Protein AF-E6KAE4-F1 (afdb_monomer)

Sequence (461 aa):
MNNTATSTLIQSTRDNINSQLIAGGVTKVPTAKFYFPGTYTEATYPVRYTGYGNNAGDKVTIKAAQAQTTPNDGSHIGADGDCGTAIANRGGDGKYTFTLLHKAAYLTFTPYYSHGFADDVKVTQIKVTANEALAGEFDFDDSGIKLSTRPTASADNRSITLTLNGGNGFGIPSAPDYAKNAAIMVLAPGKYTGFTVEYTLYDQATQVGGTVTKVYDKLTLNEGKNRPVAANLAVTHYNANAYSMWDATQYYWKGYEDVQPILNGKTNDNYPKSTTDPRWYNPAPAVTPPASAKYDCKDCPNMNELRWYAQHGAPHWDNNTLWAAMKHLHKGGMWLKKQGVIAVANSTSTDIMKKIAPNGLDYTAVNNGAAAKYTNNSIESGKPSDISDYFYLPALGDYYNNGELLNVGISGSYWSCTSNPNDSNGGAFALIISKEKVEASFFFRKHGFCIWKADKAPESE

Radius of gyration: 31.27 Å; Cα contacts (8 Å, |Δi|>4): 1207; chains: 1; bounding box: 71×49×96 Å

Foldseek 3Di:
DDDPPPPDDWAFPDKCFVVCCVVVVHPGDPDMDTHTDDADDDQKDKDKLQADPDPDRFKHWQDLEAEDAAFPRCSRVRVRGWMWMWIWGADPVRHTDIDTQTFWFKEWEFEAAQVAFDQLKFFFKKKKFFPFFFTGMATADNVGGDPVRGDGDDPSRRMHMYGYNVRSHFGHHNFGDRNGHTDMHITHFDKTAFIKMKTWMARRQQRDIAIFMDTDRMDGTDTSYYDYHYHNTPAFEFEQQQWAQALAQGTQCVVNLVVQDLDAQDFDQPGDDDPVDSRHHDPPALDALWDFRDHLQNQFAALLLLLLQFPPFQKAKAQHRWHDYSSGIAGIWIKGFALCLSQVVLVHDSVVSSQAHPVGDGSSHDQCQPVSKDKDQDYHYHDPPDSPRIEIEAQCAKQDLSSGGHRHNAKAKEFHRGWNSPDRQAKGWIWMDGRGITMTHIDHSSMTHGYDHGRYYHDTD

Organism: NCBI:txid873513

Structure (mmCIF, N/CA/C/O backbone):
data_AF-E6KAE4-F1
#
_entry.id   AF-E6KAE4-F1
#
loop_
_atom_site.group_PDB
_atom_site.id
_atom_site.type_symbol
_atom_site.label_atom_id
_atom_site.label_alt_id
_atom_site.label_comp_id
_atom_site.label_asym_id
_atom_site.label_entity_id
_atom_site.label_seq_id
_atom_site.pdbx_PDB_ins_code
_atom_site.Cartn_x
_atom_site.Cartn_y
_atom_site.Cartn_z
_atom_site.occupancy
_atom_site.B_iso_or_equiv
_atom_site.auth_seq_id
_atom_site.auth_comp_id
_atom_site.auth_asym_id
_atom_site.auth_atom_id
_atom_site.pdbx_PDB_model_num
ATOM 1 N N . MET A 1 1 ? -29.766 22.759 55.338 1.00 30.38 1 MET A N 1
ATOM 2 C CA . MET A 1 1 ? -28.738 21.703 55.422 1.00 30.38 1 MET A CA 1
ATOM 3 C C . MET A 1 1 ? -28.951 20.739 54.274 1.00 30.38 1 MET A C 1
ATOM 5 O O . MET A 1 1 ? -30.090 20.371 54.035 1.00 30.38 1 MET A O 1
ATOM 9 N N . ASN A 1 2 ? -27.857 20.437 53.574 1.00 36.47 2 ASN A N 1
ATOM 10 C CA . ASN A 1 2 ? -27.546 19.245 52.783 1.00 36.47 2 ASN A CA 1
ATOM 11 C C . ASN A 1 2 ? -28.675 18.263 52.453 1.00 36.47 2 ASN A C 1
ATOM 13 O O . ASN A 1 2 ? -29.251 17.663 53.354 1.00 36.47 2 ASN A O 1
ATOM 17 N N . ASN A 1 3 ? -28.768 17.907 51.170 1.00 30.00 3 ASN A N 1
ATOM 18 C CA . ASN A 1 3 ? -28.550 16.501 50.834 1.00 30.00 3 ASN A CA 1
ATOM 19 C C . ASN A 1 3 ? -27.976 16.327 49.420 1.00 30.00 3 ASN A C 1
ATOM 21 O O . ASN A 1 3 ? -28.569 15.691 48.557 1.00 30.00 3 ASN A O 1
ATOM 25 N N . THR A 1 4 ? -26.775 16.862 49.186 1.00 35.06 4 THR A N 1
ATOM 26 C CA . THR A 1 4 ? -25.883 16.337 48.139 1.00 35.06 4 THR A CA 1
ATOM 27 C C . THR A 1 4 ? -25.235 15.061 48.681 1.00 35.06 4 THR A C 1
ATOM 29 O O . THR A 1 4 ? -24.026 14.985 48.872 1.00 35.06 4 THR A O 1
ATOM 32 N N . ALA A 1 5 ? -26.055 14.070 49.036 1.00 35.50 5 ALA A N 1
ATOM 33 C CA . ALA A 1 5 ? -25.556 12.727 49.254 1.00 35.50 5 ALA A CA 1
ATOM 34 C C . ALA A 1 5 ? -25.194 12.199 47.866 1.00 35.50 5 ALA A C 1
ATOM 36 O O . ALA A 1 5 ? -26.068 11.823 47.087 1.00 35.50 5 ALA A O 1
ATOM 37 N N . THR A 1 6 ? -23.910 12.254 47.522 1.00 41.31 6 THR A N 1
ATOM 38 C CA . THR A 1 6 ? -23.349 11.465 46.429 1.00 41.31 6 THR A CA 1
ATOM 39 C C . THR A 1 6 ? -23.778 10.025 46.672 1.00 41.31 6 THR A C 1
ATOM 41 O O . THR A 1 6 ? -23.343 9.400 47.639 1.00 41.3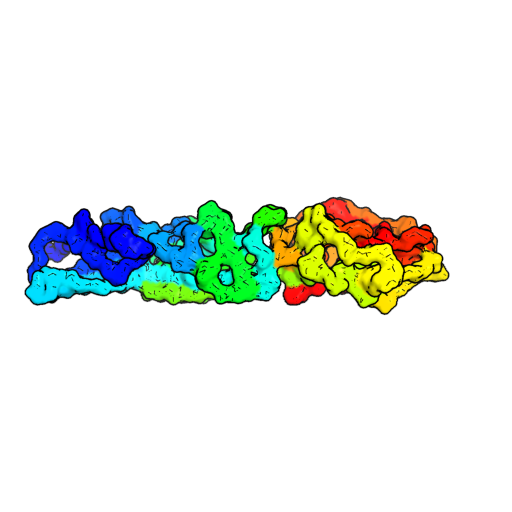1 6 THR A O 1
ATOM 44 N N . SER A 1 7 ? -24.703 9.514 45.854 1.00 58.97 7 SER A N 1
ATOM 45 C CA . SER A 1 7 ? -25.143 8.128 45.967 1.00 58.97 7 SER A CA 1
ATOM 46 C C . SER A 1 7 ? -23.909 7.242 45.862 1.00 58.97 7 SER A C 1
ATOM 48 O O . SER A 1 7 ? -23.190 7.301 44.861 1.00 58.97 7 SER A O 1
ATOM 50 N N . THR A 1 8 ? -23.632 6.453 46.894 1.00 78.88 8 THR A N 1
ATOM 51 C CA . THR A 1 8 ? -22.511 5.519 46.869 1.00 78.88 8 THR A CA 1
ATOM 52 C C . THR A 1 8 ? -22.758 4.502 45.757 1.00 78.88 8 THR A C 1
ATOM 54 O O . THR A 1 8 ? -23.756 3.784 45.784 1.00 78.88 8 THR A O 1
ATOM 57 N N . LEU A 1 9 ? -21.877 4.463 44.756 1.00 85.50 9 LEU A N 1
ATOM 58 C CA . LEU A 1 9 ? -21.925 3.446 43.710 1.00 85.50 9 LEU A CA 1
ATOM 59 C C . LEU A 1 9 ? -21.600 2.083 44.329 1.00 85.50 9 LEU A C 1
ATOM 61 O O . LEU A 1 9 ? -20.619 1.945 45.058 1.00 85.50 9 LEU A O 1
ATOM 65 N N . ILE A 1 10 ? -22.429 1.080 44.040 1.00 90.69 10 ILE A N 1
ATOM 66 C CA . ILE A 1 10 ? -22.263 -0.282 44.551 1.00 90.69 10 ILE A CA 1
ATOM 67 C C . ILE A 1 10 ? -21.832 -1.180 43.394 1.00 90.69 10 ILE A C 1
ATOM 69 O O . ILE A 1 10 ? -22.554 -1.318 42.408 1.00 90.69 10 ILE A O 1
ATOM 73 N N . GLN A 1 11 ? -20.662 -1.805 43.518 1.00 91.62 11 GLN A N 1
ATOM 74 C CA . GLN A 1 11 ? -20.147 -2.731 42.513 1.00 91.62 11 GLN A CA 1
ATOM 75 C C . GLN A 1 11 ? -20.783 -4.120 42.666 1.00 91.62 11 GLN A C 1
ATOM 77 O O . GLN A 1 11 ? -20.994 -4.609 43.779 1.00 91.62 11 GLN A O 1
ATOM 82 N N . SER A 1 12 ? -21.060 -4.777 41.539 1.00 93.06 12 SER A N 1
ATOM 83 C CA . SER A 1 12 ? -21.425 -6.196 41.529 1.00 93.06 12 SER A CA 1
ATOM 84 C C . SER A 1 12 ? -20.258 -7.028 42.066 1.00 93.06 12 SER A C 1
ATOM 86 O O . SER A 1 12 ? -19.133 -6.884 41.596 1.00 93.06 12 SER A O 1
ATOM 88 N N . THR A 1 13 ? -20.509 -7.923 43.019 1.00 93.81 13 THR A N 1
ATOM 89 C CA . THR A 1 13 ? -19.473 -8.797 43.598 1.00 93.81 13 THR A CA 1
ATOM 90 C C . THR A 1 13 ? -19.224 -10.052 42.773 1.00 93.81 13 THR A C 1
ATOM 92 O O . THR A 1 13 ? -18.219 -10.732 42.970 1.00 93.81 13 THR A O 1
ATOM 95 N N . ARG A 1 14 ? -20.150 -10.394 41.871 1.00 94.06 14 ARG A N 1
ATOM 96 C CA . ARG A 1 14 ? -20.056 -11.580 41.017 1.00 94.06 14 ARG A CA 1
ATOM 97 C C . ARG A 1 14 ? -20.941 -11.442 39.787 1.00 94.06 14 ARG A C 1
ATOM 99 O O . ARG A 1 14 ? -22.022 -10.865 39.867 1.00 94.06 14 ARG A O 1
ATOM 106 N N . ASP A 1 15 ? -20.546 -12.081 38.698 1.00 94.00 15 ASP A N 1
ATOM 107 C CA . ASP A 1 15 ? -21.399 -12.362 37.547 1.00 94.00 15 ASP A CA 1
ATOM 108 C C . ASP A 1 15 ? -21.344 -13.850 37.152 1.00 94.00 15 ASP A C 1
ATOM 110 O O . ASP A 1 15 ? -20.662 -14.660 37.784 1.00 94.00 15 ASP A O 1
ATOM 114 N N . ASN A 1 16 ? -22.120 -14.238 36.143 1.00 95.62 16 ASN A N 1
ATOM 115 C CA . ASN A 1 16 ? -22.101 -15.587 35.572 1.00 95.62 16 ASN A CA 1
ATOM 116 C C . ASN A 1 16 ? -21.753 -15.599 34.070 1.00 95.62 16 ASN A C 1
ATOM 118 O O . ASN A 1 16 ? -22.172 -16.512 33.358 1.00 95.62 16 ASN A O 1
ATOM 122 N N . ILE A 1 17 ? -21.047 -14.588 33.560 1.00 92.94 17 ILE A N 1
ATOM 123 C CA . ILE A 1 17 ? -20.674 -14.504 32.141 1.00 92.94 17 ILE A CA 1
ATOM 124 C C . ILE A 1 17 ? -19.725 -15.653 31.808 1.00 92.94 17 ILE A C 1
ATOM 126 O O . ILE A 1 17 ? -20.036 -16.483 30.957 1.00 92.94 17 ILE A O 1
ATOM 130 N N . ASN A 1 18 ? -18.603 -15.752 32.529 1.00 91.44 18 ASN A N 1
ATOM 131 C CA . ASN A 1 18 ? -17.563 -16.738 32.233 1.00 91.44 18 ASN A CA 1
ATOM 132 C C . ASN A 1 18 ? -18.060 -18.186 32.373 1.00 91.44 18 ASN A C 1
ATOM 134 O O . ASN A 1 18 ? -17.757 -19.035 31.540 1.00 91.44 18 ASN A O 1
ATOM 138 N N . SER A 1 19 ? -18.880 -18.472 33.390 1.00 94.44 19 SER A N 1
ATOM 139 C CA . SER A 1 19 ? -19.450 -19.812 33.564 1.00 94.44 19 SER A CA 1
ATOM 140 C C . SER A 1 19 ? -20.401 -20.195 32.429 1.00 94.44 19 SER A C 1
ATOM 142 O O . SER A 1 19 ? -20.408 -21.353 32.020 1.00 94.44 19 SER A O 1
ATOM 144 N N . GLN A 1 20 ? -21.159 -19.242 31.879 1.00 95.62 20 GLN A N 1
ATOM 145 C CA . GLN A 1 20 ? -22.002 -19.486 30.709 1.00 95.62 20 GLN A CA 1
ATOM 146 C C . GLN A 1 20 ? -21.187 -19.658 29.420 1.00 95.62 20 GLN A C 1
ATOM 148 O O . GLN A 1 20 ? -21.519 -20.535 28.626 1.00 95.62 20 GLN A O 1
ATOM 153 N N . LEU A 1 21 ? -20.121 -18.871 29.223 1.00 92.50 21 LEU A N 1
ATOM 154 C CA . LEU A 1 21 ? -19.217 -19.021 28.073 1.00 92.50 21 LEU A CA 1
ATOM 155 C C . LEU A 1 21 ? -18.604 -20.428 28.038 1.00 92.50 21 LEU A C 1
ATOM 157 O O . LEU A 1 21 ? -18.691 -21.112 27.019 1.00 92.50 21 LEU A O 1
ATOM 161 N N . ILE A 1 22 ? -18.069 -20.890 29.175 1.00 93.62 22 ILE A N 1
ATOM 162 C CA . ILE A 1 22 ? -17.477 -22.229 29.319 1.00 93.62 22 ILE A CA 1
ATOM 163 C C . ILE A 1 22 ? -18.527 -23.322 29.095 1.00 93.62 22 ILE A C 1
ATOM 165 O O . ILE A 1 22 ? -18.297 -24.234 28.306 1.00 93.62 22 ILE A O 1
ATOM 169 N N . ALA A 1 23 ? -19.684 -23.232 29.759 1.00 93.81 23 ALA A N 1
ATOM 170 C CA . ALA A 1 23 ? -20.726 -24.256 29.659 1.00 93.81 23 ALA A CA 1
ATOM 171 C C . ALA A 1 23 ? -21.318 -24.369 28.246 1.00 93.81 23 ALA A C 1
ATOM 173 O O . ALA A 1 23 ? -21.699 -25.459 27.827 1.00 93.81 23 ALA A O 1
ATOM 174 N N . GLY A 1 24 ? -21.407 -23.252 27.521 1.00 90.75 24 GLY A N 1
ATOM 175 C CA . GLY A 1 24 ? -21.925 -23.223 26.156 1.00 90.75 24 GLY A CA 1
ATOM 176 C C . GLY A 1 24 ? -20.885 -23.511 25.074 1.00 90.75 24 GLY A C 1
ATOM 177 O O . GLY A 1 24 ? -21.277 -23.726 23.932 1.00 90.75 24 GLY A O 1
ATOM 178 N N . GLY A 1 25 ? -19.583 -23.481 25.388 1.00 90.25 25 GLY A N 1
ATOM 179 C CA . GLY A 1 25 ? -18.525 -23.539 24.372 1.00 90.25 25 GLY A CA 1
ATOM 180 C C . GLY A 1 25 ? -18.610 -22.388 23.359 1.00 90.25 25 GLY A C 1
ATOM 181 O O . GLY A 1 25 ? -18.300 -22.570 22.184 1.00 90.25 25 GLY A O 1
ATOM 182 N N . VAL A 1 26 ? -19.084 -21.217 23.795 1.00 88.12 26 VAL A N 1
ATOM 183 C CA . VAL A 1 26 ? -19.339 -20.038 22.951 1.00 88.12 26 VAL A CA 1
ATOM 184 C C . VAL A 1 26 ? -18.476 -18.859 23.382 1.00 88.12 26 VAL A C 1
ATOM 186 O O . VAL A 1 26 ? -18.088 -18.744 24.540 1.00 88.12 26 VAL A O 1
ATOM 189 N N . THR A 1 27 ? -18.224 -17.933 22.459 1.00 82.12 27 THR A N 1
ATOM 190 C CA . THR A 1 27 ? -17.451 -16.703 22.713 1.00 82.12 27 THR A CA 1
ATOM 191 C C . THR A 1 27 ? -18.314 -15.514 23.143 1.00 82.12 27 THR A C 1
ATOM 193 O O . THR A 1 27 ? -17.791 -14.461 23.494 1.00 82.12 27 THR A O 1
ATOM 196 N N . LYS A 1 28 ? -19.645 -15.668 23.142 1.00 87.31 28 LYS A N 1
ATOM 197 C CA . LYS A 1 28 ? -20.607 -14.646 23.575 1.00 87.31 28 LYS A CA 1
ATOM 198 C C . LYS A 1 28 ? -21.855 -15.277 24.179 1.00 87.31 28 LYS A C 1
ATOM 200 O O . LYS A 1 28 ? -22.292 -16.336 23.736 1.00 87.31 28 LYS A O 1
ATOM 205 N N . VAL A 1 29 ? -22.457 -14.589 25.145 1.00 90.62 29 VAL A N 1
ATOM 206 C CA . VAL A 1 29 ? -23.715 -14.998 25.786 1.00 90.62 29 VAL A CA 1
ATOM 207 C C . VAL A 1 29 ? -24.773 -13.908 25.608 1.00 90.62 29 VAL A C 1
ATOM 209 O O . VAL A 1 29 ? -24.439 -12.728 25.695 1.00 90.62 29 VAL A O 1
ATOM 212 N N . PRO A 1 30 ? -26.046 -14.264 25.357 1.00 90.19 30 PRO A N 1
ATOM 213 C CA . PRO A 1 30 ? -27.104 -13.279 25.122 1.00 90.19 30 PRO A CA 1
ATOM 214 C C . PRO A 1 30 ? -27.560 -12.572 26.405 1.00 90.19 30 PRO A C 1
ATOM 216 O O . PRO A 1 30 ? -28.127 -11.486 26.341 1.00 90.19 30 PRO A O 1
ATOM 219 N N . THR A 1 31 ? -27.341 -13.189 27.569 1.00 92.75 31 THR A N 1
ATOM 220 C CA . THR A 1 31 ? -27.768 -12.666 28.872 1.00 92.75 31 THR A CA 1
ATOM 221 C C . THR A 1 31 ? -26.771 -13.028 29.964 1.00 92.75 31 THR A C 1
ATOM 223 O O . THR A 1 31 ? -26.151 -14.091 29.919 1.00 92.75 31 THR A O 1
ATOM 226 N N . ALA A 1 32 ? -26.686 -12.195 30.997 1.00 94.38 32 ALA A N 1
ATOM 227 C CA . ALA A 1 32 ? -25.892 -12.458 32.190 1.00 94.38 32 ALA A CA 1
ATOM 228 C C . ALA A 1 32 ? -26.622 -11.996 33.455 1.00 94.38 32 ALA A C 1
ATOM 230 O O . ALA A 1 32 ? -27.531 -11.168 33.410 1.00 94.38 32 ALA A O 1
ATOM 231 N N . LYS A 1 33 ? -26.220 -12.562 34.589 1.00 95.75 33 LYS A N 1
ATOM 232 C CA . LYS A 1 33 ? -26.667 -12.202 35.932 1.00 95.75 33 LYS A CA 1
ATOM 233 C C . LYS A 1 33 ? -25.512 -11.549 36.668 1.00 95.75 33 LYS A C 1
ATOM 235 O O . LYS A 1 33 ? -24.394 -12.051 36.613 1.00 95.75 33 LYS A O 1
ATOM 240 N N . PHE A 1 34 ? -25.833 -10.502 37.411 1.00 95.56 34 PHE A N 1
ATOM 241 C CA . PHE A 1 34 ? -24.918 -9.752 38.261 1.00 95.56 34 PHE A CA 1
ATOM 242 C C . PHE A 1 34 ? -25.477 -9.753 39.684 1.00 95.56 34 PHE A C 1
ATOM 244 O O . PHE A 1 34 ? -26.696 -9.705 39.868 1.00 95.56 34 PHE A O 1
ATOM 251 N N . TYR A 1 35 ? -24.607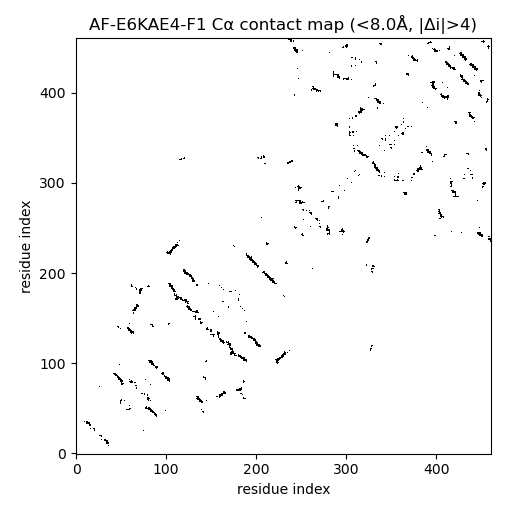 -9.854 40.682 1.00 95.19 35 TYR A N 1
ATOM 252 C CA . TYR A 1 35 ? -24.989 -9.973 42.086 1.00 95.19 35 TYR A CA 1
ATOM 253 C C . TYR A 1 35 ? -24.440 -8.779 42.855 1.00 95.19 35 TYR A C 1
ATOM 255 O O . TYR A 1 35 ? -23.231 -8.640 43.010 1.00 95.19 35 TYR A O 1
ATOM 263 N N . PHE A 1 36 ? -25.337 -7.934 43.353 1.00 93.88 36 PHE A N 1
ATOM 264 C CA . PHE A 1 36 ? -24.978 -6.754 44.131 1.00 93.88 36 PHE A CA 1
ATOM 265 C C . PHE A 1 36 ? -25.233 -7.000 45.626 1.00 93.88 36 PHE A C 1
ATOM 267 O O . PHE A 1 36 ? -26.231 -7.640 45.974 1.00 93.88 36 PHE A O 1
ATOM 274 N N . PRO A 1 37 ? -24.346 -6.533 46.520 1.00 93.00 37 PRO A N 1
ATOM 275 C CA . PRO A 1 37 ? -24.520 -6.680 47.956 1.00 93.00 37 PRO A CA 1
ATOM 276 C C . PRO A 1 37 ? -25.575 -5.697 48.477 1.00 93.00 37 PRO A C 1
ATOM 278 O O . PRO A 1 37 ? -25.527 -4.510 48.173 1.00 93.00 37 PRO A O 1
ATOM 281 N N . GLY A 1 38 ? -26.492 -6.182 49.316 1.00 91.06 38 GLY A N 1
ATOM 282 C CA . GLY A 1 38 ? -27.491 -5.353 49.995 1.00 91.06 38 GLY A CA 1
ATOM 283 C C . GLY A 1 38 ? -28.935 -5.768 49.716 1.00 91.06 38 GLY A C 1
ATOM 284 O O . GLY A 1 38 ? -29.203 -6.785 49.075 1.00 91.06 38 GLY A O 1
ATOM 285 N N . THR A 1 39 ? -29.865 -4.962 50.229 1.00 90.62 39 THR A N 1
ATOM 286 C CA . THR A 1 39 ? -31.312 -5.148 50.071 1.00 90.62 39 THR A CA 1
ATOM 287 C C . THR A 1 39 ? -31.865 -4.032 49.193 1.00 90.62 39 THR A C 1
ATOM 289 O O . THR A 1 39 ? -31.728 -2.860 49.529 1.00 90.62 39 THR A O 1
ATOM 292 N N . TYR A 1 40 ? -32.508 -4.401 48.085 1.00 91.75 40 TYR A N 1
ATOM 293 C CA . TYR A 1 40 ? -33.004 -3.466 47.072 1.00 91.75 40 TYR A CA 1
ATOM 294 C C . TYR A 1 40 ? -34.532 -3.527 46.980 1.00 91.75 40 TYR A C 1
ATOM 296 O O . TYR A 1 40 ? -35.096 -4.542 46.549 1.00 91.75 40 TYR A O 1
ATOM 304 N N . THR A 1 41 ? -35.203 -2.443 47.367 1.00 93.88 41 THR A N 1
ATOM 305 C CA . THR A 1 41 ? -36.672 -2.360 47.465 1.00 93.88 41 THR A CA 1
ATOM 306 C C . THR A 1 41 ? -37.316 -1.421 46.454 1.00 93.88 41 THR A C 1
ATOM 308 O O . THR A 1 41 ? -38.509 -1.572 46.199 1.00 93.88 41 THR A O 1
ATOM 311 N N . GLU A 1 42 ? -36.561 -0.484 45.877 1.00 95.81 42 GLU A N 1
ATOM 312 C CA . GLU A 1 42 ? -37.117 0.487 44.934 1.00 95.81 42 GLU A CA 1
ATOM 313 C C . GLU A 1 42 ? -37.576 -0.175 43.632 1.00 95.81 42 GLU A C 1
ATOM 315 O O . GLU A 1 42 ? -37.070 -1.219 43.217 1.00 95.81 42 GLU A O 1
ATOM 320 N N . ALA A 1 43 ? -38.535 0.456 42.951 1.00 97.06 43 ALA A N 1
ATOM 321 C CA . ALA A 1 43 ? -39.034 -0.045 41.671 1.00 97.06 43 ALA A CA 1
ATOM 322 C C . ALA A 1 43 ? -37.932 -0.089 40.600 1.00 97.06 43 ALA A C 1
ATOM 324 O O . ALA A 1 43 ? -37.925 -0.984 39.749 1.00 97.06 43 ALA A O 1
ATOM 325 N N . THR A 1 44 ? -36.998 0.866 40.658 1.00 97.25 44 THR A N 1
ATOM 326 C CA . THR A 1 44 ? -35.922 1.004 39.681 1.00 97.25 44 THR A CA 1
ATOM 327 C C . THR A 1 44 ? -34.603 1.432 40.303 1.00 97.25 44 THR A C 1
ATOM 329 O O . THR A 1 44 ? -34.597 2.247 41.223 1.00 97.25 44 THR A O 1
ATOM 332 N N . TYR A 1 45 ? -33.493 0.984 39.715 1.00 95.75 45 TYR A N 1
ATOM 333 C CA . TYR A 1 45 ? -32.153 1.500 40.005 1.00 95.75 45 TYR A CA 1
ATOM 334 C C . TYR A 1 45 ? -31.388 1.818 38.714 1.00 95.75 45 TYR A C 1
ATOM 336 O O . TYR A 1 45 ? -31.515 1.072 37.738 1.00 95.75 45 TYR A O 1
ATOM 344 N N . PRO A 1 46 ? -30.571 2.885 38.684 1.00 95.75 46 PRO A N 1
ATOM 345 C CA . PRO A 1 46 ? -29.628 3.091 37.597 1.00 95.75 46 PRO A CA 1
ATOM 346 C C . PRO A 1 46 ? -28.535 2.017 37.635 1.00 95.75 46 PRO A C 1
ATOM 348 O O . PRO A 1 46 ? -28.078 1.599 38.699 1.00 95.75 46 PRO A O 1
ATOM 351 N N . VAL A 1 47 ? -28.105 1.579 36.457 1.00 96.19 47 VAL A N 1
ATOM 352 C CA . VAL A 1 47 ? -26.990 0.646 36.276 1.00 96.19 47 VAL A CA 1
ATOM 353 C C . VAL A 1 47 ? -25.966 1.293 35.360 1.00 96.19 47 VAL A C 1
ATOM 355 O O . VAL A 1 47 ? -26.315 1.809 34.298 1.00 96.19 47 VAL A O 1
ATOM 358 N N . ARG A 1 48 ? -24.695 1.221 35.757 1.00 95.81 48 ARG A N 1
ATOM 359 C CA . ARG A 1 48 ? -23.552 1.666 34.959 1.00 95.81 48 ARG A CA 1
ATOM 360 C C . ARG A 1 48 ? -22.640 0.484 34.664 1.00 95.81 48 ARG A C 1
ATOM 362 O O . ARG A 1 48 ? -22.305 -0.288 35.559 1.00 95.81 48 ARG A O 1
ATOM 369 N N . TYR A 1 49 ? -22.224 0.377 33.412 1.00 96.12 49 TYR A N 1
ATOM 370 C CA . TYR A 1 49 ? -21.108 -0.442 32.964 1.00 96.12 49 TYR A CA 1
ATOM 371 C C . TYR A 1 49 ? -20.015 0.506 32.480 1.00 96.12 49 TYR A C 1
ATOM 373 O O . TYR A 1 49 ? -20.204 1.200 31.486 1.00 96.12 49 TYR A O 1
ATOM 381 N N . THR A 1 50 ? -18.887 0.559 33.181 1.00 95.19 50 THR A N 1
ATOM 382 C CA . THR A 1 50 ? -17.792 1.501 32.895 1.00 95.19 50 THR A CA 1
ATOM 383 C C . THR A 1 50 ? -16.569 0.831 32.260 1.00 95.19 50 THR A C 1
ATOM 385 O O . THR A 1 50 ? -15.478 1.397 32.274 1.00 95.19 50 THR A O 1
ATOM 388 N N . GLY A 1 51 ? -16.745 -0.359 31.679 1.00 93.06 51 GLY A N 1
ATOM 389 C CA . GLY A 1 51 ? -15.686 -1.124 31.017 1.00 93.06 51 GLY A CA 1
ATOM 390 C C . GLY A 1 51 ? -15.145 -2.288 31.849 1.00 93.06 51 GLY A C 1
ATOM 391 O O . GLY A 1 51 ? -15.247 -2.330 33.075 1.00 93.06 51 GLY A O 1
ATOM 392 N N . TYR A 1 52 ? -14.581 -3.278 31.161 1.00 90.88 52 TYR A N 1
ATOM 393 C CA . TYR A 1 52 ? -13.945 -4.442 31.773 1.00 90.88 52 TYR A CA 1
ATOM 394 C C . TYR A 1 52 ? -12.603 -4.059 32.408 1.00 90.88 52 TYR A C 1
ATOM 396 O O . TYR A 1 52 ? -11.753 -3.444 31.768 1.00 90.88 52 TYR A O 1
ATOM 404 N N . GLY A 1 53 ? -12.403 -4.451 33.669 1.00 86.12 53 GLY A N 1
ATOM 405 C CA . GLY A 1 53 ? -11.188 -4.135 34.427 1.00 86.12 53 GLY A CA 1
ATOM 406 C C . GLY A 1 53 ? -11.108 -2.689 34.930 1.00 86.12 53 GLY A C 1
ATOM 407 O O . GLY A 1 53 ? -10.054 -2.283 35.413 1.00 86.12 53 GLY A O 1
ATOM 408 N N . ASN A 1 54 ? -12.195 -1.916 34.830 1.00 87.94 54 ASN A N 1
ATOM 409 C CA . ASN A 1 54 ? -12.281 -0.580 35.408 1.00 87.94 54 ASN A CA 1
ATOM 410 C C . ASN A 1 54 ? -12.844 -0.639 36.839 1.00 87.94 54 ASN A C 1
ATOM 412 O O . ASN A 1 54 ? -13.860 -1.287 37.090 1.00 87.94 54 ASN A O 1
ATOM 416 N N . ASN A 1 55 ? -12.192 0.063 37.767 1.00 85.50 55 ASN A N 1
ATOM 417 C CA . ASN A 1 55 ? -12.603 0.146 39.172 1.00 85.50 55 ASN A CA 1
ATOM 418 C C . ASN A 1 55 ? -13.385 1.431 39.491 1.00 85.50 55 ASN A C 1
ATOM 420 O O . ASN A 1 55 ? -13.982 1.528 40.561 1.00 85.50 55 ASN A O 1
ATOM 424 N N . ALA A 1 56 ? -13.389 2.417 38.587 1.00 91.25 56 ALA A N 1
ATOM 425 C CA . ALA A 1 56 ? -14.165 3.642 38.736 1.00 91.25 56 ALA A CA 1
ATOM 426 C C . ALA A 1 56 ? -15.571 3.458 38.144 1.00 91.25 56 ALA A C 1
ATOM 428 O O . ALA A 1 56 ? -15.732 3.060 36.989 1.00 91.25 56 ALA A O 1
ATOM 429 N N . GLY A 1 57 ? -16.605 3.751 38.935 1.00 90.88 57 GLY A N 1
ATOM 430 C CA . GLY A 1 57 ? -18.003 3.674 38.490 1.00 90.88 57 GLY A CA 1
ATOM 431 C C . GLY A 1 57 ? -18.545 4.983 37.894 1.00 90.88 57 GLY A C 1
ATOM 432 O O . GLY A 1 57 ? -19.678 5.030 37.413 1.00 90.88 57 GLY A O 1
ATOM 433 N N . ASP A 1 58 ? -17.752 6.047 37.942 1.00 94.69 58 ASP A N 1
ATOM 434 C CA . ASP A 1 58 ? -18.070 7.406 37.500 1.00 94.69 58 ASP A CA 1
ATOM 435 C C . ASP A 1 58 ? -17.125 7.912 36.403 1.00 94.69 58 ASP A C 1
ATOM 437 O O . ASP A 1 58 ? -17.153 9.089 36.051 1.00 94.69 58 ASP A O 1
ATOM 441 N N . LYS A 1 59 ? -16.291 7.027 35.851 1.00 96.31 59 LYS A N 1
ATOM 442 C CA . LYS A 1 59 ? -15.333 7.338 34.792 1.00 96.31 59 LYS A CA 1
ATOM 443 C C . LYS A 1 59 ? -15.211 6.187 33.816 1.00 96.31 59 LYS A C 1
ATOM 445 O O . LYS A 1 59 ? -15.361 5.028 34.199 1.00 96.31 59 LYS A O 1
ATOM 450 N N . VAL A 1 60 ? -14.874 6.497 32.572 1.00 97.62 60 VAL A N 1
ATOM 451 C CA . VAL A 1 60 ? -14.498 5.510 31.556 1.00 97.62 60 VAL A CA 1
ATOM 452 C C . VAL A 1 60 ? -13.247 5.970 30.825 1.00 97.62 60 VAL A C 1
ATOM 454 O O . VAL A 1 60 ? -13.101 7.150 30.514 1.00 97.62 60 VAL A O 1
ATOM 457 N N . THR A 1 61 ? -12.370 5.022 30.508 1.00 97.56 61 THR A N 1
ATOM 458 C CA . THR A 1 61 ? -11.181 5.275 29.694 1.00 97.56 61 THR A CA 1
ATOM 459 C C . THR A 1 61 ? -11.328 4.590 28.349 1.00 97.56 61 THR A C 1
ATOM 461 O O . THR A 1 61 ? -11.344 3.363 28.268 1.00 97.56 61 THR A O 1
ATOM 464 N N . ILE A 1 62 ? -11.390 5.388 27.285 1.00 98.44 62 ILE A N 1
ATOM 465 C CA . ILE A 1 62 ? -11.244 4.898 25.915 1.00 98.44 62 ILE A CA 1
ATOM 466 C C . ILE A 1 62 ? -9.750 4.753 25.637 1.00 98.44 62 ILE A C 1
ATOM 468 O O . ILE A 1 62 ? -9.004 5.732 25.737 1.00 98.44 62 ILE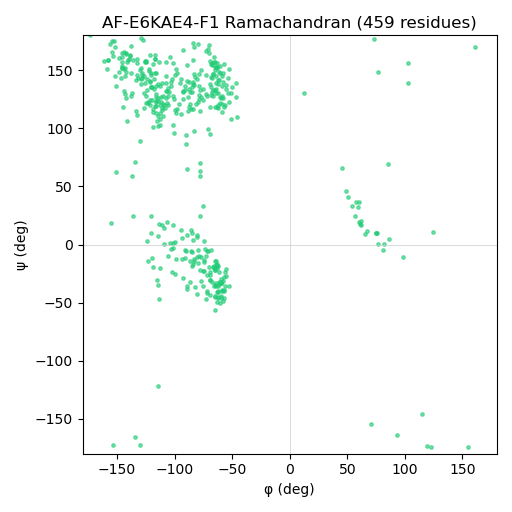 A O 1
ATOM 472 N N . LYS A 1 63 ? -9.283 3.550 25.302 1.00 98.25 63 LYS A N 1
ATOM 473 C CA . LYS A 1 63 ? -7.851 3.301 25.098 1.00 98.25 63 LYS A CA 1
ATOM 474 C C . LYS A 1 63 ? -7.376 3.790 23.734 1.00 98.25 63 LYS A C 1
ATOM 476 O O . LYS A 1 63 ? -7.994 3.511 22.709 1.00 98.25 63 LYS A O 1
ATOM 481 N N . ALA A 1 64 ? -6.217 4.449 23.730 1.00 98.44 64 ALA A N 1
ATOM 482 C CA . ALA A 1 64 ? -5.499 4.817 22.509 1.00 98.44 64 ALA A CA 1
ATOM 483 C C . ALA A 1 64 ? -4.788 3.620 21.849 1.00 98.44 64 ALA A C 1
ATOM 485 O O . ALA A 1 64 ? -4.532 3.645 20.650 1.00 98.44 64 ALA A O 1
ATOM 486 N N . ALA A 1 65 ? -4.488 2.564 22.610 1.00 98.56 65 ALA A N 1
ATOM 487 C CA . ALA A 1 65 ? -3.933 1.313 22.102 1.00 98.56 65 ALA A CA 1
ATOM 488 C C . ALA A 1 65 ? -4.930 0.177 22.349 1.00 98.56 65 ALA A C 1
ATOM 490 O O . ALA A 1 65 ? -5.278 -0.107 23.495 1.00 98.56 65 ALA A O 1
ATOM 491 N N . GLN A 1 66 ? -5.382 -0.441 21.266 1.00 98.75 66 GLN A N 1
ATOM 492 C CA . GLN A 1 66 ? -6.372 -1.512 21.227 1.00 98.75 66 GLN A CA 1
ATOM 493 C C . GLN A 1 66 ? -5.781 -2.708 20.483 1.00 98.75 66 GLN A C 1
ATOM 495 O O . GLN A 1 66 ? -4.861 -2.558 19.670 1.00 98.75 66 GLN A O 1
ATOM 500 N N . ALA A 1 67 ? -6.305 -3.903 20.739 1.00 98.44 67 ALA A N 1
ATOM 501 C CA . ALA A 1 67 ? -5.832 -5.111 20.076 1.00 98.44 67 ALA A CA 1
ATOM 502 C C . ALA A 1 67 ? -6.975 -6.086 19.805 1.00 98.44 67 ALA A C 1
ATOM 504 O O . ALA A 1 67 ? -7.740 -6.421 20.705 1.00 98.44 67 ALA A O 1
ATOM 505 N N . GLN A 1 68 ? -7.030 -6.595 18.575 1.00 98.44 68 GLN A N 1
ATOM 506 C CA . GLN A 1 68 ? -7.998 -7.604 18.162 1.00 98.44 68 GLN A CA 1
ATOM 507 C C . GLN A 1 68 ? -7.275 -8.821 17.585 1.00 98.44 68 GLN A C 1
ATOM 509 O O . GLN A 1 68 ? -6.451 -8.701 16.679 1.00 98.44 68 GLN A O 1
ATOM 514 N N . THR A 1 69 ? -7.599 -10.008 18.097 1.00 97.44 69 THR A N 1
ATOM 515 C CA . THR A 1 69 ? -6.892 -11.250 17.734 1.00 97.44 69 THR A CA 1
ATOM 516 C C . THR A 1 69 ? -7.506 -11.950 16.526 1.00 97.44 69 THR A C 1
ATOM 518 O O . THR A 1 69 ? -6.776 -12.450 15.676 1.00 97.44 69 THR A O 1
ATOM 521 N N . THR A 1 70 ? -8.835 -11.940 16.416 1.00 96.81 70 THR A N 1
ATOM 522 C CA . THR A 1 70 ? -9.586 -12.683 15.393 1.00 96.81 70 THR A CA 1
ATOM 523 C C . THR A 1 70 ? -10.499 -11.727 14.628 1.00 96.81 70 THR A C 1
ATOM 525 O O . THR A 1 70 ? -11.110 -10.867 15.266 1.00 96.81 70 THR A O 1
ATOM 528 N N . PRO A 1 71 ? -10.635 -11.835 13.293 1.00 97.62 71 PRO A N 1
ATOM 529 C CA . PRO A 1 71 ? -11.603 -11.041 12.539 1.00 97.62 71 PRO A CA 1
ATOM 530 C C . PRO A 1 71 ? -13.027 -11.167 13.091 1.00 97.62 71 PRO A C 1
ATOM 532 O O . PRO A 1 71 ? -13.447 -12.247 13.502 1.00 97.62 71 PRO A O 1
ATOM 535 N N . ASN A 1 72 ? -13.783 -10.069 13.062 1.00 96.12 72 ASN A N 1
ATOM 536 C CA . ASN A 1 72 ? -15.184 -10.004 13.500 1.00 96.12 72 ASN A CA 1
ATOM 537 C C . ASN A 1 72 ? -15.436 -10.457 14.954 1.00 96.12 72 ASN A C 1
ATOM 539 O O . ASN A 1 72 ? -16.546 -10.874 15.295 1.00 96.12 72 ASN A O 1
ATOM 543 N N . ASP A 1 73 ? -14.420 -10.384 15.813 1.00 94.75 73 ASP A N 1
ATOM 544 C CA . ASP A 1 73 ? -14.510 -10.739 17.227 1.00 94.75 73 ASP A CA 1
ATOM 545 C C . ASP A 1 73 ? -14.337 -9.488 18.095 1.00 94.75 73 ASP A C 1
ATOM 547 O O . ASP A 1 73 ? -13.246 -8.934 18.212 1.00 94.75 73 ASP A O 1
ATOM 551 N N . GLY A 1 74 ? -15.438 -9.048 18.707 1.00 92.19 74 GLY A N 1
ATOM 552 C CA . GLY A 1 74 ? -15.481 -7.881 19.585 1.00 92.19 74 GLY A CA 1
ATOM 553 C C . GLY A 1 74 ? -15.126 -8.166 21.045 1.00 92.19 74 GLY A C 1
ATOM 554 O O . GLY A 1 74 ? -15.390 -7.318 21.887 1.00 92.19 74 GLY A O 1
ATOM 555 N N . SER A 1 75 ? -14.573 -9.328 21.397 1.00 92.69 75 SER A N 1
ATOM 556 C CA . SER A 1 75 ? -14.270 -9.695 22.795 1.00 92.69 75 SER A CA 1
ATOM 557 C C . SER A 1 75 ? -13.373 -8.692 23.538 1.00 92.69 75 SER A C 1
ATOM 559 O O . SER A 1 75 ? -13.474 -8.557 24.757 1.00 92.69 75 SER A O 1
ATOM 561 N N . HIS A 1 76 ? -12.535 -7.946 22.816 1.00 95.75 76 HIS A N 1
ATOM 562 C CA . HIS A 1 76 ? -11.634 -6.941 23.379 1.00 95.75 76 HIS A CA 1
ATOM 563 C C . HIS A 1 76 ? -12.321 -5.610 23.750 1.00 95.75 76 HIS A C 1
ATOM 565 O O . HIS A 1 76 ? -11.810 -4.890 24.608 1.00 95.75 76 HIS A O 1
ATOM 571 N N . ILE A 1 77 ? -13.489 -5.280 23.173 1.00 96.69 77 ILE A N 1
ATOM 572 C CA . ILE A 1 77 ? -14.075 -3.926 23.271 1.00 96.69 77 ILE A CA 1
ATOM 573 C C . ILE A 1 77 ? -14.361 -3.500 24.715 1.00 96.69 77 ILE A C 1
ATOM 575 O O . ILE A 1 77 ? -14.192 -2.331 25.060 1.00 96.69 77 ILE A O 1
ATOM 579 N N . GLY A 1 78 ? -14.721 -4.460 25.575 1.00 95.44 78 GLY A N 1
ATOM 580 C CA . GLY A 1 78 ? -14.924 -4.234 27.004 1.00 95.44 78 GLY A CA 1
ATOM 581 C C . GLY A 1 78 ? -13.689 -3.653 27.685 1.00 95.44 78 GLY A C 1
ATOM 582 O O . GLY A 1 78 ? -13.807 -2.760 28.518 1.00 95.44 78 GLY A O 1
ATOM 583 N N . ALA A 1 79 ? -12.500 -4.130 27.317 1.00 96.44 79 ALA A N 1
ATOM 584 C CA . ALA A 1 79 ? -11.236 -3.654 27.867 1.00 96.44 79 ALA A CA 1
ATOM 585 C C . ALA A 1 79 ? -10.773 -2.332 27.234 1.00 96.44 79 ALA A C 1
ATOM 587 O O . ALA A 1 79 ? -9.890 -1.683 27.793 1.00 96.44 79 ALA A O 1
ATOM 588 N N . ASP A 1 80 ? -11.337 -1.942 26.091 1.00 98.25 80 ASP A N 1
ATOM 589 C CA . ASP A 1 80 ? -10.868 -0.816 25.276 1.00 98.25 80 ASP A CA 1
ATOM 590 C C . ASP A 1 80 ? -11.686 0.467 25.446 1.00 98.25 80 ASP A C 1
ATOM 592 O O . ASP A 1 80 ? -11.321 1.513 24.905 1.00 98.25 80 ASP A O 1
ATOM 596 N N . GLY A 1 81 ? -12.752 0.409 26.244 1.00 97.44 81 GLY A N 1
ATOM 597 C CA . GLY A 1 81 ? -13.574 1.566 26.590 1.00 97.44 81 GLY A CA 1
ATOM 598 C C . GLY A 1 81 ? -15.055 1.404 26.277 1.00 97.44 81 GLY A C 1
ATOM 599 O O . GLY A 1 81 ? -15.799 2.386 26.338 1.00 97.44 81 GLY A O 1
ATOM 600 N N . ASP A 1 82 ? -15.507 0.195 25.931 1.00 98.12 82 ASP A N 1
ATOM 601 C CA . ASP A 1 82 ? -16.937 -0.074 25.883 1.00 98.12 82 ASP A CA 1
ATOM 602 C C . ASP A 1 82 ? -17.564 0.191 27.258 1.00 98.12 82 ASP A C 1
ATOM 604 O O . ASP A 1 82 ? -17.018 -0.145 28.308 1.00 98.12 82 ASP A O 1
ATOM 608 N N . CYS A 1 83 ? -18.712 0.846 27.244 1.00 98.06 83 CYS A N 1
ATOM 609 C CA . CYS A 1 83 ? -19.424 1.281 28.429 1.00 98.06 83 CYS A CA 1
ATOM 610 C C . CYS A 1 83 ? -20.910 1.388 28.112 1.00 98.06 83 CYS A C 1
ATOM 612 O O . CYS A 1 83 ? -21.313 1.446 26.949 1.00 98.06 83 CYS A O 1
ATOM 614 N N . GLY A 1 84 ? -21.743 1.416 29.143 1.00 97.81 84 GLY A N 1
ATOM 615 C CA . GLY A 1 84 ? -23.184 1.419 28.982 1.00 97.81 84 GLY A CA 1
ATOM 616 C C . GLY A 1 84 ? -23.924 1.905 30.215 1.00 97.81 84 GLY A C 1
ATOM 617 O O . GLY A 1 84 ? -23.408 1.842 31.330 1.00 97.81 84 GLY A O 1
ATOM 618 N N . THR A 1 85 ? -25.158 2.356 30.023 1.00 97.88 85 THR A N 1
ATOM 619 C CA . THR A 1 85 ? -26.085 2.597 31.134 1.00 97.88 85 THR A CA 1
ATOM 620 C C . THR A 1 85 ? -27.375 1.831 30.928 1.00 97.88 85 THR A C 1
ATOM 622 O O . THR A 1 85 ? -27.713 1.421 29.814 1.00 97.88 85 THR A O 1
ATOM 625 N N . ALA A 1 86 ? -28.092 1.591 32.016 1.00 97.75 86 ALA A N 1
ATOM 626 C CA . ALA A 1 86 ? -29.425 1.025 31.970 1.00 97.75 86 ALA A CA 1
ATOM 627 C C . ALA A 1 86 ? -30.251 1.470 33.174 1.00 97.75 86 ALA A C 1
ATOM 629 O O . ALA A 1 86 ? -29.729 2.003 34.153 1.00 97.75 86 ALA A O 1
ATOM 630 N N . ILE A 1 87 ? -31.545 1.176 33.106 1.00 97.50 87 ILE A N 1
ATOM 631 C CA . ILE A 1 87 ? -32.445 1.220 34.253 1.00 97.50 87 ILE A CA 1
ATOM 632 C C . ILE A 1 87 ? -32.838 -0.224 34.565 1.00 97.50 87 ILE A C 1
ATOM 634 O O . ILE A 1 87 ? -33.432 -0.915 33.735 1.00 97.50 87 ILE A O 1
ATOM 638 N N . ALA A 1 88 ? -32.466 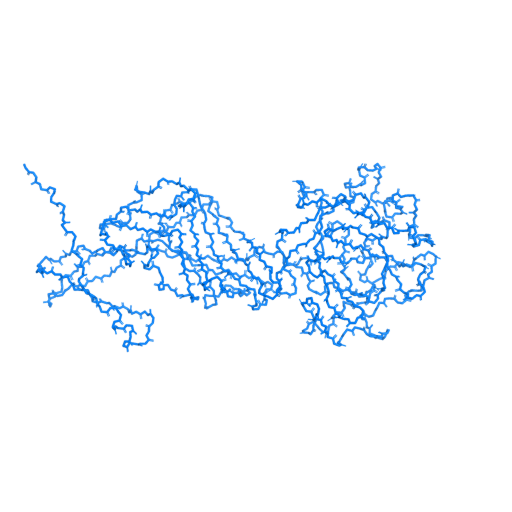-0.686 35.754 1.00 97.44 88 ALA A N 1
ATOM 639 C CA . ALA A 1 88 ? -32.871 -1.966 36.307 1.00 97.44 88 ALA A CA 1
ATOM 640 C C . ALA A 1 88 ? -34.279 -1.859 36.873 1.00 97.44 88 ALA A C 1
ATOM 642 O O . ALA A 1 88 ? -34.518 -1.038 37.748 1.00 97.44 88 ALA A O 1
ATOM 643 N N . ASN A 1 89 ? -35.190 -2.702 36.390 1.00 97.88 89 ASN A N 1
ATOM 644 C CA . ASN A 1 89 ? -36.592 -2.723 36.803 1.00 97.88 89 ASN A CA 1
ATOM 645 C C . ASN A 1 89 ? -36.863 -3.950 37.667 1.00 97.88 89 ASN A C 1
ATOM 647 O O . ASN A 1 89 ? -36.478 -5.061 37.287 1.00 97.88 89 ASN A O 1
ATOM 651 N N . ARG A 1 90 ? -37.527 -3.751 38.807 1.00 97.38 90 ARG A N 1
ATOM 652 C CA . ARG A 1 90 ? -37.880 -4.825 39.738 1.00 97.38 90 ARG A CA 1
ATOM 653 C C . ARG A 1 90 ? -39.055 -5.649 39.206 1.00 97.38 90 ARG A C 1
ATOM 655 O O . ARG A 1 90 ? -40.130 -5.117 38.948 1.00 97.38 90 ARG A O 1
ATOM 662 N N . GLY A 1 91 ? -38.865 -6.957 39.083 1.00 96.06 91 GLY A N 1
ATOM 663 C CA . GLY A 1 91 ? -39.911 -7.925 38.770 1.00 96.06 91 GLY A CA 1
ATOM 664 C C . GLY A 1 91 ? -40.708 -8.368 40.001 1.00 96.06 91 GLY A C 1
ATOM 665 O O . GLY A 1 91 ? -40.333 -8.110 41.148 1.00 96.06 91 GLY A O 1
ATOM 666 N N . GLY A 1 92 ? -41.806 -9.094 39.764 1.00 94.38 92 GLY A N 1
ATOM 667 C CA . GLY A 1 92 ? -42.656 -9.649 40.828 1.00 94.38 92 GLY A CA 1
ATOM 668 C C . GLY A 1 92 ? -41.962 -10.703 41.700 1.00 94.38 92 GLY A C 1
ATOM 669 O O . GLY A 1 92 ? -42.339 -10.893 42.851 1.00 94.38 92 GLY A O 1
ATOM 670 N N . ASP A 1 93 ? -40.906 -11.337 41.187 1.00 93.62 93 ASP A N 1
ATOM 671 C CA . ASP A 1 93 ? -40.051 -12.270 41.928 1.00 93.62 93 ASP A CA 1
ATOM 672 C C . ASP A 1 93 ? -38.948 -11.564 42.744 1.00 93.62 93 ASP A C 1
ATOM 674 O O . ASP A 1 93 ? -38.092 -12.221 43.338 1.00 93.62 93 ASP A O 1
ATOM 678 N N . GLY A 1 94 ? -38.945 -10.227 42.754 1.00 92.19 94 GLY A N 1
ATOM 679 C CA . GLY A 1 94 ? -37.962 -9.399 43.444 1.00 92.19 94 GLY A CA 1
ATOM 680 C C . GLY A 1 94 ? -36.608 -9.283 42.744 1.00 92.19 94 GLY A C 1
ATOM 681 O O . GLY A 1 94 ? -35.731 -8.600 43.273 1.00 92.19 94 GLY A O 1
ATOM 682 N N . LYS A 1 95 ? -36.416 -9.909 41.574 1.00 95.00 95 LYS A N 1
ATOM 683 C CA . LYS A 1 95 ? -35.196 -9.755 40.769 1.00 95.00 95 LYS A CA 1
ATOM 684 C C . LYS A 1 95 ? -35.283 -8.516 39.892 1.00 95.00 95 LYS A C 1
ATOM 686 O O . LYS A 1 95 ? -36.369 -8.047 39.574 1.00 95.00 95 LYS A O 1
ATOM 691 N N . TYR A 1 96 ? -34.129 -8.018 39.463 1.00 97.44 96 TYR A N 1
ATOM 692 C CA . TYR A 1 96 ? -34.058 -6.881 38.556 1.00 97.44 96 TYR A CA 1
ATOM 693 C C . TYR A 1 96 ? -33.625 -7.315 37.162 1.00 97.44 96 TYR A C 1
ATOM 695 O O . TYR A 1 96 ? -32.709 -8.124 37.009 1.00 97.44 96 TYR A O 1
ATOM 703 N N . THR A 1 97 ? -34.260 -6.738 36.148 1.00 97.44 97 THR A N 1
ATOM 704 C CA . THR A 1 97 ? -33.897 -6.925 34.740 1.00 97.44 97 THR A CA 1
ATOM 705 C C . THR A 1 97 ? -33.574 -5.588 34.097 1.00 97.44 97 THR A C 1
ATOM 707 O O . THR A 1 97 ? -34.271 -4.598 34.329 1.00 97.44 97 THR A O 1
ATOM 710 N N . PHE A 1 98 ? -32.539 -5.566 33.265 1.00 97.00 98 PHE A N 1
ATOM 711 C CA . PHE A 1 98 ? -32.144 -4.401 32.485 1.00 97.00 98 PHE A CA 1
ATOM 712 C C . PHE A 1 98 ? -31.581 -4.829 31.132 1.00 97.00 98 PHE A C 1
ATOM 714 O O . PHE A 1 98 ? -31.081 -5.943 30.974 1.00 97.00 98 PHE A O 1
ATOM 721 N N . THR A 1 99 ? -31.627 -3.913 30.171 1.00 96.25 99 THR A N 1
ATOM 722 C CA . THR A 1 99 ? -30.910 -4.022 28.901 1.00 96.25 99 THR A CA 1
ATOM 723 C C . THR A 1 99 ? -29.898 -2.896 28.850 1.00 96.25 99 THR A C 1
ATOM 725 O O . THR A 1 99 ? -30.263 -1.731 28.996 1.00 96.25 99 THR A O 1
ATOM 728 N N . LEU A 1 100 ? -28.627 -3.251 28.681 1.00 95.06 100 LEU A N 1
ATOM 729 C CA . LEU A 1 100 ? -27.555 -2.273 28.625 1.00 95.06 100 LEU A CA 1
ATOM 730 C C . LEU A 1 100 ? -27.621 -1.492 27.309 1.00 95.06 100 LEU A C 1
ATOM 732 O O . LEU A 1 100 ? -27.666 -2.080 26.230 1.00 95.06 100 LEU A O 1
ATOM 736 N N . LEU A 1 101 ? -27.620 -0.167 27.408 1.00 97.56 101 LEU A N 1
ATOM 737 C CA . LEU A 1 101 ? -27.483 0.730 26.270 1.00 97.56 101 LEU A CA 1
ATOM 738 C C . LEU A 1 101 ? -26.030 1.177 26.198 1.00 97.56 101 LEU A C 1
ATOM 740 O O . LEU A 1 101 ? -25.563 1.884 27.089 1.00 97.56 101 LEU A O 1
ATOM 744 N N . HIS A 1 102 ? -25.327 0.760 25.149 1.00 97.81 102 HIS A N 1
ATOM 745 C CA . HIS A 1 102 ? -23.936 1.141 24.930 1.00 97.81 102 HIS A CA 1
ATOM 746 C C . HIS A 1 102 ? -23.781 2.658 24.760 1.00 97.81 102 HIS A C 1
ATOM 748 O O . HIS A 1 102 ? -24.613 3.308 24.125 1.00 97.81 102 HIS A O 1
ATOM 754 N N . LYS A 1 103 ? -22.704 3.206 25.326 1.00 98.25 103 LYS A N 1
ATOM 755 C CA . LYS A 1 103 ? -22.413 4.645 25.406 1.00 98.25 103 LYS A CA 1
ATOM 756 C C . LYS A 1 103 ? -21.112 5.058 24.712 1.00 98.25 103 LYS A C 1
ATOM 758 O O . LYS A 1 103 ? -20.903 6.244 24.471 1.00 98.25 103 LYS A O 1
ATOM 763 N N . ALA A 1 104 ? -20.271 4.102 24.327 1.00 98.31 104 ALA A N 1
ATOM 764 C CA . ALA A 1 104 ? -19.166 4.345 23.403 1.00 98.31 104 ALA A CA 1
ATOM 765 C C . ALA A 1 104 ? -19.661 4.383 21.943 1.00 98.31 104 ALA A C 1
ATOM 767 O O . ALA A 1 104 ? -20.824 4.089 21.662 1.00 98.31 104 ALA A O 1
ATOM 768 N N . ALA A 1 105 ? -18.792 4.748 21.003 1.00 98.62 105 ALA A N 1
ATOM 769 C CA . ALA A 1 105 ? -19.034 4.590 19.570 1.00 98.62 105 ALA A CA 1
ATOM 770 C C . ALA A 1 105 ? -18.065 3.562 18.975 1.00 98.62 105 ALA A C 1
ATOM 772 O O . ALA A 1 105 ? -16.985 3.335 19.519 1.00 98.62 105 ALA A O 1
ATOM 773 N N . TYR A 1 106 ? -18.434 2.967 17.838 1.00 98.69 106 TYR A N 1
ATOM 774 C CA . TYR A 1 106 ? -17.630 1.914 17.216 1.00 98.69 106 TYR A CA 1
ATOM 775 C C . TYR A 1 106 ? -17.442 2.147 15.723 1.00 98.69 106 TYR A C 1
ATOM 777 O O . TYR A 1 106 ? -18.345 2.624 15.026 1.00 98.69 106 TYR A O 1
ATOM 785 N N . LEU A 1 107 ? -16.276 1.751 15.226 1.00 98.56 107 LEU A N 1
ATOM 786 C CA . LEU A 1 107 ? -16.011 1.593 13.801 1.00 98.56 107 LEU A CA 1
ATOM 787 C C . LEU A 1 107 ? -15.720 0.128 13.515 1.00 98.56 107 LEU A C 1
ATOM 789 O O . LEU A 1 107 ? -14.962 -0.497 14.248 1.00 98.56 107 LEU A O 1
ATOM 793 N N . THR A 1 108 ? -16.299 -0.404 12.439 1.00 98.56 108 THR A N 1
ATOM 794 C CA . THR A 1 108 ? -15.954 -1.737 11.924 1.00 98.56 108 THR A CA 1
ATOM 795 C C . THR A 1 108 ? -15.330 -1.600 10.546 1.00 98.56 108 THR A C 1
ATOM 797 O O . THR A 1 108 ? -16.029 -1.315 9.570 1.00 98.56 108 THR A O 1
ATOM 800 N N . PHE A 1 109 ? -14.019 -1.787 10.460 1.00 98.69 109 PHE A N 1
ATOM 801 C CA . PHE A 1 109 ? -13.253 -1.683 9.225 1.00 98.69 109 PHE A CA 1
ATOM 802 C C . PHE A 1 109 ? -13.314 -2.984 8.430 1.00 98.69 109 PHE A C 1
ATOM 804 O O . PHE A 1 109 ? -13.170 -4.057 9.000 1.00 98.69 109 PHE A O 1
ATOM 811 N N . THR A 1 110 ? -13.493 -2.877 7.115 1.00 98.12 110 THR A N 1
ATOM 812 C CA . THR A 1 110 ? -13.391 -3.988 6.147 1.00 98.12 110 THR A CA 1
ATOM 813 C C . THR A 1 110 ? -12.556 -3.521 4.951 1.00 98.12 110 THR A C 1
ATOM 815 O O . THR A 1 110 ? -13.104 -3.198 3.889 1.00 98.12 110 THR A O 1
ATOM 818 N N . PRO A 1 111 ? -11.231 -3.348 5.133 1.00 98.25 111 PRO A N 1
ATOM 819 C CA . PRO A 1 111 ? -10.358 -2.960 4.034 1.00 98.25 111 PRO A CA 1
ATOM 820 C C . PRO A 1 111 ? -10.330 -4.062 2.973 1.00 98.25 111 PRO A C 1
ATOM 822 O O . PRO A 1 111 ? -10.394 -5.245 3.289 1.00 98.25 111 PRO A O 1
ATOM 825 N N . TYR A 1 112 ? -10.232 -3.695 1.708 1.00 98.50 112 TYR A N 1
ATOM 826 C CA . TYR A 1 112 ? -10.119 -4.644 0.605 1.00 98.50 112 TYR A CA 1
ATOM 827 C C . TYR A 1 112 ? -9.224 -4.060 -0.479 1.00 98.50 112 TYR A C 1
ATOM 829 O O . TYR A 1 112 ? -8.951 -2.861 -0.478 1.00 98.50 112 TYR A O 1
ATOM 837 N N . TYR A 1 113 ? -8.768 -4.893 -1.405 1.00 97.94 113 TYR A N 1
ATOM 838 C CA . TYR A 1 113 ? -8.025 -4.435 -2.572 1.00 97.94 113 TYR A CA 1
ATOM 839 C C . TYR A 1 113 ? -8.586 -5.081 -3.830 1.00 97.94 113 TYR A C 1
ATOM 841 O O . TYR A 1 113 ? -8.458 -6.288 -4.008 1.00 97.94 113 TYR A O 1
ATOM 849 N N . SER A 1 114 ? -9.221 -4.291 -4.696 1.00 96.50 114 SER A N 1
ATOM 850 C CA . SER A 1 114 ? -9.999 -4.799 -5.840 1.00 96.50 114 SER A CA 1
ATOM 851 C C . SER A 1 114 ? -9.221 -5.689 -6.812 1.00 96.50 114 SER A C 1
ATOM 853 O O . SER A 1 114 ? -9.825 -6.569 -7.418 1.00 96.50 114 SER A O 1
ATOM 855 N N . HIS A 1 115 ? -7.901 -5.511 -6.933 1.00 94.38 115 HIS A N 1
ATOM 856 C CA . HIS A 1 115 ? -7.055 -6.342 -7.805 1.00 94.38 115 HIS A CA 1
ATOM 857 C C . HIS A 1 115 ? -6.597 -7.648 -7.133 1.00 94.38 115 HIS A C 1
ATOM 859 O O . HIS A 1 115 ? -6.023 -8.517 -7.785 1.00 94.38 115 HIS A O 1
ATOM 865 N N . GLY A 1 116 ? -6.885 -7.810 -5.839 1.00 95.06 116 GLY A N 1
ATOM 866 C CA . GLY A 1 116 ? -6.508 -8.965 -5.037 1.00 95.06 116 GLY A CA 1
ATOM 867 C C . GLY A 1 116 ? -5.033 -8.964 -4.632 1.00 95.06 116 GLY A C 1
ATOM 868 O O . GLY A 1 116 ? -4.152 -8.489 -5.347 1.00 95.06 116 GLY A O 1
ATOM 869 N N . PHE A 1 117 ? -4.770 -9.526 -3.458 1.00 97.38 117 PHE A N 1
ATOM 870 C CA . PHE A 1 117 ? -3.425 -9.820 -2.982 1.00 97.38 117 PHE A CA 1
ATOM 871 C C . PHE A 1 117 ? -3.240 -11.327 -2.805 1.00 97.38 117 PHE A C 1
ATOM 873 O O . PHE A 1 117 ? -4.213 -12.081 -2.737 1.00 97.38 117 PHE A O 1
ATOM 880 N N . ALA A 1 118 ? -1.984 -11.754 -2.725 1.00 96.88 118 ALA A N 1
ATOM 881 C CA . ALA A 1 118 ? -1.623 -13.054 -2.193 1.00 96.88 118 ALA A CA 1
ATOM 882 C C . ALA A 1 118 ? -1.969 -13.112 -0.699 1.00 96.88 118 ALA A C 1
ATOM 884 O O . ALA A 1 118 ? -2.032 -12.083 -0.020 1.00 96.88 118 ALA A O 1
ATOM 885 N N . ASP A 1 119 ? -2.158 -14.323 -0.174 1.00 97.06 119 ASP A N 1
ATOM 886 C CA . ASP A 1 119 ? -2.496 -14.512 1.238 1.00 97.06 119 ASP A CA 1
ATOM 887 C C . ASP A 1 119 ? -1.406 -13.976 2.179 1.00 97.06 119 ASP A C 1
ATOM 889 O O . ASP A 1 119 ? -1.722 -13.625 3.313 1.00 97.06 119 ASP A O 1
ATOM 893 N N . ASP A 1 120 ? -0.157 -13.859 1.724 1.00 98.12 120 ASP A N 1
ATOM 894 C CA . ASP A 1 120 ? 0.971 -13.296 2.479 1.00 98.12 120 ASP A CA 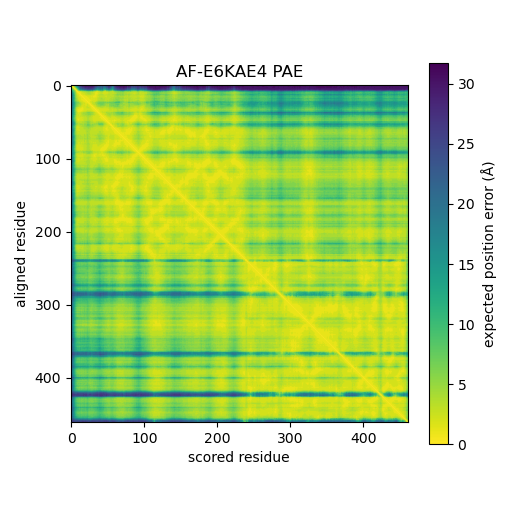1
ATOM 895 C C . ASP A 1 120 ? 0.824 -11.799 2.794 1.00 98.12 120 ASP A C 1
ATOM 897 O O . ASP A 1 120 ? 1.498 -11.291 3.693 1.00 98.12 120 ASP A O 1
ATOM 901 N N . VAL A 1 121 ? -0.049 -11.078 2.081 1.00 98.62 121 VAL A N 1
ATOM 902 C CA . VAL A 1 121 ? -0.281 -9.649 2.314 1.00 98.62 121 VAL A CA 1
ATOM 903 C C . VAL A 1 121 ? -1.354 -9.458 3.377 1.00 98.62 121 VAL A C 1
ATOM 905 O O . VAL A 1 121 ? -2.518 -9.842 3.219 1.00 98.62 121 VAL A O 1
ATOM 908 N N . LYS A 1 122 ? -0.964 -8.818 4.477 1.00 98.62 122 LYS A N 1
ATOM 909 C CA . LYS A 1 122 ? -1.799 -8.625 5.660 1.00 98.62 122 LYS A CA 1
ATOM 910 C C . LYS A 1 122 ? -1.998 -7.151 5.969 1.00 98.62 122 LYS A C 1
ATOM 912 O O . LYS A 1 122 ? -1.092 -6.339 5.795 1.00 98.62 122 LYS A O 1
ATOM 917 N N . VAL A 1 123 ? -3.167 -6.819 6.514 1.00 98.75 123 VAL A N 1
ATOM 918 C CA . VAL A 1 123 ? -3.357 -5.579 7.277 1.00 98.75 123 VAL A CA 1
ATOM 919 C C . VAL A 1 123 ? -3.000 -5.868 8.730 1.00 98.75 123 VAL A C 1
ATOM 921 O O . VAL A 1 123 ? -3.644 -6.691 9.377 1.00 98.75 123 VAL A O 1
ATOM 924 N N . THR A 1 124 ? -1.946 -5.243 9.242 1.00 98.75 124 THR A N 1
ATOM 925 C CA . THR A 1 124 ? -1.381 -5.552 10.570 1.00 98.75 124 THR A CA 1
ATOM 926 C C . THR A 1 124 ? -1.828 -4.571 11.643 1.00 98.75 124 THR A C 1
ATOM 928 O O . THR A 1 124 ? -1.893 -4.918 12.823 1.00 98.75 124 THR A O 1
ATOM 931 N N . GLN A 1 125 ? -2.182 -3.354 11.235 1.00 98.81 125 GLN A N 1
ATOM 932 C CA . GLN A 1 125 ? -2.592 -2.286 12.132 1.00 98.81 125 GLN A CA 1
ATOM 933 C C . GLN A 1 125 ? -3.553 -1.333 11.423 1.00 98.81 125 GLN A C 1
ATOM 935 O O . GLN A 1 125 ? -3.402 -1.049 10.233 1.00 98.81 125 GLN A O 1
ATOM 940 N N . ILE A 1 126 ? -4.514 -0.803 12.176 1.00 98.88 126 ILE A N 1
ATOM 941 C CA . ILE A 1 126 ? -5.359 0.313 11.750 1.00 98.88 126 ILE A CA 1
ATOM 942 C C . ILE A 1 126 ? -5.173 1.447 12.745 1.00 98.88 126 ILE A C 1
ATOM 944 O O . ILE A 1 126 ? -5.369 1.264 13.947 1.00 98.88 126 ILE A O 1
ATOM 948 N N . LYS A 1 127 ? -4.802 2.626 12.256 1.00 98.69 127 LYS A N 1
ATOM 949 C CA . LYS A 1 127 ? -4.664 3.831 13.069 1.00 98.69 127 LYS A CA 1
ATOM 950 C C . LYS A 1 127 ? -5.678 4.869 12.625 1.00 98.69 127 LYS A C 1
ATOM 952 O O . LYS A 1 127 ? -5.753 5.225 11.455 1.00 98.69 127 LYS A O 1
ATOM 957 N N . VAL A 1 128 ? -6.448 5.376 13.574 1.00 98.56 128 VAL A N 1
ATOM 958 C CA . VAL A 1 128 ? -7.338 6.516 13.371 1.00 98.56 128 VAL A CA 1
ATOM 959 C C . VAL A 1 128 ? -6.697 7.750 13.981 1.00 98.56 128 VAL A C 1
ATOM 961 O O . VAL A 1 128 ? -6.187 7.676 15.097 1.00 98.56 128 VAL A O 1
ATOM 964 N N . THR A 1 129 ? -6.742 8.884 13.285 1.00 98.25 129 THR A N 1
ATOM 965 C CA . THR A 1 129 ? -6.342 10.196 13.814 1.00 98.25 129 THR A CA 1
ATOM 966 C C . THR A 1 129 ? -7.418 11.252 13.568 1.00 98.25 129 THR A C 1
ATOM 968 O O . THR A 1 129 ? -8.193 11.137 12.621 1.00 98.25 129 THR A O 1
ATOM 971 N N . ALA A 1 130 ? -7.489 12.273 14.427 1.00 98.25 130 ALA A N 1
ATOM 972 C CA . ALA A 1 130 ? -8.398 13.416 14.279 1.00 98.25 130 ALA A CA 1
ATOM 973 C C . ALA A 1 130 ? -7.837 14.686 14.946 1.00 98.25 130 ALA A C 1
ATOM 975 O O . ALA A 1 130 ? -6.783 14.663 15.590 1.00 98.25 130 ALA A O 1
ATOM 976 N N . ASN A 1 131 ? -8.527 15.819 14.798 1.00 97.69 131 ASN A N 1
ATOM 977 C CA . ASN A 1 131 ? -8.185 17.058 15.505 1.00 97.69 131 ASN A CA 1
ATOM 978 C C . ASN A 1 131 ? -8.584 17.048 16.980 1.00 97.69 131 ASN A C 1
ATOM 980 O O . ASN A 1 131 ? -7.867 17.581 17.826 1.00 97.69 131 ASN A O 1
ATOM 984 N N . GLU A 1 132 ? -9.709 16.424 17.284 1.00 98.06 132 GLU A N 1
ATOM 985 C CA . GLU A 1 132 ? -10.260 16.273 18.619 1.00 98.06 132 GLU A CA 1
ATOM 986 C C . GLU A 1 132 ? -9.714 14.998 19.284 1.00 98.06 132 GLU A C 1
ATOM 988 O O . GLU A 1 132 ? -9.349 14.036 18.606 1.00 98.06 132 GLU A O 1
ATOM 993 N N . ALA A 1 133 ? -9.677 14.963 20.621 1.00 98.31 133 ALA A N 1
ATOM 994 C CA . ALA A 1 133 ? -9.291 13.755 21.348 1.00 98.31 133 ALA A CA 1
ATOM 995 C C . ALA A 1 133 ? -10.263 12.606 21.022 1.00 98.31 133 ALA A C 1
ATOM 997 O O . ALA A 1 133 ? -11.470 12.736 21.226 1.00 98.31 133 ALA A O 1
ATOM 998 N N . LEU A 1 134 ? -9.754 11.489 20.509 1.00 98.19 134 LEU A N 1
ATOM 999 C CA . LEU A 1 134 ? -10.501 10.263 20.206 1.00 98.19 134 LEU A CA 1
ATOM 1000 C C . LEU A 1 134 ? -10.601 9.342 21.427 1.00 98.19 134 LEU A C 1
ATOM 1002 O O . LEU A 1 134 ? -11.602 8.643 21.589 1.00 98.19 134 LEU A O 1
ATOM 1006 N N . ALA A 1 135 ? -9.563 9.371 22.263 1.00 98.19 135 ALA A N 1
ATOM 1007 C CA . ALA A 1 135 ? -9.349 8.503 23.413 1.00 98.19 135 ALA A CA 1
ATOM 1008 C C . ALA A 1 135 ? -9.071 9.305 24.699 1.00 98.19 135 ALA A C 1
ATOM 1010 O O . ALA A 1 135 ? -8.958 10.532 24.671 1.00 98.19 135 ALA A O 1
ATOM 1011 N N . GLY A 1 136 ? -8.949 8.601 25.823 1.00 97.69 136 GLY A N 1
ATOM 1012 C CA . GLY A 1 136 ? -8.656 9.158 27.143 1.00 97.69 136 GLY A CA 1
ATOM 1013 C C . GLY A 1 136 ? -9.758 8.891 28.165 1.00 97.69 136 GLY A C 1
ATOM 1014 O O . GLY A 1 136 ? -10.699 8.142 27.901 1.00 97.69 136 GLY A O 1
ATOM 1015 N N . GLU A 1 137 ? -9.603 9.489 29.344 1.00 97.62 137 GLU A N 1
ATOM 1016 C CA . GLU A 1 137 ? -10.556 9.385 30.451 1.00 97.62 137 GLU A CA 1
ATOM 1017 C C . GLU A 1 137 ? -11.673 10.427 30.304 1.00 97.62 137 GLU A C 1
ATOM 1019 O O . GLU A 1 137 ? -11.413 11.591 29.995 1.00 97.62 137 GLU A O 1
ATOM 1024 N N . PHE A 1 138 ? -12.912 10.000 30.528 1.00 97.94 138 PHE A N 1
ATOM 1025 C CA . PHE A 1 138 ? -14.106 10.837 30.548 1.00 97.94 138 PHE A CA 1
ATOM 1026 C C . PHE A 1 138 ? -14.874 10.581 31.840 1.00 97.94 138 PHE A C 1
ATOM 1028 O O . PHE A 1 138 ? -14.955 9.434 32.291 1.00 97.94 138 PHE A O 1
ATOM 1035 N N . ASP A 1 139 ? -15.515 11.618 32.375 1.00 97.81 139 ASP A N 1
ATOM 1036 C CA . ASP A 1 139 ? -16.511 11.433 33.423 1.00 97.81 139 ASP A CA 1
ATOM 1037 C C . ASP A 1 139 ? -17.721 10.684 32.843 1.00 97.81 139 ASP A C 1
ATOM 1039 O O . ASP A 1 139 ? -18.091 10.831 31.669 1.00 97.81 139 ASP A O 1
ATOM 1043 N N . PHE A 1 140 ? -18.342 9.861 33.677 1.00 97.31 140 PHE A N 1
ATOM 1044 C CA . PHE A 1 140 ? -19.425 8.963 33.312 1.00 97.31 140 PHE A CA 1
ATOM 1045 C C . PHE A 1 140 ? -20.524 8.998 34.372 1.00 97.31 140 PHE A C 1
ATOM 1047 O O . PHE A 1 140 ? -20.271 8.834 35.566 1.00 97.31 140 PHE A O 1
ATOM 1054 N N . ASP A 1 141 ? -21.771 9.176 33.947 1.00 95.81 141 ASP A N 1
ATOM 1055 C CA . ASP A 1 141 ? -22.921 9.122 34.849 1.00 95.81 141 ASP A CA 1
ATOM 1056 C C . ASP A 1 141 ? -24.074 8.284 34.287 1.00 95.81 141 ASP A C 1
ATOM 1058 O O . ASP A 1 141 ? -23.904 7.531 33.332 1.00 95.81 141 ASP A O 1
ATOM 1062 N N . ASP A 1 142 ? -25.266 8.399 34.876 1.00 95.81 142 ASP A N 1
ATOM 1063 C CA . ASP A 1 142 ? -26.442 7.623 34.457 1.00 95.81 142 ASP A CA 1
ATOM 1064 C C . ASP A 1 142 ? -26.903 7.952 33.022 1.00 95.81 142 ASP A C 1
ATOM 1066 O O . ASP A 1 142 ? -27.610 7.157 32.394 1.00 95.81 142 ASP A O 1
ATOM 1070 N N . SER A 1 143 ? -26.466 9.089 32.464 1.00 94.81 143 SER A N 1
ATOM 1071 C CA . SER A 1 143 ? -26.692 9.455 31.061 1.00 94.81 143 SER A CA 1
ATOM 1072 C C . SER A 1 143 ? -25.647 8.873 30.101 1.00 94.81 143 SER A C 1
ATOM 1074 O O . SER A 1 143 ? -25.938 8.737 28.910 1.00 94.81 143 SER A O 1
ATOM 1076 N N . GLY A 1 144 ? -24.483 8.457 30.608 1.00 96.62 144 GLY A N 1
ATOM 1077 C CA . GLY A 1 144 ? -23.364 7.914 29.841 1.00 96.62 144 GLY A CA 1
ATOM 1078 C C . GLY A 1 144 ? -22.119 8.800 29.901 1.00 96.62 144 GLY A C 1
ATOM 1079 O O . GLY A 1 144 ? -21.839 9.435 30.917 1.00 96.62 144 GLY A O 1
ATOM 1080 N N . ILE A 1 145 ? -21.361 8.833 28.801 1.00 97.81 145 ILE A N 1
ATOM 1081 C CA . ILE A 1 145 ? -20.118 9.608 28.684 1.00 97.81 145 ILE A CA 1
ATOM 1082 C C . ILE A 1 145 ? -20.419 11.112 28.697 1.00 97.81 145 ILE A C 1
ATOM 1084 O O . ILE A 1 145 ? -21.185 11.615 27.869 1.00 97.81 145 ILE A O 1
ATOM 1088 N N . LYS A 1 146 ? -19.739 11.873 29.560 1.00 97.81 146 LYS A N 1
ATOM 1089 C CA . LYS A 1 146 ? -19.793 13.339 29.550 1.00 97.81 146 LYS A CA 1
ATOM 1090 C C . LYS A 1 146 ? -18.829 13.926 28.529 1.00 97.81 146 LYS A C 1
ATOM 1092 O O . LYS A 1 146 ? -17.659 14.163 28.792 1.00 97.81 146 LYS A O 1
ATOM 1097 N N . LEU A 1 147 ? -19.337 14.261 27.345 1.00 96.06 147 LEU A N 1
ATOM 1098 C CA . LEU A 1 147 ? -18.496 14.845 26.288 1.00 96.06 147 LEU A CA 1
ATOM 1099 C C . LEU A 1 147 ? -17.934 16.232 26.626 1.00 96.06 147 LEU A C 1
ATOM 1101 O O . LEU A 1 147 ? -16.935 16.632 26.032 1.00 96.06 147 LEU A O 1
ATOM 1105 N N . SER A 1 148 ? -18.535 16.946 27.581 1.00 96.56 148 SER A N 1
ATOM 1106 C CA . SER A 1 148 ? -17.997 18.202 28.119 1.00 96.56 148 SER A CA 1
ATOM 1107 C C . SER A 1 148 ? -16.694 18.015 28.897 1.00 96.56 148 SER A C 1
ATOM 1109 O O . SER A 1 148 ? -15.961 18.982 29.069 1.00 96.56 148 SER A O 1
ATOM 1111 N N . THR A 1 149 ? -16.397 16.796 29.352 1.00 97.62 149 THR A N 1
ATOM 1112 C CA . THR A 1 149 ? -15.166 16.453 30.079 1.00 97.62 149 THR A CA 1
ATOM 1113 C C . THR A 1 149 ? -14.157 15.761 29.168 1.00 97.62 149 THR A C 1
ATOM 1115 O O . THR A 1 149 ? -13.241 15.103 29.653 1.00 97.62 149 THR A O 1
ATOM 1118 N N . ARG A 1 150 ? -14.336 15.860 27.841 1.00 97.62 150 ARG A N 1
ATOM 1119 C CA . ARG A 1 150 ? -13.364 15.340 26.880 1.00 97.62 150 ARG A CA 1
ATOM 1120 C C . ARG A 1 150 ? -11.984 15.916 27.211 1.00 97.62 150 ARG A C 1
ATOM 1122 O O . ARG A 1 150 ? -11.874 17.138 27.336 1.00 97.62 150 ARG A O 1
ATOM 1129 N N . PRO A 1 151 ? -10.940 15.078 27.307 1.00 97.06 151 PRO A N 1
ATOM 1130 C CA . PRO A 1 151 ? -9.605 15.573 27.586 1.00 97.06 151 PRO A CA 1
ATOM 1131 C C . PRO A 1 151 ? -9.148 16.525 26.480 1.00 97.06 151 PRO A C 1
ATOM 1133 O O . PRO A 1 151 ? -9.495 16.365 25.304 1.00 97.06 151 PRO A O 1
ATOM 1136 N N . THR A 1 152 ? -8.333 17.508 26.855 1.00 97.12 152 THR A N 1
ATOM 1137 C CA . THR A 1 152 ? -7.685 18.399 25.891 1.00 97.12 152 THR A CA 1
ATOM 1138 C C . THR A 1 152 ? -6.897 17.573 24.878 1.00 97.12 152 THR A C 1
ATOM 1140 O O . THR A 1 152 ? -6.175 16.641 25.239 1.00 97.12 152 THR A O 1
ATOM 1143 N N . ALA A 1 153 ? -7.049 17.909 23.599 1.00 97.25 153 ALA A N 1
ATOM 1144 C CA . ALA A 1 153 ? -6.429 17.166 22.516 1.00 97.25 153 ALA A CA 1
ATOM 1145 C C . ALA A 1 153 ? -4.890 17.256 22.589 1.00 97.25 153 ALA A C 1
ATOM 1147 O O . ALA A 1 153 ? -4.324 18.343 22.689 1.00 97.25 153 ALA A O 1
ATOM 1148 N N . SER A 1 154 ? -4.221 16.110 22.512 1.00 96.06 154 SER A N 1
ATOM 1149 C CA . SER A 1 154 ? -2.765 15.943 22.532 1.00 96.06 154 SER A CA 1
ATOM 1150 C C . SER A 1 154 ? -2.341 14.909 21.485 1.00 96.06 154 SER A C 1
ATOM 1152 O O . SER A 1 154 ? -3.184 14.236 20.892 1.00 96.06 154 SER A O 1
ATOM 1154 N N . ALA A 1 155 ? -1.037 14.762 21.238 1.00 91.88 155 ALA A N 1
ATOM 1155 C CA . ALA A 1 155 ? -0.536 13.750 20.302 1.00 91.88 155 ALA A CA 1
ATOM 1156 C C . ALA A 1 155 ? -0.994 12.322 20.672 1.00 91.88 155 ALA A C 1
ATOM 1158 O O . ALA A 1 155 ? -1.340 11.540 19.787 1.00 91.88 155 ALA A O 1
ATOM 1159 N N . ASP A 1 156 ? -1.077 12.024 21.971 1.00 92.06 156 ASP A N 1
ATOM 1160 C CA . ASP A 1 156 ? -1.375 10.681 22.478 1.00 92.06 156 ASP A CA 1
ATOM 1161 C C . ASP A 1 156 ? -2.857 10.311 22.371 1.00 92.06 156 ASP A C 1
ATOM 1163 O O . ASP A 1 156 ? -3.193 9.146 22.175 1.00 92.06 156 ASP A O 1
ATOM 1167 N N . ASN A 1 157 ? -3.761 11.290 22.485 1.00 97.62 157 ASN A N 1
ATOM 1168 C CA . ASN A 1 157 ? -5.204 11.035 22.522 1.00 97.62 157 ASN A CA 1
ATOM 1169 C C . ASN A 1 157 ? -5.939 11.417 21.230 1.00 97.62 157 ASN A C 1
ATOM 1171 O O . ASN A 1 157 ? -7.096 11.041 21.048 1.00 97.62 157 ASN A O 1
ATOM 1175 N N . ARG A 1 158 ? -5.267 12.109 20.303 1.00 98.19 158 ARG A N 1
ATOM 1176 C CA . ARG A 1 158 ? -5.745 12.375 18.936 1.00 98.19 158 ARG A CA 1
ATOM 1177 C C . ARG A 1 158 ? -5.541 11.198 17.994 1.00 98.19 158 ARG A C 1
ATOM 1179 O O . ARG A 1 158 ? -5.785 11.335 16.795 1.00 98.19 158 ARG A O 1
ATOM 1186 N N . SER A 1 159 ? -5.093 10.055 18.513 1.00 98.12 159 SER A N 1
ATOM 1187 C CA . SER A 1 159 ? -4.982 8.826 17.747 1.00 98.12 159 SER A CA 1
ATOM 1188 C C . SER A 1 159 ? -5.442 7.604 18.531 1.00 98.12 159 SER A C 1
ATOM 1190 O O . SER A 1 159 ? -5.296 7.549 19.749 1.00 98.12 159 SER A O 1
ATOM 1192 N N . ILE A 1 160 ? -5.998 6.630 17.816 1.00 98.81 160 ILE A N 1
ATOM 1193 C CA . ILE A 1 160 ? -6.244 5.281 18.324 1.00 98.81 160 ILE A CA 1
ATOM 1194 C C . ILE A 1 160 ? -5.601 4.302 17.358 1.00 98.81 160 ILE A C 1
ATOM 1196 O O . ILE A 1 160 ? -5.800 4.393 16.148 1.00 98.81 160 ILE A O 1
ATOM 1200 N N . THR A 1 161 ? -4.830 3.372 17.896 1.00 98.81 161 THR A N 1
ATOM 1201 C CA . THR A 1 161 ? -4.183 2.295 17.161 1.00 98.81 161 THR A CA 1
ATOM 1202 C C . THR A 1 161 ? -4.818 0.972 17.545 1.00 98.81 161 THR A C 1
ATOM 1204 O O . THR A 1 161 ? -4.872 0.636 18.724 1.00 98.81 161 THR A O 1
ATOM 1207 N N . LEU A 1 162 ? -5.263 0.219 16.545 1.00 98.88 162 LEU A N 1
ATOM 1208 C CA . LEU A 1 162 ? -5.753 -1.143 16.676 1.00 98.88 162 LEU A CA 1
ATOM 1209 C C . LEU A 1 162 ? -4.746 -2.101 16.034 1.00 98.88 162 LEU A C 1
ATOM 1211 O O . LEU A 1 162 ? -4.589 -2.111 14.811 1.00 98.88 162 LEU A O 1
ATOM 1215 N N . THR A 1 163 ? -4.068 -2.896 16.859 1.00 98.81 163 THR A N 1
ATOM 1216 C CA . THR A 1 163 ? -3.143 -3.947 16.410 1.00 98.81 163 THR A CA 1
ATOM 1217 C C . THR A 1 163 ? -3.913 -5.229 16.111 1.00 98.81 163 THR A C 1
ATOM 1219 O O . THR A 1 163 ? -4.712 -5.682 16.932 1.00 98.81 163 THR A O 1
ATOM 1222 N N . LEU A 1 164 ? -3.661 -5.835 14.950 1.00 98.81 164 LEU A N 1
ATOM 1223 C CA . LEU A 1 164 ? -4.395 -7.006 14.468 1.00 98.81 164 LEU A CA 1
ATOM 1224 C C . LEU A 1 164 ? -3.545 -8.274 14.591 1.00 98.81 164 LEU A C 1
ATOM 1226 O O . LEU A 1 164 ? -2.406 -8.316 14.120 1.00 98.81 164 LEU A O 1
ATOM 1230 N N . ASN A 1 165 ? -4.096 -9.308 15.230 1.00 98.19 165 ASN A N 1
ATOM 1231 C CA . ASN A 1 165 ? -3.471 -10.621 15.430 1.00 98.19 165 ASN A CA 1
ATOM 1232 C C . ASN A 1 165 ? -2.026 -10.539 15.973 1.00 98.19 165 ASN A C 1
ATOM 1234 O O . ASN A 1 165 ? -1.099 -11.140 15.430 1.00 98.19 165 ASN A O 1
ATOM 1238 N N . GLY A 1 166 ? -1.804 -9.703 16.994 1.00 97.00 166 GLY A N 1
ATOM 1239 C CA . GLY A 1 166 ? -0.474 -9.499 17.585 1.00 97.00 166 GLY A CA 1
ATOM 1240 C C . GLY A 1 166 ? 0.578 -8.934 16.618 1.00 97.00 166 GLY A C 1
ATOM 1241 O O . GLY A 1 166 ? 1.767 -9.099 16.861 1.00 97.00 166 GLY A O 1
ATOM 1242 N N . GLY A 1 167 ? 0.153 -8.303 15.518 1.00 96.69 167 GLY A N 1
ATOM 1243 C CA . GLY A 1 167 ? 1.022 -7.803 14.450 1.00 96.69 167 GLY A CA 1
ATOM 1244 C C . GLY A 1 167 ? 1.123 -8.730 13.234 1.00 96.69 167 GLY A C 1
ATOM 1245 O O . GLY A 1 167 ? 1.598 -8.290 12.193 1.00 96.69 167 GLY A O 1
ATOM 1246 N N . ASN A 1 168 ? 0.617 -9.967 13.314 1.00 97.25 168 ASN A N 1
ATOM 1247 C CA . ASN A 1 168 ? 0.550 -10.885 12.165 1.00 97.25 168 ASN A CA 1
ATOM 1248 C C . ASN A 1 168 ? -0.557 -10.509 11.169 1.00 97.25 168 ASN A C 1
ATOM 1250 O O . ASN A 1 168 ? -0.570 -10.992 10.040 1.00 97.25 168 ASN A O 1
ATOM 1254 N N . GLY A 1 169 ? -1.489 -9.652 11.587 1.00 98.00 169 GLY A N 1
ATOM 1255 C CA . GLY A 1 169 ? -2.521 -9.079 10.742 1.00 98.00 169 GLY A CA 1
ATOM 1256 C C . GLY A 1 169 ? -3.651 -10.012 10.317 1.00 98.00 169 GLY A C 1
ATOM 1257 O O . GLY A 1 169 ? -3.691 -11.204 10.633 1.00 98.00 169 GLY A O 1
ATOM 1258 N N . PHE A 1 170 ? -4.601 -9.417 9.600 1.00 98.69 170 PHE A N 1
ATOM 1259 C CA . PHE A 1 170 ? -5.723 -10.087 8.944 1.00 98.69 170 PHE A CA 1
ATOM 1260 C C . PHE A 1 170 ? -5.519 -10.109 7.428 1.00 98.69 170 PHE A C 1
ATOM 1262 O O . PHE A 1 170 ? -4.779 -9.290 6.881 1.00 98.69 170 PHE A O 1
ATOM 1269 N N . GLY A 1 171 ? -6.174 -11.050 6.743 1.00 98.12 171 GLY A N 1
ATOM 1270 C CA . GLY A 1 171 ? -6.136 -11.119 5.280 1.00 98.12 171 GLY A CA 1
ATOM 1271 C C . GLY A 1 171 ? -6.808 -9.912 4.619 1.00 98.12 171 GLY A C 1
ATOM 1272 O O . GLY A 1 171 ? -7.613 -9.212 5.234 1.00 98.12 171 GLY A O 1
ATOM 1273 N N . ILE A 1 172 ? -6.500 -9.672 3.347 1.00 98.56 172 ILE A N 1
ATOM 1274 C CA . ILE A 1 172 ? -7.096 -8.580 2.569 1.00 98.56 172 ILE A CA 1
ATOM 1275 C C . ILE A 1 172 ? -7.863 -9.186 1.382 1.00 98.56 172 ILE A C 1
ATOM 1277 O O . ILE A 1 172 ? -7.248 -9.591 0.399 1.00 98.56 172 ILE A O 1
ATOM 1281 N N . PRO A 1 173 ? -9.201 -9.298 1.460 1.00 98.06 173 PRO A N 1
ATOM 1282 C CA . PRO A 1 173 ? -10.028 -9.802 0.369 1.00 98.06 173 PRO A CA 1
ATOM 1283 C C . PRO A 1 173 ? -10.096 -8.807 -0.801 1.00 98.06 173 PRO A C 1
ATOM 1285 O O . PRO A 1 173 ? -9.736 -7.635 -0.666 1.00 98.06 173 PRO A O 1
ATOM 1288 N N . SER A 1 174 ? -10.617 -9.257 -1.947 1.00 97.50 174 SER A N 1
ATOM 1289 C CA . SER A 1 174 ? -10.840 -8.404 -3.126 1.00 97.50 174 SER A CA 1
ATOM 1290 C C . SER A 1 174 ? -12.110 -7.548 -3.061 1.00 97.50 174 SER A C 1
ATOM 1292 O O . SER A 1 174 ? -12.290 -6.628 -3.855 1.00 97.50 174 SER A O 1
ATOM 1294 N N . ALA A 1 175 ? -12.980 -7.815 -2.090 1.00 97.88 175 ALA A N 1
ATOM 1295 C CA . ALA A 1 175 ? -14.184 -7.053 -1.778 1.00 97.88 175 ALA A CA 1
ATOM 1296 C C . ALA A 1 175 ? -14.420 -7.086 -0.256 1.00 97.88 175 ALA A C 1
ATOM 1298 O O . ALA A 1 175 ? -13.859 -7.959 0.407 1.00 97.88 175 ALA A O 1
ATOM 1299 N N . PRO A 1 176 ? -15.228 -6.178 0.324 1.00 97.62 176 PRO A N 1
ATOM 1300 C CA . PRO A 1 176 ? -15.507 -6.187 1.760 1.00 97.62 176 PRO A CA 1
ATOM 1301 C C . PRO A 1 176 ? -16.002 -7.555 2.256 1.00 97.62 176 PRO A C 1
ATOM 1303 O O . PRO A 1 176 ? -17.024 -8.051 1.786 1.00 97.62 176 PRO A O 1
ATOM 1306 N N . ASP A 1 177 ? -15.302 -8.143 3.230 1.00 97.19 177 ASP A N 1
ATOM 1307 C CA . ASP A 1 177 ? -15.656 -9.435 3.826 1.00 97.19 177 ASP A CA 1
ATOM 1308 C C . ASP A 1 177 ? -15.385 -9.418 5.334 1.00 97.19 177 ASP A C 1
ATOM 1310 O O . ASP A 1 177 ? -14.244 -9.480 5.800 1.00 97.19 177 ASP A O 1
ATOM 1314 N N . TYR A 1 178 ? -16.467 -9.353 6.110 1.00 94.94 178 TYR A N 1
ATOM 1315 C CA . TYR A 1 178 ? -16.383 -9.266 7.562 1.00 94.94 178 TYR A CA 1
ATOM 1316 C C . TYR A 1 178 ? -15.714 -10.491 8.189 1.00 94.94 178 TYR A C 1
ATOM 1318 O O . TYR A 1 178 ? -14.982 -10.343 9.166 1.00 94.94 178 TYR A O 1
ATOM 1326 N N . ALA A 1 179 ? -15.925 -11.687 7.634 1.00 94.81 179 ALA A N 1
ATOM 1327 C CA . ALA A 1 179 ? -15.387 -12.920 8.204 1.00 94.81 179 ALA A CA 1
ATOM 1328 C C . ALA A 1 179 ? -13.862 -13.002 8.064 1.00 94.81 179 ALA A C 1
ATOM 1330 O O . ALA A 1 179 ? -13.207 -13.653 8.876 1.00 94.81 179 ALA A O 1
ATOM 1331 N N . LYS A 1 180 ? -13.292 -12.330 7.058 1.00 95.81 180 LYS A N 1
ATOM 1332 C CA . LYS A 1 180 ? -11.849 -12.354 6.801 1.00 95.81 180 LYS A CA 1
ATOM 1333 C C . LYS A 1 180 ? -11.079 -11.275 7.540 1.00 95.81 180 LYS A C 1
ATOM 1335 O O . LYS A 1 180 ? -9.935 -11.527 7.916 1.00 95.81 180 LYS A O 1
ATOM 1340 N N . ASN A 1 181 ? -11.652 -10.082 7.715 1.00 97.19 181 ASN A N 1
ATOM 1341 C CA . ASN A 1 181 ? -10.875 -8.965 8.253 1.00 97.19 181 ASN A CA 1
ATOM 1342 C C . ASN A 1 181 ? -11.646 -7.852 8.961 1.00 97.19 181 ASN A C 1
ATOM 1344 O O . ASN A 1 181 ? -11.081 -6.770 9.136 1.00 97.19 181 ASN A O 1
ATOM 1348 N N . ALA A 1 182 ? -12.890 -8.088 9.397 1.00 98.06 182 ALA A N 1
ATOM 1349 C CA . ALA A 1 182 ? -13.583 -7.086 10.198 1.00 98.06 182 ALA A CA 1
ATOM 1350 C C . ALA A 1 182 ? -12.764 -6.741 11.447 1.00 98.06 182 ALA A C 1
ATOM 1352 O O . ALA A 1 182 ? -12.538 -7.601 12.301 1.00 98.06 182 ALA A O 1
ATOM 1353 N N . ALA A 1 183 ? -12.354 -5.482 11.556 1.00 98.62 183 ALA A N 1
ATOM 1354 C CA . ALA A 1 183 ? -11.624 -4.951 12.697 1.00 98.62 183 ALA A CA 1
ATOM 1355 C C . ALA A 1 183 ? -12.490 -3.906 13.409 1.00 98.62 183 ALA A C 1
ATOM 1357 O O . ALA A 1 183 ? -12.989 -2.980 12.769 1.00 98.62 183 ALA A O 1
ATOM 1358 N N . ILE A 1 184 ? -12.708 -4.068 14.707 1.00 98.62 184 ILE A N 1
ATOM 1359 C CA . ILE A 1 184 ? -13.633 -3.285 15.520 1.00 98.62 184 ILE A CA 1
ATOM 136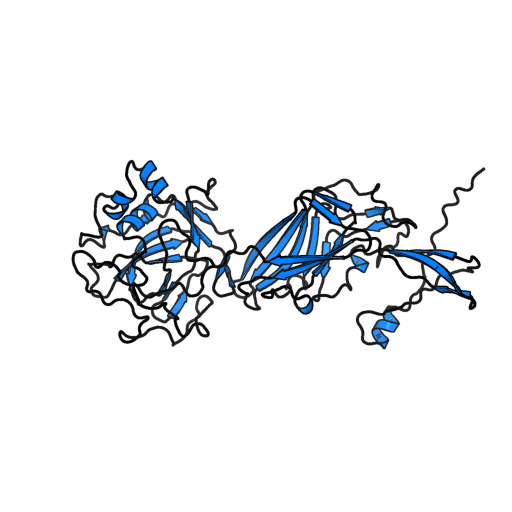0 C C . ILE A 1 184 ? -12.805 -2.361 16.405 1.00 98.62 184 ILE A C 1
ATOM 1362 O O . ILE A 1 184 ? -11.917 -2.804 17.119 1.00 98.62 184 ILE A O 1
ATOM 1366 N N . MET A 1 185 ? -13.082 -1.064 16.361 1.00 98.81 185 MET A N 1
ATOM 1367 C CA . MET A 1 185 ? -12.407 -0.071 17.196 1.00 98.81 185 MET A CA 1
ATOM 1368 C C . MET A 1 185 ? -13.429 0.652 18.056 1.00 98.81 185 MET A C 1
ATOM 1370 O O . MET A 1 185 ? -14.478 1.062 17.552 1.00 98.81 185 MET A O 1
ATOM 1374 N N . VAL A 1 186 ? -13.103 0.832 19.334 1.00 98.75 186 VAL A N 1
ATOM 1375 C CA . VAL A 1 186 ? -13.901 1.610 20.287 1.00 98.75 186 VAL A CA 1
ATOM 1376 C C . VAL A 1 186 ? -13.400 3.048 20.311 1.00 98.75 186 VAL A C 1
ATOM 1378 O O . VAL A 1 186 ? -12.200 3.285 20.418 1.00 98.75 186 VAL A O 1
ATOM 1381 N N . LEU A 1 187 ? -14.298 4.023 20.212 1.00 98.44 187 LEU A N 1
ATOM 1382 C CA . LEU A 1 187 ? -13.964 5.446 20.239 1.00 98.44 187 LEU A CA 1
ATOM 1383 C C . LEU A 1 187 ? -14.949 6.203 21.130 1.00 98.44 187 LEU A C 1
ATOM 1385 O O . LEU A 1 187 ? -16.087 5.772 21.339 1.00 98.44 187 LEU A O 1
ATOM 1389 N N . ALA A 1 188 ? -14.548 7.385 21.597 1.00 98.12 188 ALA A N 1
ATOM 1390 C CA . ALA A 1 188 ? -15.514 8.320 22.157 1.00 98.12 188 ALA A CA 1
ATOM 1391 C C . ALA A 1 188 ? -16.540 8.734 21.072 1.00 98.12 188 ALA A C 1
ATOM 1393 O O . ALA A 1 188 ? -16.167 8.944 19.914 1.00 98.12 188 ALA A O 1
ATOM 1394 N N . PRO A 1 189 ? -17.836 8.886 21.396 1.00 98.31 189 PRO A N 1
ATOM 1395 C CA . PRO A 1 189 ? -18.789 9.491 20.471 1.00 98.31 189 PRO A CA 1
ATOM 1396 C C . PRO A 1 189 ? -18.462 10.978 20.284 1.00 98.31 189 PRO A C 1
ATOM 1398 O O . PRO A 1 189 ? -17.837 11.602 21.143 1.00 98.31 189 PRO A O 1
ATOM 1401 N N . GLY A 1 190 ? -18.872 11.582 19.171 1.00 97.62 190 GLY A N 1
ATOM 1402 C CA . GLY A 1 190 ? -18.594 12.994 18.908 1.00 97.62 190 GLY A CA 1
ATOM 1403 C C . GLY A 1 190 ? -18.582 13.380 17.435 1.00 97.62 190 GLY A C 1
ATOM 1404 O O . GLY A 1 190 ? -18.909 12.591 16.548 1.00 97.62 190 GLY A O 1
ATOM 1405 N N . LYS A 1 191 ? -18.203 14.634 17.189 1.00 97.81 191 LYS A N 1
ATOM 1406 C CA . LYS A 1 191 ? -17.950 15.186 15.857 1.00 97.81 191 LYS A CA 1
ATOM 1407 C C . LYS A 1 191 ? -16.453 15.423 15.726 1.00 97.81 191 LYS A C 1
ATOM 1409 O O . LYS A 1 191 ? -15.877 16.083 16.585 1.00 97.81 191 LYS A O 1
ATOM 1414 N N . TYR A 1 192 ? -15.874 14.897 14.660 1.00 98.00 192 TYR A N 1
ATOM 1415 C CA . TYR A 1 192 ? -14.443 14.915 14.405 1.00 98.00 192 TYR A CA 1
ATOM 1416 C C . TYR A 1 192 ? -14.127 15.636 13.102 1.00 98.00 192 TYR A C 1
ATOM 1418 O O . TYR A 1 192 ? -14.889 15.530 12.134 1.00 98.00 192 TYR A O 1
ATOM 1426 N N . THR A 1 193 ? -12.996 16.330 13.067 1.00 98.06 193 THR A N 1
ATOM 1427 C CA . THR A 1 193 ? -12.441 16.993 11.882 1.00 98.06 193 THR A CA 1
ATOM 1428 C C . THR A 1 193 ? -11.040 16.470 11.576 1.00 98.06 193 THR A C 1
ATOM 1430 O O . THR A 1 193 ? -10.324 16.026 12.476 1.00 98.06 193 THR A O 1
ATOM 1433 N N . GLY A 1 194 ? -10.650 16.488 10.296 1.00 96.44 194 GLY A N 1
ATOM 1434 C CA . GLY A 1 194 ? -9.355 15.939 9.866 1.00 96.44 194 GLY A CA 1
ATOM 1435 C C . GLY A 1 194 ? -9.225 14.446 10.179 1.00 96.44 194 GLY A C 1
ATOM 1436 O O . GLY A 1 194 ? -8.162 13.985 10.592 1.00 96.44 194 GLY A O 1
ATOM 1437 N N . PHE A 1 195 ? -10.330 13.707 10.057 1.00 97.44 195 PHE A N 1
ATOM 1438 C CA . PHE A 1 195 ? -10.410 12.318 10.481 1.00 97.44 195 PHE A CA 1
ATOM 1439 C C . PHE A 1 195 ? -9.730 11.424 9.443 1.00 97.44 195 PHE A C 1
ATOM 1441 O O . PHE A 1 195 ? -10.196 11.310 8.313 1.00 97.44 195 PHE A O 1
ATOM 1448 N N . THR A 1 196 ? -8.641 10.764 9.813 1.00 97.62 196 THR A N 1
ATOM 1449 C CA . THR A 1 196 ? -7.867 9.916 8.897 1.00 97.62 196 THR A CA 1
ATOM 1450 C C . THR A 1 196 ? -7.844 8.487 9.401 1.00 97.62 196 THR A C 1
ATOM 1452 O O . THR A 1 196 ? -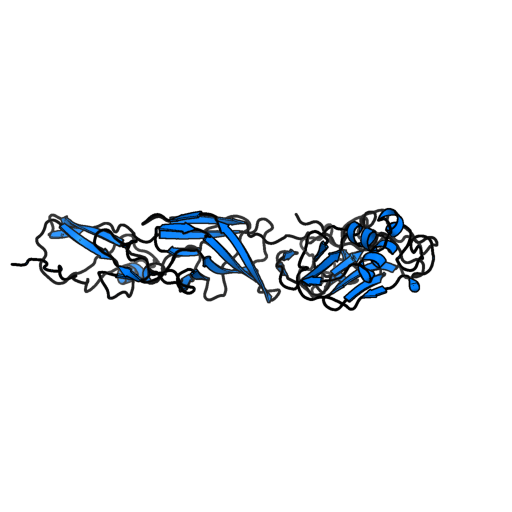7.637 8.247 10.586 1.00 97.62 196 THR A O 1
ATOM 1455 N N . VAL A 1 197 ? -8.049 7.537 8.490 1.00 98.44 197 VAL A N 1
ATOM 1456 C CA . VAL A 1 197 ? -7.842 6.108 8.733 1.00 98.44 197 VAL A CA 1
ATOM 1457 C C . VAL A 1 197 ? -6.607 5.680 7.960 1.00 98.44 197 VAL A C 1
ATOM 1459 O O . VAL A 1 197 ? -6.587 5.757 6.734 1.00 98.44 197 VAL A O 1
ATOM 1462 N N . GLU A 1 198 ? -5.586 5.240 8.672 1.00 98.44 198 GLU A N 1
ATOM 1463 C CA . GLU A 1 198 ? -4.353 4.680 8.138 1.00 98.44 198 GLU A CA 1
ATOM 1464 C C . GLU A 1 198 ? -4.362 3.160 8.325 1.00 98.44 198 GLU A C 1
ATOM 1466 O O . GLU A 1 198 ? -4.646 2.662 9.415 1.00 98.44 198 GLU A O 1
ATOM 1471 N N . TYR A 1 199 ? -4.051 2.429 7.259 1.00 98.75 199 TYR A N 1
ATOM 1472 C CA . TYR A 1 199 ? -3.895 0.979 7.260 1.00 98.75 199 TYR A CA 1
ATOM 1473 C C . TYR A 1 199 ? -2.420 0.651 7.064 1.00 98.75 199 TYR A C 1
ATOM 1475 O O . TYR A 1 199 ? -1.844 1.018 6.038 1.00 98.75 199 TYR A O 1
ATOM 1483 N N . THR A 1 200 ? -1.821 -0.056 8.017 1.00 98.69 200 THR A N 1
ATOM 1484 C CA . THR A 1 200 ? -0.473 -0.611 7.868 1.00 98.69 200 THR A CA 1
ATOM 1485 C C . THR A 1 200 ? -0.575 -1.972 7.203 1.00 98.69 200 THR A C 1
ATOM 1487 O O . THR A 1 200 ? -1.237 -2.877 7.719 1.00 98.69 200 THR A O 1
ATOM 1490 N N . LEU A 1 201 ? 0.075 -2.102 6.053 1.00 98.75 201 LEU A N 1
ATOM 1491 C CA . LEU A 1 201 ? 0.134 -3.322 5.264 1.00 98.75 201 LEU A CA 1
ATOM 1492 C C . LEU A 1 201 ? 1.528 -3.935 5.372 1.00 98.75 201 LEU A C 1
ATOM 1494 O O . LEU A 1 201 ? 2.528 -3.212 5.431 1.00 98.75 201 LEU A O 1
ATOM 1498 N N . TYR A 1 202 ? 1.592 -5.259 5.367 1.00 98.69 202 TYR A N 1
ATOM 1499 C CA . TYR A 1 202 ? 2.844 -6.002 5.342 1.00 98.69 202 TYR A CA 1
ATOM 1500 C C . TYR A 1 202 ? 2.694 -7.251 4.484 1.00 98.69 202 TYR A C 1
ATOM 1502 O O . TYR A 1 202 ? 1.748 -8.015 4.664 1.00 98.69 202 TYR A O 1
ATOM 1510 N N . ASP A 1 203 ? 3.621 -7.441 3.557 1.00 98.69 203 ASP A N 1
ATOM 1511 C CA . ASP A 1 203 ? 3.747 -8.640 2.744 1.00 98.69 203 ASP A CA 1
ATOM 1512 C C . ASP A 1 203 ? 4.839 -9.528 3.333 1.00 98.69 203 ASP A C 1
ATOM 1514 O O . ASP A 1 203 ? 6.013 -9.155 3.394 1.00 98.69 203 ASP A O 1
ATOM 1518 N N . GLN A 1 204 ? 4.435 -10.704 3.800 1.00 97.94 204 GLN A N 1
ATOM 1519 C CA . GLN A 1 204 ? 5.326 -11.650 4.463 1.00 97.94 204 GLN A CA 1
ATOM 1520 C C . GLN A 1 204 ? 6.297 -12.327 3.485 1.00 97.94 204 GLN A C 1
ATOM 1522 O O . GLN A 1 204 ? 7.391 -12.715 3.898 1.00 97.94 204 GLN A O 1
ATOM 1527 N N . ALA A 1 205 ? 5.934 -12.439 2.205 1.00 97.81 205 ALA A N 1
ATOM 1528 C CA . ALA A 1 205 ? 6.754 -13.076 1.181 1.00 97.81 205 ALA A CA 1
ATOM 1529 C C . ALA A 1 205 ? 7.846 -12.132 0.664 1.00 97.81 205 ALA A C 1
ATOM 1531 O O . ALA A 1 205 ? 8.996 -12.544 0.512 1.00 97.81 205 ALA A O 1
ATOM 1532 N N . THR A 1 206 ? 7.511 -10.861 0.424 1.00 97.81 206 THR A N 1
ATOM 1533 C CA . THR A 1 206 ? 8.482 -9.855 -0.051 1.00 97.81 206 THR A CA 1
ATOM 1534 C C . THR A 1 206 ? 9.176 -9.099 1.080 1.00 97.81 206 THR A C 1
ATOM 1536 O O . THR A 1 206 ? 10.153 -8.393 0.832 1.00 97.81 206 THR A O 1
ATOM 1539 N N . GLN A 1 207 ? 8.688 -9.237 2.317 1.00 97.44 207 GLN A N 1
ATOM 1540 C CA . GLN A 1 207 ? 9.112 -8.482 3.503 1.00 97.44 207 GLN A CA 1
ATOM 1541 C C . GLN A 1 207 ? 8.914 -6.962 3.378 1.00 97.44 207 GLN A C 1
ATOM 1543 O O . GLN A 1 207 ? 9.510 -6.181 4.126 1.00 97.44 207 GLN A O 1
ATOM 1548 N N . VAL A 1 208 ? 8.059 -6.523 2.451 1.00 98.25 208 VAL A N 1
ATOM 1549 C CA . VAL A 1 208 ? 7.750 -5.111 2.227 1.00 98.25 208 VAL A CA 1
ATOM 1550 C C . VAL A 1 208 ? 6.522 -4.711 3.037 1.00 98.25 208 VAL A C 1
ATOM 1552 O O . VAL A 1 208 ? 5.480 -5.355 2.991 1.00 98.25 208 VAL A O 1
ATOM 1555 N N . GLY A 1 209 ? 6.625 -3.588 3.747 1.00 97.81 209 GLY A N 1
ATOM 1556 C CA . GLY A 1 209 ? 5.498 -2.974 4.443 1.00 97.81 209 GLY A CA 1
ATOM 1557 C C . GLY A 1 209 ? 5.398 -1.478 4.197 1.00 97.81 209 GLY A C 1
ATOM 1558 O O . GLY A 1 209 ? 6.371 -0.818 3.819 1.00 97.81 209 GLY A O 1
ATOM 1559 N N . GLY A 1 210 ? 4.217 -0.925 4.430 1.00 97.75 210 GLY A N 1
ATOM 1560 C CA . GLY A 1 210 ? 3.933 0.496 4.275 1.00 97.75 210 GLY A CA 1
ATOM 1561 C C . GLY A 1 210 ? 2.535 0.843 4.761 1.00 97.75 210 GLY A C 1
ATOM 1562 O O . GLY A 1 210 ? 1.798 -0.028 5.215 1.00 97.75 210 GLY A O 1
ATOM 1563 N N . THR A 1 211 ? 2.173 2.118 4.666 1.00 97.75 211 THR A N 1
ATOM 1564 C CA . THR A 1 211 ? 0.841 2.582 5.046 1.00 97.75 211 THR A CA 1
ATOM 1565 C C . THR A 1 211 ? 0.087 3.136 3.847 1.00 97.75 211 THR A C 1
ATOM 1567 O O . THR A 1 211 ? 0.674 3.708 2.927 1.00 97.75 211 THR A O 1
ATOM 1570 N N . VAL A 1 212 ? -1.231 2.964 3.865 1.00 97.31 212 VAL A N 1
ATOM 1571 C CA . VAL A 1 212 ? -2.161 3.660 2.970 1.00 97.31 212 VAL A CA 1
ATOM 1572 C C . VAL A 1 212 ? -3.242 4.335 3.792 1.00 97.31 212 VAL A C 1
ATOM 1574 O O . VAL A 1 212 ? -3.663 3.820 4.828 1.00 97.31 212 VAL A O 1
ATOM 1577 N N . THR A 1 213 ? -3.698 5.499 3.343 1.00 96.50 213 THR A N 1
ATOM 1578 C CA . THR A 1 213 ? -4.597 6.348 4.125 1.00 96.50 213 THR A CA 1
ATOM 1579 C C . THR A 1 213 ? -5.898 6.629 3.390 1.00 96.50 213 THR A C 1
ATOM 1581 O O . THR A 1 213 ? -5.961 6.707 2.164 1.00 96.50 213 THR A O 1
ATOM 1584 N N . LYS A 1 214 ? -6.963 6.803 4.170 1.00 94.88 214 LYS A N 1
ATOM 1585 C CA . LYS A 1 214 ? -8.248 7.332 3.729 1.00 94.88 214 LYS A CA 1
ATOM 1586 C C . LYS A 1 214 ? -8.618 8.502 4.625 1.00 94.88 214 LYS A C 1
ATOM 1588 O O . LYS A 1 214 ? -8.794 8.336 5.832 1.00 94.88 214 LYS A O 1
ATOM 1593 N N . VAL A 1 215 ? -8.732 9.676 4.020 1.00 94.62 215 VAL A N 1
ATOM 1594 C CA . VAL A 1 215 ? -9.053 10.924 4.714 1.00 94.62 215 VAL A CA 1
ATOM 1595 C C . VAL A 1 215 ? -10.554 11.187 4.632 1.00 94.62 215 VAL A C 1
ATOM 1597 O O . VAL A 1 215 ? -11.183 10.980 3.595 1.00 94.62 215 VAL A O 1
ATOM 1600 N N . TYR A 1 216 ? -11.120 11.641 5.741 1.00 92.62 216 TYR A N 1
ATOM 1601 C CA . TYR A 1 216 ? -12.482 12.129 5.871 1.00 92.62 216 TYR A CA 1
ATOM 1602 C C . TYR A 1 216 ? -12.420 13.553 6.425 1.00 92.62 216 TYR A C 1
ATOM 1604 O O . TYR A 1 216 ? -11.902 13.773 7.521 1.00 92.62 216 TYR A O 1
ATOM 1612 N N . ASP A 1 217 ? -12.993 14.522 5.709 1.00 88.81 217 ASP A N 1
ATOM 1613 C CA . ASP A 1 217 ? -12.992 15.921 6.161 1.00 88.81 217 ASP A CA 1
ATOM 1614 C C . ASP A 1 217 ? -13.627 16.062 7.548 1.00 88.81 217 ASP A C 1
ATOM 1616 O O . ASP A 1 217 ? -13.094 16.727 8.443 1.00 88.81 217 ASP A O 1
ATOM 1620 N N . LYS A 1 218 ? -14.781 15.405 7.725 1.00 94.62 218 LYS A N 1
ATOM 1621 C CA . LYS A 1 218 ? -15.553 15.374 8.967 1.00 94.62 218 LYS A CA 1
ATOM 1622 C C . LYS A 1 218 ? -16.175 14.000 9.185 1.00 94.62 218 LYS A C 1
ATOM 1624 O O . LYS A 1 218 ? -16.648 13.365 8.240 1.00 94.62 218 LYS A O 1
ATOM 1629 N N . LEU A 1 219 ? -16.253 13.576 10.442 1.00 96.62 219 LEU A N 1
ATOM 1630 C CA . LEU A 1 219 ? -16.908 12.330 10.831 1.00 96.62 219 LEU A CA 1
ATOM 1631 C C . LEU A 1 219 ? -17.735 12.518 12.104 1.00 96.62 219 LEU A C 1
ATOM 1633 O O . LEU A 1 219 ? -17.223 12.981 13.117 1.00 96.62 219 LEU A O 1
ATOM 1637 N N . THR A 1 220 ? -19.005 12.119 12.072 1.00 97.62 220 THR A N 1
ATOM 1638 C CA . THR A 1 220 ? -19.835 12.019 13.281 1.00 97.62 220 THR A CA 1
ATOM 1639 C C . THR A 1 220 ? -19.920 10.561 13.710 1.00 97.62 220 THR A C 1
ATOM 1641 O O . THR A 1 220 ? -20.283 9.697 12.902 1.00 97.62 220 THR A O 1
ATOM 1644 N N . LEU A 1 221 ? -19.601 10.309 14.976 1.00 98.25 221 LEU A N 1
ATOM 1645 C CA . LEU A 1 221 ? -19.735 9.025 15.652 1.00 98.25 221 LEU A CA 1
ATOM 1646 C C . LEU A 1 221 ? -20.814 9.150 16.724 1.00 98.25 221 LEU A C 1
ATOM 1648 O O . LEU A 1 221 ? -20.718 9.990 17.618 1.00 98.25 221 LEU A O 1
ATOM 1652 N N . ASN A 1 222 ? -21.857 8.334 16.606 1.00 97.88 222 ASN A N 1
ATOM 1653 C CA . ASN A 1 222 ? -23.008 8.393 17.496 1.00 97.88 222 ASN A CA 1
ATOM 1654 C C . ASN A 1 222 ? -22.848 7.403 18.648 1.00 97.88 222 ASN A C 1
ATOM 1656 O O . ASN A 1 222 ? -22.384 6.280 18.455 1.00 97.88 222 ASN A O 1
ATOM 1660 N N . GLU A 1 223 ? -23.294 7.826 19.823 1.00 97.69 223 GLU A N 1
ATOM 1661 C CA . GLU A 1 223 ? -23.369 7.005 21.026 1.00 97.69 223 GLU A CA 1
ATOM 1662 C C . GLU A 1 223 ? -24.101 5.677 20.768 1.00 97.69 223 GLU A C 1
ATOM 1664 O O . GLU A 1 223 ? -25.182 5.649 20.173 1.00 97.69 223 GLU A O 1
ATOM 1669 N N . GLY A 1 224 ? -23.494 4.570 21.196 1.00 97.75 224 GLY A N 1
ATOM 1670 C CA . GLY A 1 224 ? -24.039 3.219 21.096 1.00 97.75 224 GLY A CA 1
ATOM 1671 C C . GLY A 1 224 ? -24.172 2.692 19.669 1.00 97.75 224 GLY A C 1
ATOM 1672 O O . GLY A 1 224 ? -24.852 1.687 19.452 1.00 97.75 224 GLY A O 1
ATOM 1673 N N . LYS A 1 225 ? -23.589 3.372 18.671 1.00 98.31 225 LYS A N 1
ATOM 1674 C CA . LYS A 1 225 ? -23.697 2.988 17.259 1.00 98.31 225 LYS A CA 1
ATOM 1675 C C . LYS A 1 225 ? -22.365 2.524 16.700 1.00 98.31 225 LYS A C 1
ATOM 1677 O O . LYS A 1 225 ? -21.330 3.162 16.871 1.00 98.31 225 LYS A O 1
ATOM 1682 N N . ASN A 1 226 ? -22.443 1.428 15.953 1.00 97.75 226 ASN A N 1
ATOM 1683 C CA . ASN A 1 226 ? -21.384 0.994 15.063 1.00 97.75 226 ASN A CA 1
ATOM 1684 C C . ASN A 1 226 ? -21.543 1.661 13.695 1.00 97.75 226 ASN A C 1
ATOM 1686 O O . ASN A 1 226 ? -22.654 1.752 13.164 1.00 97.75 226 ASN A O 1
ATOM 1690 N N . ARG A 1 227 ? -20.428 2.076 13.104 1.00 96.56 227 ARG A N 1
ATOM 1691 C CA . ARG A 1 227 ? -20.358 2.554 11.727 1.00 96.56 227 ARG A CA 1
ATOM 1692 C C . ARG A 1 227 ? -19.424 1.649 10.912 1.00 96.56 227 ARG A C 1
ATOM 1694 O O . ARG A 1 227 ? -18.223 1.627 11.175 1.00 96.56 227 ARG A O 1
ATOM 1701 N N . PRO A 1 228 ? -19.934 0.944 9.890 1.00 96.06 228 PRO A N 1
ATOM 1702 C CA . PRO A 1 228 ? -19.088 0.214 8.953 1.00 96.06 228 PRO A CA 1
ATOM 1703 C C . PRO A 1 228 ? -18.190 1.155 8.137 1.00 96.06 228 PRO A C 1
ATOM 1705 O O . PRO A 1 228 ? -18.631 2.211 7.675 1.00 96.06 228 PRO A O 1
ATOM 1708 N N . VAL A 1 229 ? -16.938 0.753 7.933 1.00 96.06 229 VAL A N 1
ATOM 1709 C CA . VAL A 1 229 ? -15.924 1.477 7.161 1.00 96.06 229 VAL A CA 1
ATOM 1710 C C . VAL A 1 229 ? -15.292 0.520 6.152 1.00 96.06 229 VAL A C 1
ATOM 1712 O O . VAL A 1 229 ? -14.290 -0.135 6.426 1.00 96.06 229 VAL A O 1
ATOM 1715 N N . ALA A 1 230 ? -15.886 0.441 4.964 1.00 95.88 230 ALA A N 1
ATOM 1716 C CA . ALA A 1 230 ? -15.276 -0.240 3.828 1.00 95.88 230 ALA A CA 1
ATOM 1717 C C . ALA A 1 230 ? -14.296 0.705 3.109 1.00 95.88 230 ALA A C 1
ATOM 1719 O O . ALA A 1 230 ? -14.582 1.897 2.901 1.00 95.88 230 ALA A O 1
ATOM 1720 N N . ALA A 1 231 ? -13.137 0.184 2.716 1.00 95.25 231 ALA A N 1
ATOM 1721 C CA . ALA A 1 231 ? -12.124 0.948 1.996 1.00 95.25 231 ALA A CA 1
ATOM 1722 C C . ALA A 1 231 ? -11.407 0.067 0.973 1.00 95.25 231 ALA A C 1
ATOM 1724 O O . ALA A 1 231 ? -10.736 -0.882 1.365 1.00 95.25 231 ALA A O 1
ATOM 1725 N N . ASN A 1 232 ? -11.523 0.423 -0.311 1.00 97.44 232 ASN A N 1
ATOM 1726 C CA . ASN A 1 232 ? -10.576 -0.060 -1.309 1.00 97.44 232 ASN A CA 1
ATOM 1727 C C . ASN A 1 232 ? -9.235 0.617 -1.012 1.00 97.44 232 ASN A C 1
ATOM 1729 O O . ASN A 1 232 ? -9.169 1.850 -0.974 1.00 97.44 232 ASN A O 1
ATOM 1733 N N . LEU A 1 233 ? -8.213 -0.168 -0.704 1.00 97.56 233 LEU A N 1
ATOM 1734 C CA . LEU A 1 233 ? -6.904 0.331 -0.316 1.00 97.56 233 LEU A CA 1
ATOM 1735 C C . LEU A 1 233 ? -6.256 1.032 -1.512 1.00 97.56 233 LEU A C 1
ATOM 1737 O O . LEU A 1 233 ? -6.157 0.463 -2.596 1.00 97.56 233 LEU A O 1
ATOM 1741 N N . ALA A 1 234 ? -5.808 2.270 -1.304 1.00 94.88 234 ALA A N 1
ATOM 1742 C CA . ALA A 1 234 ? -5.196 3.104 -2.336 1.00 94.88 234 ALA A CA 1
ATOM 1743 C C . ALA A 1 234 ? -3.737 2.687 -2.607 1.00 94.88 234 ALA A C 1
ATOM 1745 O O . ALA A 1 234 ? -2.802 3.438 -2.340 1.00 94.88 234 ALA A O 1
ATOM 1746 N N . VAL A 1 235 ? -3.550 1.461 -3.094 1.00 96.12 235 VAL A N 1
ATOM 1747 C CA . VAL A 1 235 ? -2.267 0.920 -3.553 1.00 96.12 235 VAL A CA 1
ATOM 1748 C C . VAL A 1 235 ? -2.296 0.881 -5.076 1.00 96.12 235 VAL A C 1
ATOM 1750 O O . VAL A 1 235 ? -3.153 0.215 -5.653 1.00 96.12 235 VAL A O 1
ATOM 1753 N N . THR A 1 236 ? -1.370 1.581 -5.735 1.00 95.12 236 THR A N 1
ATOM 1754 C CA . THR A 1 236 ? -1.273 1.553 -7.201 1.00 95.12 236 THR A CA 1
ATOM 1755 C C . THR A 1 236 ? -1.016 0.127 -7.679 1.00 95.12 236 THR A C 1
ATOM 1757 O O . THR A 1 236 ? -0.063 -0.507 -7.222 1.00 95.12 236 THR A O 1
ATOM 1760 N N . HIS A 1 237 ? -1.858 -0.363 -8.589 1.00 95.12 237 HIS A N 1
ATOM 1761 C CA . HIS A 1 237 ? -1.673 -1.643 -9.260 1.00 95.12 237 HIS A CA 1
ATOM 1762 C C . HIS A 1 237 ? -0.808 -1.459 -10.505 1.00 95.12 237 HIS A C 1
ATOM 1764 O O . HIS A 1 237 ? -1.066 -0.556 -11.296 1.00 95.12 237 HIS A O 1
ATOM 1770 N N . TYR A 1 238 ? 0.178 -2.324 -10.713 1.00 94.31 238 TYR A N 1
ATOM 1771 C CA . TYR A 1 238 ? 0.876 -2.446 -11.988 1.00 94.31 238 TYR A CA 1
ATOM 1772 C C . TYR A 1 238 ? 0.596 -3.806 -12.606 1.00 94.31 238 TYR A C 1
ATOM 1774 O O . TYR A 1 238 ? 0.628 -4.833 -11.920 1.00 94.31 238 TYR A O 1
ATOM 1782 N N . ASN A 1 239 ? 0.359 -3.802 -13.917 1.00 88.31 239 ASN A N 1
ATOM 1783 C CA . ASN A 1 239 ? 0.055 -5.006 -14.671 1.00 88.31 239 ASN A CA 1
ATOM 1784 C C . ASN A 1 239 ? 1.193 -6.037 -14.556 1.00 88.31 239 ASN A C 1
ATOM 1786 O O . ASN A 1 239 ? 2.296 -5.850 -15.071 1.00 88.31 239 ASN A O 1
ATOM 1790 N N . ALA A 1 240 ? 0.892 -7.164 -13.909 1.00 76.75 240 ALA A N 1
ATOM 1791 C CA . ALA A 1 240 ? 1.821 -8.269 -13.685 1.00 76.75 240 ALA A CA 1
ATOM 1792 C C . ALA A 1 240 ? 2.310 -8.942 -14.983 1.00 76.75 240 ALA A C 1
ATOM 1794 O O . ALA A 1 240 ? 3.333 -9.625 -14.970 1.00 76.75 240 ALA A O 1
ATOM 1795 N N . ASN A 1 241 ? 1.604 -8.744 -16.098 1.00 83.38 241 ASN A N 1
ATOM 1796 C CA . ASN A 1 241 ? 1.853 -9.417 -17.371 1.00 83.38 241 ASN A CA 1
ATOM 1797 C C . ASN A 1 241 ? 2.573 -8.544 -18.405 1.00 83.38 241 ASN A C 1
ATOM 1799 O O . ASN A 1 241 ? 2.896 -9.047 -19.476 1.00 83.38 241 ASN A O 1
ATOM 1803 N N . ALA A 1 242 ? 2.847 -7.267 -18.118 1.00 86.50 242 ALA A N 1
ATOM 1804 C CA . ALA A 1 242 ? 3.390 -6.308 -19.089 1.00 86.50 242 ALA A CA 1
ATOM 1805 C C . ALA A 1 242 ? 4.897 -6.488 -19.396 1.00 86.50 242 ALA A C 1
ATOM 1807 O O . ALA A 1 242 ? 5.602 -5.516 -19.671 1.00 86.50 242 ALA A O 1
ATOM 1808 N N . TYR A 1 243 ? 5.391 -7.727 -19.364 1.00 95.31 243 TYR A N 1
ATOM 1809 C CA . TYR A 1 243 ? 6.752 -8.106 -19.738 1.00 95.31 243 TYR A CA 1
ATOM 1810 C C . TYR A 1 243 ? 6.745 -8.729 -21.120 1.00 95.31 243 TYR A C 1
ATOM 1812 O O . TYR A 1 243 ? 5.863 -9.523 -21.447 1.00 95.31 243 TYR A O 1
ATOM 1820 N N . SER A 1 244 ? 7.771 -8.444 -21.907 1.00 95.44 244 SER A N 1
ATOM 1821 C CA . SER A 1 244 ? 7.941 -9.078 -23.202 1.00 95.44 244 SER A CA 1
ATOM 1822 C C . SER A 1 244 ? 9.396 -9.334 -23.527 1.00 95.44 244 SER A C 1
ATOM 1824 O O . SER A 1 244 ? 10.283 -8.600 -23.084 1.00 95.44 244 SER A O 1
ATOM 1826 N N . MET A 1 245 ? 9.643 -10.370 -24.325 1.00 96.19 245 MET A N 1
ATOM 1827 C CA . MET A 1 245 ? 10.867 -10.400 -25.114 1.00 96.19 245 MET A CA 1
ATOM 1828 C C . MET A 1 245 ? 10.816 -9.253 -26.126 1.00 96.19 245 MET A C 1
ATOM 1830 O O . MET A 1 245 ? 9.737 -8.800 -26.495 1.00 96.19 245 MET A O 1
ATOM 1834 N N . TRP A 1 246 ? 11.963 -8.733 -26.559 1.00 95.94 246 TRP A N 1
ATOM 1835 C CA . TRP A 1 246 ? 11.955 -7.496 -27.340 1.00 95.94 246 TRP A CA 1
ATOM 1836 C C . TRP A 1 246 ? 11.118 -7.623 -28.621 1.00 95.94 246 TRP A C 1
ATOM 1838 O O . TRP A 1 246 ? 11.431 -8.430 -29.504 1.00 95.94 246 TRP A O 1
ATOM 1848 N N . ASP A 1 247 ? 10.103 -6.766 -28.725 1.00 95.31 247 ASP A N 1
ATOM 1849 C CA . ASP A 1 247 ? 9.219 -6.650 -29.879 1.00 95.31 247 ASP A CA 1
ATOM 1850 C C . ASP A 1 247 ? 8.498 -7.965 -30.225 1.00 95.31 247 ASP A C 1
ATOM 1852 O O . ASP A 1 247 ? 8.350 -8.306 -31.395 1.00 95.31 247 ASP A O 1
ATOM 1856 N N . ALA A 1 248 ? 8.103 -8.764 -29.232 1.00 95.50 248 ALA A N 1
ATOM 1857 C CA . ALA A 1 248 ? 7.341 -9.985 -29.480 1.00 95.50 248 ALA A CA 1
ATOM 1858 C C . ALA A 1 248 ? 5.886 -9.671 -29.882 1.00 95.50 248 ALA A C 1
ATOM 1860 O O . ALA A 1 248 ? 5.380 -8.559 -29.731 1.00 95.50 248 ALA A O 1
ATOM 1861 N N . THR A 1 249 ? 5.173 -10.674 -30.403 1.00 95.62 249 THR A N 1
ATOM 1862 C CA . THR A 1 249 ? 3.743 -10.510 -30.743 1.00 95.62 249 THR A CA 1
ATOM 1863 C C . THR A 1 249 ? 2.818 -10.705 -29.541 1.00 95.62 249 THR A C 1
ATOM 1865 O O . THR A 1 249 ? 1.636 -10.363 -29.604 1.00 95.62 249 THR A O 1
ATOM 1868 N N . GLN A 1 250 ? 3.345 -11.273 -28.456 1.00 95.19 250 GLN A N 1
ATOM 1869 C CA . GLN A 1 250 ? 2.635 -11.591 -27.224 1.00 95.19 250 GLN A CA 1
ATOM 1870 C C . GLN A 1 250 ? 3.556 -11.407 -26.016 1.00 95.19 250 GLN A C 1
ATOM 1872 O O . GLN A 1 250 ? 4.761 -11.628 -26.118 1.00 95.19 250 GLN A O 1
ATOM 1877 N N . TYR A 1 251 ? 2.967 -11.085 -24.862 1.00 94.69 251 TYR A N 1
ATOM 1878 C CA . TYR A 1 251 ? 3.695 -10.972 -23.599 1.00 94.69 251 TYR A CA 1
ATOM 1879 C C . TYR A 1 251 ? 4.374 -12.278 -23.179 1.00 94.69 251 TYR A C 1
ATOM 1881 O O . TYR A 1 251 ? 3.913 -13.379 -23.484 1.00 94.69 251 TYR A O 1
ATOM 1889 N N . TYR A 1 252 ? 5.444 -12.141 -22.401 1.00 95.81 252 TYR A N 1
ATOM 1890 C CA . TYR A 1 252 ? 6.384 -13.199 -22.025 1.00 95.81 252 TYR A CA 1
ATOM 1891 C C . TYR A 1 252 ? 5.708 -14.442 -21.412 1.00 95.81 252 TYR A C 1
ATOM 1893 O O . TYR A 1 252 ? 6.110 -15.575 -21.685 1.00 95.81 252 TYR A O 1
ATOM 1901 N N . TRP A 1 253 ? 4.639 -14.246 -20.635 1.00 96.00 253 TRP A N 1
ATOM 1902 C CA . TRP A 1 253 ? 3.875 -15.312 -19.970 1.00 96.00 253 TRP A CA 1
ATOM 1903 C C . TRP A 1 253 ? 2.466 -15.517 -20.537 1.00 96.00 253 TRP A C 1
ATOM 1905 O O . TRP A 1 253 ? 1.640 -16.167 -19.902 1.00 96.00 253 TRP A O 1
ATOM 1915 N N . LYS A 1 254 ? 2.172 -15.000 -21.738 1.00 95.81 254 LYS A N 1
ATOM 1916 C CA . LYS A 1 254 ? 0.845 -15.148 -22.350 1.00 95.81 254 LYS A CA 1
ATOM 1917 C C . LYS A 1 254 ? 0.465 -16.627 -22.510 1.00 95.81 254 LYS A C 1
ATOM 1919 O O . LYS A 1 254 ? 1.209 -17.386 -23.124 1.00 95.81 254 LYS A O 1
ATOM 1924 N N . GLY A 1 255 ? -0.698 -17.022 -21.990 1.00 95.69 255 GLY A N 1
ATOM 1925 C CA . GLY A 1 255 ? -1.169 -18.415 -21.980 1.00 95.69 255 GLY A CA 1
ATOM 1926 C C . GLY A 1 255 ? -0.596 -19.276 -20.845 1.00 95.69 255 GLY A C 1
ATOM 1927 O O . GLY A 1 255 ? -0.932 -20.455 -20.757 1.00 95.69 255 GLY A O 1
ATOM 1928 N N . TYR A 1 256 ? 0.252 -18.701 -19.991 1.00 95.94 256 TYR A N 1
ATOM 1929 C CA . TYR A 1 256 ? 0.911 -19.345 -18.854 1.00 95.94 256 TYR A CA 1
ATOM 1930 C C . TYR A 1 256 ? 0.882 -18.449 -17.601 1.00 95.94 256 TYR A C 1
ATOM 1932 O O . TYR A 1 256 ? 1.725 -18.590 -16.716 1.00 95.94 256 TYR A O 1
ATOM 1940 N N . GLU A 1 257 ? -0.084 -17.531 -17.516 1.00 93.81 257 GLU A N 1
ATOM 1941 C CA . GLU A 1 257 ? -0.207 -16.541 -16.439 1.00 93.81 257 GLU A CA 1
ATOM 1942 C C . GLU A 1 257 ? -0.348 -17.203 -15.048 1.00 93.81 257 GLU A C 1
ATOM 1944 O O . GLU A 1 257 ? 0.197 -16.706 -14.067 1.00 93.81 257 GLU A O 1
ATOM 1949 N N . ASP A 1 258 ? -0.993 -18.374 -14.957 1.00 93.75 258 ASP A N 1
ATOM 1950 C CA . ASP A 1 258 ? -1.178 -19.113 -13.692 1.00 93.75 258 ASP A CA 1
ATOM 1951 C C . ASP A 1 258 ? 0.115 -19.734 -13.133 1.00 93.75 258 ASP A C 1
ATOM 1953 O O . ASP A 1 258 ? 0.187 -20.071 -11.950 1.00 93.75 258 ASP A O 1
ATOM 1957 N N . VAL A 1 259 ? 1.136 -19.909 -13.978 1.00 95.81 259 VAL A N 1
ATOM 1958 C CA . VAL A 1 259 ? 2.442 -20.486 -13.606 1.00 95.81 259 VAL A CA 1
ATOM 1959 C C . VAL A 1 259 ? 3.584 -19.478 -13.732 1.00 95.81 259 VAL A C 1
ATOM 1961 O O . VAL A 1 259 ? 4.753 -19.848 -13.588 1.00 95.81 259 VAL A O 1
ATOM 1964 N N . GLN A 1 260 ? 3.252 -18.212 -13.993 1.00 95.81 260 GLN A N 1
ATOM 1965 C CA . GLN A 1 260 ? 4.199 -17.112 -14.035 1.00 95.81 260 GLN A CA 1
ATOM 1966 C C . GLN A 1 260 ? 4.919 -16.995 -12.679 1.00 95.81 260 GLN A C 1
ATOM 1968 O O . GLN A 1 260 ? 4.265 -16.913 -11.636 1.00 95.81 260 GLN A O 1
ATOM 1973 N N . PRO A 1 261 ? 6.261 -16.967 -12.649 1.00 96.94 261 PRO A N 1
ATOM 1974 C CA . PRO A 1 261 ? 6.995 -16.686 -11.423 1.00 96.94 261 PRO A CA 1
ATOM 1975 C C . PRO A 1 261 ? 6.681 -15.276 -10.916 1.00 96.94 261 PRO A C 1
ATOM 1977 O O . PRO A 1 261 ? 6.935 -14.309 -11.613 1.00 96.94 261 PRO A O 1
ATOM 1980 N N . ILE A 1 262 ? 6.149 -15.151 -9.701 1.00 96.38 262 ILE A N 1
ATOM 1981 C CA . ILE A 1 262 ? 5.701 -13.864 -9.125 1.00 96.38 262 ILE A CA 1
ATOM 1982 C C . ILE A 1 262 ? 6.584 -13.337 -7.983 1.00 96.38 262 ILE A C 1
ATOM 1984 O O . ILE A 1 262 ? 6.311 -12.288 -7.410 1.00 96.38 262 ILE A O 1
ATOM 1988 N N . LEU A 1 263 ? 7.647 -14.069 -7.639 1.00 97.44 263 LEU A N 1
ATOM 1989 C CA . LEU A 1 263 ? 8.612 -13.702 -6.603 1.00 97.44 263 LEU A CA 1
ATOM 1990 C C . LEU A 1 263 ? 10.038 -13.772 -7.153 1.00 97.44 263 LEU A C 1
ATOM 1992 O O . LEU A 1 263 ? 10.351 -14.628 -7.982 1.00 97.44 263 LEU A O 1
ATOM 1996 N N . ASN A 1 264 ? 10.911 -12.899 -6.648 1.00 97.75 264 ASN A N 1
ATOM 1997 C CA . ASN A 1 264 ? 12.324 -12.867 -7.025 1.00 97.75 264 ASN A CA 1
ATOM 1998 C C . ASN A 1 264 ? 13.004 -14.235 -6.812 1.00 97.75 264 ASN A C 1
ATOM 2000 O O . ASN A 1 264 ? 12.801 -14.895 -5.788 1.00 97.75 264 ASN A O 1
ATOM 2004 N N . GLY A 1 265 ? 13.831 -14.649 -7.774 1.00 97.69 265 GLY A N 1
ATOM 2005 C CA . GLY A 1 265 ? 14.565 -15.918 -7.772 1.00 97.69 265 GLY A CA 1
ATOM 2006 C C . GLY A 1 265 ? 13.702 -17.147 -8.075 1.00 97.69 265 GLY A C 1
ATOM 2007 O O . GLY A 1 265 ? 14.137 -18.280 -7.864 1.00 97.69 265 GLY A O 1
ATOM 2008 N N . LYS A 1 266 ? 12.449 -16.959 -8.509 1.00 97.81 266 LYS A N 1
ATOM 2009 C CA . LYS A 1 266 ? 11.574 -18.053 -8.950 1.00 97.81 266 LYS A CA 1
ATOM 2010 C C . LYS A 1 266 ? 11.591 -18.167 -10.467 1.00 97.81 266 LYS A C 1
ATOM 2012 O O . LYS A 1 266 ? 11.703 -17.174 -11.176 1.00 97.81 266 LYS A O 1
ATOM 2017 N N . THR A 1 267 ? 11.438 -19.395 -10.950 1.00 97.25 267 THR A N 1
ATOM 2018 C CA . THR A 1 267 ? 11.400 -19.738 -12.374 1.00 97.25 267 THR A CA 1
ATOM 2019 C C . THR A 1 267 ? 10.314 -20.777 -12.643 1.00 97.25 267 THR A C 1
ATOM 2021 O O . THR A 1 267 ? 9.834 -21.449 -11.725 1.00 97.25 267 THR A O 1
ATOM 2024 N N . ASN A 1 268 ? 9.925 -20.902 -13.906 1.00 97.06 268 ASN A N 1
ATOM 2025 C CA . ASN A 1 268 ? 9.035 -21.933 -14.411 1.00 97.06 268 ASN A CA 1
ATOM 2026 C C . ASN A 1 268 ? 9.444 -22.294 -15.843 1.00 97.06 268 ASN A C 1
ATOM 2028 O O . ASN A 1 268 ? 9.792 -21.412 -16.617 1.00 97.06 268 ASN A O 1
ATOM 2032 N N . ASP A 1 269 ? 9.357 -23.566 -16.231 1.00 96.75 269 ASP A N 1
ATOM 2033 C CA . ASP A 1 269 ? 9.837 -24.047 -17.533 1.00 96.75 269 ASP A CA 1
ATOM 2034 C C . ASP A 1 269 ? 9.010 -23.612 -18.758 1.00 96.75 269 ASP A C 1
ATOM 2036 O O . ASP A 1 269 ? 9.419 -23.890 -19.889 1.00 96.75 269 ASP A O 1
ATOM 2040 N N . ASN A 1 270 ? 7.875 -22.935 -18.570 1.00 97.06 270 ASN A N 1
ATOM 2041 C CA . ASN A 1 270 ? 6.990 -22.500 -19.658 1.00 97.06 270 ASN A CA 1
ATOM 2042 C C . ASN A 1 270 ? 7.383 -21.160 -20.314 1.00 97.06 270 ASN A C 1
ATOM 2044 O O . ASN A 1 270 ? 6.615 -20.612 -21.114 1.00 97.06 270 ASN A O 1
ATOM 2048 N N . TYR A 1 271 ? 8.567 -20.623 -20.004 1.00 96.31 271 TYR A N 1
ATOM 2049 C CA . TYR A 1 271 ? 9.096 -19.448 -20.699 1.00 96.31 271 TYR A CA 1
ATOM 2050 C C . TYR A 1 271 ? 9.337 -19.736 -22.198 1.00 96.31 271 TYR A C 1
ATOM 2052 O O . TYR A 1 271 ? 9.527 -20.897 -22.582 1.00 96.31 271 TYR A O 1
ATOM 2060 N N . PRO A 1 272 ? 9.341 -18.712 -23.072 1.00 94.94 272 PRO A N 1
ATOM 2061 C CA . PRO A 1 272 ? 9.550 -18.903 -24.508 1.00 94.94 272 PRO A CA 1
ATOM 2062 C C . PRO A 1 272 ? 10.960 -19.443 -24.793 1.00 94.94 272 PRO A C 1
ATOM 2064 O O . PRO A 1 272 ? 11.936 -18.919 -24.259 1.00 94.94 272 PRO A O 1
ATOM 2067 N N . LYS A 1 273 ? 11.086 -20.477 -25.640 1.00 94.00 273 LYS A N 1
ATOM 2068 C CA . LYS A 1 273 ? 12.363 -21.200 -25.887 1.00 94.00 273 LYS A CA 1
ATOM 2069 C C . LYS A 1 273 ? 12.825 -21.241 -27.348 1.00 94.00 273 LYS A C 1
ATOM 2071 O O . LYS A 1 273 ? 13.966 -21.616 -27.609 1.00 94.00 273 LYS A O 1
ATOM 2076 N N . SER A 1 274 ? 11.961 -20.905 -28.304 1.00 92.75 274 SER A N 1
ATOM 2077 C CA . SER A 1 274 ? 12.291 -20.991 -29.731 1.00 92.75 274 SER A CA 1
ATOM 2078 C C . SER A 1 274 ? 11.475 -20.021 -30.581 1.00 92.75 274 SER A C 1
ATOM 2080 O O . SER A 1 274 ? 10.445 -19.518 -30.142 1.00 92.75 274 SER A O 1
ATOM 2082 N N . THR A 1 275 ? 11.909 -19.814 -31.824 1.00 91.00 275 THR A N 1
ATOM 2083 C CA . THR A 1 275 ? 11.311 -18.882 -32.794 1.00 91.00 275 THR A CA 1
ATOM 2084 C C . THR A 1 275 ? 9.888 -19.223 -33.232 1.00 91.00 275 THR A C 1
ATOM 2086 O O . THR A 1 275 ? 9.237 -18.381 -33.844 1.00 91.00 275 THR A O 1
ATOM 2089 N N . THR A 1 276 ? 9.396 -20.434 -32.961 1.00 93.94 276 THR A N 1
ATOM 2090 C CA . THR A 1 276 ? 8.004 -20.813 -33.255 1.00 93.94 276 THR A CA 1
ATOM 2091 C C . THR A 1 276 ? 7.030 -20.362 -32.169 1.00 93.94 276 THR A C 1
ATOM 2093 O O . THR A 1 276 ? 5.822 -20.431 -32.377 1.00 93.94 276 THR A O 1
ATOM 2096 N N . ASP A 1 277 ? 7.531 -19.938 -31.007 1.00 95.94 277 ASP A N 1
ATOM 2097 C CA . ASP A 1 277 ? 6.711 -19.390 -29.931 1.00 95.94 277 ASP A CA 1
ATOM 2098 C C . ASP A 1 277 ? 6.349 -17.926 -30.253 1.00 95.94 277 ASP A C 1
ATOM 2100 O O . ASP A 1 277 ? 7.254 -17.122 -30.486 1.00 95.94 277 ASP A O 1
ATOM 2104 N N . PRO A 1 278 ? 5.064 -17.528 -30.264 1.00 95.50 278 PRO A N 1
ATOM 2105 C CA . PRO A 1 278 ? 4.659 -16.147 -30.564 1.00 95.50 278 PRO A CA 1
ATOM 2106 C C . PRO A 1 278 ? 5.175 -15.107 -29.553 1.00 95.50 278 PRO A C 1
ATOM 2108 O O . PRO A 1 278 ? 5.184 -13.907 -29.849 1.00 95.50 278 PRO A O 1
ATOM 2111 N N . ARG A 1 279 ? 5.607 -15.559 -28.371 1.00 96.25 279 ARG A N 1
ATOM 2112 C CA . ARG A 1 279 ? 6.224 -14.748 -27.311 1.00 96.25 279 ARG A CA 1
ATOM 2113 C C . ARG A 1 279 ? 7.734 -14.572 -27.509 1.00 96.25 279 ARG A C 1
ATOM 2115 O O . ARG A 1 279 ? 8.380 -13.877 -26.729 1.00 96.25 279 ARG A O 1
ATOM 2122 N N . TRP A 1 280 ? 8.319 -15.235 -28.509 1.00 95.44 280 TRP A N 1
ATOM 2123 C CA . TRP A 1 280 ? 9.725 -15.077 -28.864 1.00 95.44 280 TRP A CA 1
ATOM 2124 C C . TRP A 1 280 ? 9.974 -13.688 -29.454 1.00 95.44 280 TRP A C 1
ATOM 2126 O O . TRP A 1 280 ? 9.132 -13.145 -30.172 1.00 95.44 280 TRP A O 1
ATOM 2136 N N . TYR A 1 281 ? 11.141 -13.113 -29.162 1.00 93.81 281 TYR A N 1
ATOM 2137 C CA . TYR A 1 281 ? 11.508 -11.791 -29.668 1.00 93.81 281 TYR A CA 1
ATOM 2138 C C . TYR A 1 281 ? 11.478 -11.719 -31.199 1.00 93.81 281 TYR A C 1
ATOM 2140 O O . TYR A 1 281 ? 11.728 -12.707 -31.898 1.00 93.81 281 TYR A O 1
ATOM 2148 N N . ASN A 1 282 ? 11.296 -10.510 -31.730 1.00 91.81 282 ASN A N 1
ATOM 2149 C CA . ASN A 1 282 ? 11.399 -10.260 -33.163 1.00 91.81 282 ASN A CA 1
ATOM 2150 C C . ASN A 1 282 ? 12.837 -10.513 -33.674 1.00 91.81 282 ASN A C 1
ATOM 2152 O O . ASN A 1 282 ? 13.767 -9.784 -33.290 1.00 91.81 282 ASN A O 1
ATOM 2156 N N . PRO A 1 283 ? 13.051 -11.473 -34.599 1.00 86.81 283 PRO A N 1
ATOM 2157 C CA . PRO A 1 283 ? 14.368 -11.812 -35.135 1.00 86.81 283 PRO A CA 1
ATOM 2158 C C . PRO A 1 283 ? 14.863 -10.805 -36.189 1.00 86.81 283 PRO A C 1
ATOM 2160 O O . PRO A 1 283 ? 15.676 -11.160 -37.041 1.00 86.81 283 PRO A O 1
ATOM 2163 N N . ALA A 1 284 ? 14.374 -9.558 -36.162 1.00 81.19 284 ALA A N 1
ATOM 2164 C CA . ALA A 1 284 ? 14.789 -8.496 -37.069 1.00 81.19 284 ALA A CA 1
ATOM 2165 C C . ALA A 1 284 ? 16.325 -8.447 -37.176 1.00 81.19 284 ALA A C 1
ATOM 2167 O O . ALA A 1 284 ? 17.002 -8.390 -36.137 1.00 81.19 284 ALA A O 1
ATOM 2168 N N . PRO A 1 285 ? 16.879 -8.486 -38.400 1.00 74.12 285 PRO A N 1
ATOM 2169 C CA . PRO A 1 285 ? 18.316 -8.597 -38.595 1.00 74.12 285 PRO A CA 1
ATOM 2170 C C . PRO A 1 285 ? 19.039 -7.374 -38.024 1.00 74.12 285 PRO A C 1
ATOM 2172 O O . PRO A 1 285 ? 18.481 -6.278 -37.962 1.00 74.12 285 PRO A O 1
ATOM 2175 N N . ALA A 1 286 ? 20.294 -7.558 -37.616 1.00 76.25 286 ALA A N 1
ATOM 2176 C CA . ALA A 1 286 ? 21.178 -6.450 -37.277 1.00 76.25 286 ALA A CA 1
ATOM 2177 C C . ALA A 1 286 ? 21.524 -5.692 -38.570 1.00 76.25 286 ALA A C 1
ATOM 2179 O O . ALA A 1 286 ? 22.384 -6.113 -39.342 1.00 76.25 286 ALA A O 1
ATOM 2180 N N . VAL A 1 287 ? 20.777 -4.623 -38.851 1.00 75.56 287 VAL A N 1
ATOM 2181 C CA . VAL A 1 287 ? 20.892 -3.818 -40.075 1.00 75.56 287 VAL A CA 1
ATOM 2182 C C . VAL A 1 287 ? 21.196 -2.361 -39.752 1.00 75.56 287 VAL A C 1
ATOM 2184 O O . VAL A 1 287 ? 21.034 -1.905 -38.622 1.00 75.56 287 VAL A O 1
ATOM 2187 N N . THR A 1 288 ? 21.668 -1.633 -40.765 1.00 78.62 288 THR A N 1
ATOM 2188 C CA . THR A 1 288 ? 21.814 -0.175 -40.735 1.00 78.62 288 THR A CA 1
ATOM 2189 C C . THR A 1 288 ? 20.876 0.425 -41.787 1.00 78.62 288 THR A C 1
ATOM 2191 O O . THR A 1 288 ? 21.002 0.053 -42.956 1.00 78.62 288 THR A O 1
ATOM 2194 N N . PRO A 1 289 ? 19.953 1.328 -41.419 1.00 82.62 289 PRO A N 1
ATOM 2195 C CA . PRO A 1 289 ? 19.692 1.819 -40.062 1.00 82.62 289 PRO A CA 1
ATOM 2196 C C . PRO A 1 289 ? 19.168 0.714 -39.121 1.00 82.62 289 PRO A C 1
ATOM 2198 O O . PRO A 1 289 ? 18.627 -0.278 -39.615 1.00 82.62 289 PRO A O 1
ATOM 2201 N N . PRO A 1 290 ? 19.330 0.864 -37.790 1.00 86.75 290 PRO A N 1
ATOM 2202 C CA . PRO A 1 290 ? 18.738 -0.036 -36.802 1.00 86.75 290 PRO A CA 1
ATOM 2203 C C . PRO A 1 290 ? 17.262 -0.325 -37.090 1.00 86.75 290 PRO A C 1
ATOM 2205 O O . PRO A 1 290 ? 16.493 0.576 -37.418 1.00 86.75 290 PRO A O 1
ATOM 2208 N N . ALA A 1 291 ? 16.839 -1.576 -36.916 1.00 87.00 291 ALA A N 1
ATOM 2209 C CA . ALA A 1 291 ? 15.439 -1.938 -37.081 1.00 87.00 291 ALA A CA 1
ATOM 2210 C C . ALA A 1 291 ? 14.571 -1.284 -35.991 1.00 87.00 291 ALA A C 1
ATOM 2212 O O . ALA A 1 291 ? 14.894 -1.349 -34.798 1.00 87.00 291 ALA A O 1
ATOM 2213 N N . SER A 1 292 ? 13.452 -0.693 -36.411 1.00 91.88 292 SER A N 1
ATOM 2214 C CA . SER A 1 292 ? 12.383 -0.257 -35.512 1.00 91.88 292 SER A CA 1
ATOM 2215 C C . SER A 1 292 ? 11.462 -1.423 -35.159 1.00 91.88 292 SER A C 1
ATOM 2217 O O . SER A 1 292 ? 11.175 -2.280 -36.002 1.00 91.88 292 SER A O 1
ATOM 2219 N N . ALA A 1 293 ? 10.987 -1.422 -33.917 1.00 94.44 293 ALA A N 1
ATOM 2220 C CA . ALA A 1 293 ? 9.978 -2.343 -33.417 1.00 94.44 293 ALA A CA 1
ATOM 2221 C C . ALA A 1 293 ? 8.663 -2.245 -34.220 1.00 94.44 293 ALA A C 1
ATOM 2223 O O . ALA A 1 293 ? 8.280 -1.163 -34.674 1.00 94.44 293 ALA A O 1
ATOM 2224 N N . LYS A 1 294 ? 7.975 -3.374 -34.408 1.00 95.25 294 LYS A N 1
ATOM 2225 C CA . LYS A 1 294 ? 6.737 -3.499 -35.205 1.00 95.25 294 LYS A CA 1
ATOM 2226 C C . LYS A 1 294 ? 5.527 -3.975 -34.398 1.00 95.25 294 LYS A C 1
ATOM 2228 O O . LYS A 1 294 ? 4.397 -3.789 -34.852 1.00 95.25 294 LYS A O 1
ATOM 2233 N N . TYR A 1 295 ? 5.753 -4.582 -33.242 1.00 94.69 295 TYR A N 1
ATOM 2234 C CA . TYR A 1 295 ? 4.758 -5.256 -32.420 1.00 94.69 295 TYR A CA 1
ATOM 2235 C C . TYR A 1 295 ? 4.582 -4.525 -31.084 1.00 94.69 295 TYR A C 1
ATOM 2237 O O . TYR A 1 295 ? 4.190 -3.358 -31.095 1.00 94.69 295 TYR A O 1
ATOM 2245 N N . ASP A 1 296 ? 4.796 -5.171 -29.940 1.00 93.12 296 ASP A N 1
ATOM 2246 C CA . ASP A 1 296 ? 4.507 -4.584 -28.625 1.00 93.12 296 ASP A CA 1
ATOM 2247 C C . ASP A 1 296 ? 5.450 -3.434 -28.231 1.00 93.12 296 ASP A C 1
ATOM 2249 O O . ASP A 1 296 ? 5.016 -2.475 -27.593 1.00 93.12 296 ASP A O 1
ATOM 2253 N N . CYS A 1 297 ? 6.701 -3.456 -28.690 1.00 95.56 297 CYS A N 1
ATOM 2254 C CA . CYS A 1 297 ? 7.674 -2.389 -28.460 1.00 95.56 297 CYS A CA 1
ATOM 2255 C C . CYS A 1 297 ? 7.498 -1.178 -29.390 1.00 95.56 297 CYS A C 1
ATOM 2257 O O . CYS A 1 297 ? 8.232 -0.204 -29.235 1.00 95.56 297 CYS A O 1
ATOM 2259 N N . LYS A 1 298 ? 6.587 -1.202 -30.375 1.00 96.00 298 LYS A N 1
ATOM 2260 C CA . LYS A 1 298 ? 6.504 -0.160 -31.426 1.00 96.00 298 LYS A CA 1
ATOM 2261 C C . LYS A 1 298 ? 6.254 1.256 -30.887 1.00 96.00 298 LYS A C 1
ATOM 2263 O O . LYS A 1 298 ? 6.698 2.223 -31.496 1.00 96.00 298 LYS A O 1
ATOM 2268 N N . ASP A 1 299 ? 5.555 1.358 -29.754 1.00 94.69 299 ASP A N 1
ATOM 2269 C CA . ASP A 1 299 ? 5.183 2.625 -29.111 1.00 94.69 299 ASP A CA 1
ATOM 2270 C C . ASP A 1 299 ? 6.114 2.987 -27.934 1.00 94.69 299 ASP A C 1
ATOM 2272 O O . ASP A 1 299 ? 5.897 4.001 -27.262 1.00 94.69 299 ASP A O 1
ATOM 2276 N N . CYS A 1 300 ? 7.139 2.169 -27.665 1.00 96.69 300 CYS A N 1
ATOM 2277 C CA . CYS A 1 300 ? 8.165 2.484 -26.677 1.00 96.69 300 CYS A CA 1
ATOM 2278 C C . CYS A 1 300 ? 9.038 3.659 -27.155 1.00 96.69 300 CYS A C 1
ATOM 2280 O O . CYS A 1 300 ? 9.213 3.848 -28.364 1.00 96.69 300 CYS A O 1
ATOM 2282 N N . PRO A 1 301 ? 9.669 4.412 -26.237 1.00 97.62 301 PRO A N 1
ATOM 2283 C CA . PRO A 1 301 ? 10.665 5.412 -26.612 1.00 97.62 301 PRO A CA 1
ATOM 2284 C C . PRO A 1 301 ? 11.822 4.783 -27.394 1.00 97.62 301 PRO A C 1
ATOM 2286 O O . PRO A 1 301 ? 12.193 3.631 -27.157 1.00 97.62 301 PRO A O 1
ATOM 2289 N N . ASN A 1 302 ? 12.411 5.525 -28.322 1.00 97.50 302 ASN A N 1
ATOM 2290 C CA . ASN A 1 302 ? 13.581 5.088 -29.076 1.00 97.50 302 ASN A CA 1
ATOM 2291 C C . ASN A 1 302 ? 14.890 5.350 -28.307 1.00 97.50 302 ASN A C 1
ATOM 2293 O O . ASN A 1 302 ? 14.904 5.989 -27.253 1.00 97.50 302 ASN A O 1
ATOM 2297 N N . MET A 1 303 ? 16.021 4.877 -28.836 1.00 96.06 303 MET A N 1
ATOM 2298 C CA . MET A 1 303 ? 17.318 5.025 -28.160 1.00 96.06 303 MET A CA 1
ATOM 2299 C C . MET A 1 303 ? 17.750 6.491 -27.934 1.00 96.06 303 MET A C 1
ATOM 2301 O O . MET A 1 303 ? 18.398 6.791 -26.926 1.00 96.06 303 MET A O 1
ATOM 2305 N N . ASN A 1 304 ? 17.384 7.418 -28.827 1.00 97.81 304 ASN A N 1
ATOM 2306 C CA . ASN A 1 304 ? 17.672 8.845 -28.641 1.00 97.81 304 ASN A CA 1
ATOM 2307 C C . ASN A 1 304 ? 16.912 9.391 -27.425 1.00 97.81 304 ASN A C 1
ATOM 2309 O O . ASN A 1 304 ? 17.493 10.064 -26.574 1.00 97.81 304 ASN A O 1
ATOM 2313 N N . GLU A 1 305 ? 15.635 9.039 -27.295 1.00 98.44 305 GLU A N 1
ATOM 2314 C CA . GLU A 1 305 ? 14.791 9.426 -26.162 1.00 98.44 305 GLU A CA 1
ATOM 2315 C C . GLU A 1 305 ? 15.304 8.838 -24.840 1.00 98.44 305 GLU A C 1
ATOM 2317 O O . GLU A 1 305 ? 15.372 9.550 -23.836 1.00 98.44 305 GLU A O 1
ATOM 2322 N N . LEU A 1 306 ? 15.752 7.576 -24.837 1.00 98.44 306 LEU A N 1
ATOM 2323 C CA . LEU A 1 306 ? 16.372 6.965 -23.653 1.00 98.44 306 LEU A CA 1
ATOM 2324 C C . LEU A 1 306 ? 17.603 7.740 -23.187 1.00 98.44 306 LEU A C 1
ATOM 2326 O O . LEU A 1 306 ? 17.806 7.928 -21.986 1.00 98.44 306 LEU A O 1
ATOM 2330 N N . ARG A 1 307 ? 18.414 8.227 -24.133 1.00 97.88 307 ARG A N 1
ATOM 2331 C CA . ARG A 1 307 ? 19.579 9.060 -23.824 1.00 97.88 307 ARG A CA 1
ATOM 2332 C C . ARG A 1 307 ? 19.198 10.369 -23.154 1.00 97.88 307 ARG A C 1
ATOM 2334 O O . ARG A 1 307 ? 19.871 10.770 -22.207 1.00 97.88 307 ARG A O 1
ATOM 2341 N N . TRP A 1 308 ? 18.129 11.011 -23.613 1.00 98.62 308 TRP A N 1
ATOM 2342 C CA . TRP A 1 308 ? 17.613 12.220 -22.980 1.00 98.62 308 TRP A CA 1
ATOM 2343 C C . TRP A 1 308 ? 17.149 11.968 -21.548 1.00 98.62 308 TRP A C 1
ATOM 2345 O O . TRP A 1 308 ? 17.527 12.726 -20.656 1.00 98.62 308 TRP A O 1
ATOM 2355 N N . TYR A 1 309 ? 16.406 10.887 -21.301 1.00 98.62 309 TYR A N 1
ATOM 2356 C CA . TYR A 1 309 ? 15.997 10.528 -19.943 1.00 98.62 309 TYR A CA 1
ATOM 2357 C C . TYR A 1 309 ? 17.189 10.224 -19.035 1.00 98.62 309 TYR A C 1
ATOM 2359 O O . TYR A 1 309 ? 17.259 10.748 -17.928 1.00 98.62 309 TYR A O 1
ATOM 2367 N N . ALA A 1 310 ? 18.158 9.429 -19.492 1.00 98.50 310 ALA A N 1
ATOM 2368 C CA . ALA A 1 310 ? 19.312 9.088 -18.667 1.00 98.50 310 ALA A CA 1
ATOM 2369 C C . ALA A 1 310 ? 20.172 10.325 -18.345 1.00 98.50 310 ALA A C 1
ATOM 2371 O O . ALA A 1 310 ? 20.548 10.538 -17.194 1.00 98.50 310 ALA A O 1
ATOM 2372 N N . GLN A 1 311 ? 20.447 11.177 -19.337 1.00 98.25 311 GLN A N 1
ATOM 2373 C CA . GLN A 1 311 ? 21.360 12.315 -19.190 1.00 98.25 311 GLN A CA 1
ATOM 2374 C C . GLN A 1 311 ? 20.715 13.559 -18.562 1.00 98.25 311 GLN A C 1
ATOM 2376 O O . GLN A 1 311 ? 21.365 14.256 -17.788 1.00 98.25 311 GLN A O 1
ATOM 2381 N N . HIS A 1 312 ? 19.449 13.841 -18.873 1.00 98.38 312 HIS A N 1
ATOM 2382 C CA . HIS A 1 312 ? 18.767 15.080 -18.478 1.00 98.38 312 HIS A CA 1
ATOM 2383 C C . HIS A 1 312 ? 17.474 14.850 -17.683 1.00 98.38 312 HIS A C 1
ATOM 2385 O O . HIS A 1 312 ? 16.805 15.815 -17.314 1.00 98.38 312 HIS A O 1
ATOM 2391 N N . GLY A 1 313 ? 17.131 13.596 -17.373 1.00 97.81 313 GLY A N 1
ATOM 2392 C CA . GLY A 1 313 ? 15.914 13.243 -16.643 1.00 97.81 313 GLY A CA 1
ATOM 2393 C C . GLY A 1 313 ? 15.910 13.600 -15.158 1.00 97.81 313 GLY A C 1
ATOM 2394 O O . GLY A 1 313 ? 14.867 13.431 -14.543 1.00 97.81 313 GLY A O 1
ATOM 2395 N N . ALA A 1 314 ? 17.024 14.095 -14.598 1.00 98.00 314 ALA A N 1
ATOM 2396 C CA . ALA A 1 314 ? 17.169 14.469 -13.182 1.00 98.00 314 ALA A CA 1
ATOM 2397 C C . ALA A 1 314 ? 16.586 13.400 -12.228 1.00 98.00 314 ALA A C 1
ATOM 2399 O O . ALA A 1 314 ? 15.552 13.621 -11.613 1.00 98.00 314 ALA A O 1
ATOM 2400 N N . PRO A 1 315 ? 17.176 12.199 -12.179 1.00 98.38 315 PRO A N 1
ATOM 2401 C CA . PRO A 1 315 ? 16.544 11.043 -11.552 1.00 98.38 315 PRO A CA 1
ATOM 2402 C C . PRO A 1 315 ? 16.408 11.153 -10.028 1.00 98.38 315 PRO A C 1
ATOM 2404 O O . PRO A 1 315 ? 17.383 11.460 -9.340 1.00 98.38 315 PRO A O 1
ATOM 2407 N N . HIS A 1 316 ? 15.230 10.793 -9.505 1.00 98.62 316 HIS A N 1
ATOM 2408 C CA . HIS A 1 316 ? 14.989 10.625 -8.067 1.00 98.62 316 HIS A CA 1
ATOM 2409 C C . HIS A 1 316 ? 14.480 9.215 -7.739 1.00 98.62 316 HIS A C 1
ATOM 2411 O O . HIS A 1 316 ? 13.429 8.793 -8.231 1.00 98.62 316 HIS A O 1
ATOM 2417 N N . TRP A 1 317 ? 15.194 8.489 -6.879 1.00 98.56 317 TRP A N 1
ATOM 2418 C CA . TRP A 1 317 ? 14.789 7.157 -6.437 1.00 98.56 317 TRP A CA 1
ATOM 2419 C C . TRP A 1 317 ? 13.833 7.218 -5.245 1.00 98.56 317 TRP A C 1
ATOM 2421 O O . TRP A 1 317 ? 14.205 7.607 -4.135 1.00 98.56 317 TRP A O 1
ATOM 2431 N N . ASP A 1 318 ? 12.611 6.739 -5.447 1.00 97.69 318 ASP A N 1
ATOM 2432 C CA . ASP A 1 318 ? 11.572 6.685 -4.426 1.00 97.69 318 ASP A CA 1
ATOM 2433 C C . ASP A 1 318 ? 11.437 5.271 -3.856 1.00 97.69 318 ASP A C 1
ATOM 2435 O O . ASP A 1 318 ? 10.824 4.381 -4.450 1.00 97.69 318 ASP A O 1
ATOM 2439 N N . ASN A 1 319 ? 11.991 5.092 -2.656 1.00 96.19 319 ASN A N 1
ATOM 2440 C CA . ASN A 1 319 ? 11.920 3.845 -1.898 1.00 96.19 319 ASN A CA 1
ATOM 2441 C C . ASN A 1 319 ? 10.764 3.810 -0.880 1.00 96.19 319 ASN A C 1
ATOM 2443 O O . ASN A 1 319 ? 10.752 2.958 0.006 1.00 96.19 319 ASN A O 1
ATOM 2447 N N . ASN A 1 320 ? 9.823 4.756 -0.949 1.00 94.31 320 ASN A N 1
ATOM 2448 C CA . ASN A 1 320 ? 8.769 4.924 0.053 1.00 94.31 320 ASN A CA 1
ATOM 2449 C C . ASN A 1 320 ? 7.373 4.648 -0.502 1.00 94.31 320 ASN A C 1
ATOM 2451 O O . ASN A 1 320 ? 6.539 4.117 0.235 1.00 94.31 320 ASN A O 1
ATOM 2455 N N . THR A 1 321 ? 7.111 4.987 -1.767 1.00 93.38 321 THR A N 1
ATOM 2456 C CA . THR A 1 321 ? 5.810 4.721 -2.399 1.00 93.38 321 THR A CA 1
ATOM 2457 C C . THR A 1 321 ? 5.544 3.229 -2.478 1.00 93.38 321 THR A C 1
ATOM 2459 O O . THR A 1 321 ? 6.282 2.491 -3.126 1.00 93.38 321 THR A O 1
ATOM 2462 N N . LEU A 1 322 ? 4.469 2.808 -1.815 1.00 96.81 322 LEU A N 1
ATOM 2463 C CA . LEU A 1 322 ? 3.967 1.446 -1.871 1.00 96.81 322 LEU A CA 1
ATOM 2464 C C . LEU A 1 322 ? 3.190 1.242 -3.176 1.00 96.81 322 LEU A C 1
ATOM 2466 O O . LEU A 1 322 ? 2.336 2.057 -3.528 1.00 96.81 322 LEU A O 1
ATOM 2470 N N . TRP A 1 323 ? 3.462 0.146 -3.865 1.00 97.19 323 TRP A N 1
ATOM 2471 C CA . TRP A 1 323 ? 2.713 -0.294 -5.038 1.00 97.19 323 TRP A CA 1
ATOM 2472 C C . TRP A 1 323 ? 2.584 -1.815 -5.032 1.00 97.19 323 TRP A C 1
ATOM 2474 O O . TRP A 1 323 ? 3.277 -2.508 -4.284 1.00 97.19 323 TRP A O 1
ATOM 2484 N N . ALA A 1 324 ? 1.664 -2.325 -5.843 1.00 97.06 324 ALA A N 1
ATOM 2485 C CA . ALA A 1 324 ? 1.399 -3.745 -5.973 1.00 97.06 324 ALA A CA 1
ATOM 2486 C C . ALA A 1 324 ? 1.620 -4.200 -7.411 1.00 97.06 324 ALA A C 1
ATOM 2488 O O . ALA A 1 324 ? 1.168 -3.560 -8.358 1.00 97.06 324 ALA A O 1
ATOM 2489 N N . ALA A 1 325 ? 2.283 -5.334 -7.562 1.00 95.44 325 ALA A N 1
ATOM 2490 C CA . ALA A 1 325 ? 2.373 -6.074 -8.810 1.00 95.44 325 ALA A CA 1
ATOM 2491 C C . ALA A 1 325 ? 2.400 -7.556 -8.449 1.00 95.44 325 ALA A C 1
ATOM 2493 O O . ALA A 1 325 ? 2.798 -7.914 -7.343 1.00 95.44 325 ALA A O 1
ATOM 2494 N N . MET A 1 326 ? 1.950 -8.425 -9.355 1.00 94.56 326 MET A N 1
ATOM 2495 C CA . MET A 1 326 ? 2.040 -9.877 -9.147 1.00 94.56 326 MET A CA 1
ATOM 2496 C C . MET A 1 326 ? 1.419 -10.355 -7.814 1.00 94.56 326 MET A C 1
ATOM 2498 O O . MET A 1 326 ? 1.880 -11.320 -7.215 1.00 94.56 326 MET A O 1
ATOM 2502 N N . LYS A 1 327 ? 0.355 -9.673 -7.358 1.00 95.69 327 LYS A N 1
ATOM 2503 C CA . LYS A 1 327 ? -0.361 -9.907 -6.086 1.00 95.69 327 LYS A CA 1
ATOM 2504 C C . LYS A 1 327 ? 0.447 -9.633 -4.805 1.00 95.69 327 LYS A C 1
ATOM 2506 O O . LYS A 1 327 ? -0.059 -9.915 -3.720 1.00 95.69 327 LYS A O 1
ATOM 2511 N N . HIS A 1 328 ? 1.637 -9.051 -4.908 1.00 97.94 328 HIS A N 1
ATOM 2512 C CA . HIS A 1 328 ? 2.529 -8.758 -3.788 1.00 97.94 328 HIS A CA 1
ATOM 2513 C C . HIS A 1 328 ? 2.777 -7.253 -3.625 1.00 97.94 328 HIS A C 1
ATOM 2515 O O . HIS A 1 328 ? 2.548 -6.463 -4.547 1.00 97.94 328 HIS A O 1
ATOM 2521 N N . LEU A 1 329 ? 3.218 -6.845 -2.431 1.00 98.38 329 LEU A N 1
ATOM 2522 C CA . LEU A 1 329 ? 3.615 -5.466 -2.143 1.00 98.38 329 LEU A CA 1
ATOM 2523 C C . LEU A 1 329 ? 5.089 -5.236 -2.445 1.00 98.38 329 LEU A C 1
ATOM 2525 O O . LEU A 1 329 ? 5.955 -6.041 -2.095 1.00 98.38 329 LEU A O 1
ATOM 2529 N N . HIS A 1 330 ? 5.371 -4.060 -2.995 1.00 97.75 330 HIS A N 1
ATOM 2530 C CA . HIS A 1 330 ? 6.718 -3.616 -3.308 1.00 97.75 330 HIS A CA 1
ATOM 2531 C C . HIS A 1 330 ? 6.895 -2.112 -3.071 1.00 97.75 330 HIS A C 1
ATOM 2533 O O . HIS A 1 330 ? 5.941 -1.348 -2.893 1.00 97.75 330 HIS A O 1
ATOM 2539 N N . LYS A 1 331 ? 8.163 -1.704 -3.056 1.00 97.19 331 LYS A N 1
ATOM 2540 C CA . LYS A 1 331 ? 8.643 -0.321 -3.016 1.00 97.19 331 LYS A CA 1
ATOM 2541 C C . LYS A 1 331 ? 9.828 -0.199 -3.963 1.00 97.19 331 LYS A C 1
ATOM 2543 O O . LYS A 1 331 ? 10.428 -1.208 -4.320 1.00 97.19 331 LYS A O 1
ATOM 2548 N N . GLY A 1 332 ? 10.180 1.030 -4.324 1.00 96.88 332 GLY A N 1
ATOM 2549 C CA . GLY A 1 332 ? 11.293 1.301 -5.226 1.00 96.88 332 GLY A CA 1
ATOM 2550 C C . GLY A 1 332 ? 10.816 1.636 -6.634 1.00 96.88 332 GLY A C 1
ATOM 2551 O O . GLY A 1 332 ? 9.875 1.043 -7.164 1.00 96.88 332 GLY A O 1
ATOM 2552 N N . GLY A 1 333 ? 11.475 2.619 -7.230 1.00 97.50 333 GLY A N 1
ATOM 2553 C CA . GLY A 1 333 ? 11.209 3.114 -8.571 1.00 97.50 333 GLY A CA 1
ATOM 2554 C C . GLY A 1 333 ? 11.805 4.502 -8.758 1.00 97.50 333 GLY A C 1
ATOM 2555 O O . GLY A 1 333 ? 12.268 5.131 -7.805 1.00 97.50 333 GLY A O 1
ATOM 2556 N N . MET A 1 334 ? 11.803 4.971 -9.997 1.00 98.25 334 MET A N 1
ATOM 2557 C CA . MET A 1 334 ? 12.485 6.187 -10.413 1.00 98.25 334 MET A CA 1
ATOM 2558 C C . MET A 1 334 ? 11.487 7.231 -10.890 1.00 98.25 334 MET A C 1
ATOM 2560 O O . MET A 1 334 ? 10.666 6.956 -11.763 1.00 98.25 334 MET A O 1
ATOM 2564 N N . TRP A 1 335 ? 11.601 8.446 -10.370 1.00 98.50 335 TRP A N 1
ATOM 2565 C CA . TRP A 1 335 ? 11.014 9.623 -10.992 1.00 98.50 335 TRP A CA 1
ATOM 2566 C C . TRP A 1 335 ? 11.988 10.194 -12.018 1.00 98.50 335 TRP A C 1
ATOM 2568 O O . TRP A 1 335 ? 13.162 10.404 -11.710 1.00 98.50 335 TRP A O 1
ATOM 2578 N N . LEU A 1 336 ? 11.495 10.463 -13.225 1.00 98.50 336 LEU A N 1
ATOM 2579 C CA . LEU A 1 336 ? 12.241 11.102 -14.309 1.00 98.50 336 LEU A CA 1
ATOM 2580 C C . LEU A 1 336 ? 11.447 12.283 -14.857 1.00 98.50 336 LEU A C 1
ATOM 2582 O O . LEU A 1 336 ? 10.221 12.214 -14.957 1.00 98.50 336 LEU A O 1
ATOM 2586 N N . LYS A 1 337 ? 12.136 13.362 -15.230 1.00 98.38 337 LYS A N 1
ATOM 2587 C CA . LYS A 1 337 ? 11.514 14.496 -15.915 1.00 98.38 337 LYS A CA 1
ATOM 2588 C C . LYS A 1 337 ? 10.854 14.037 -17.206 1.00 98.38 337 LYS A C 1
ATOM 2590 O O . LYS A 1 337 ? 11.419 13.245 -17.962 1.00 98.38 337 LYS A O 1
ATOM 2595 N N . LYS A 1 338 ? 9.682 14.598 -17.481 1.00 98.31 338 LYS A N 1
ATOM 2596 C CA . LYS A 1 338 ? 8.975 14.416 -18.748 1.00 98.31 338 LYS A CA 1
ATOM 2597 C C . LYS A 1 338 ? 9.774 15.019 -19.901 1.00 98.31 338 LYS A C 1
ATOM 2599 O O . LYS A 1 338 ? 10.464 16.027 -19.723 1.00 98.31 338 LYS A O 1
ATOM 2604 N N . GLN A 1 339 ? 9.639 14.466 -21.103 1.00 98.25 339 GLN A N 1
ATOM 2605 C CA . GLN A 1 339 ? 10.377 14.939 -22.279 1.00 98.25 339 GLN A CA 1
ATOM 2606 C C . GLN A 1 339 ? 10.138 16.419 -22.560 1.00 98.25 339 GLN A C 1
ATOM 2608 O O . GLN A 1 339 ? 11.082 17.124 -22.895 1.00 98.25 339 GLN A O 1
ATOM 2613 N N . GLY A 1 340 ? 8.907 16.912 -22.386 1.00 98.19 340 GLY A N 1
ATOM 2614 C CA . GLY A 1 340 ? 8.595 18.333 -22.579 1.00 98.19 340 GLY A CA 1
ATOM 2615 C C . GLY A 1 340 ? 9.411 19.257 -21.665 1.00 98.19 340 GLY A C 1
ATOM 2616 O O . GLY A 1 340 ? 9.912 20.285 -22.116 1.00 98.19 340 GLY A O 1
ATOM 2617 N N . VAL A 1 341 ? 9.617 18.856 -20.408 1.00 98.38 341 VAL A N 1
ATOM 2618 C CA . VAL A 1 341 ? 10.423 19.607 -19.430 1.00 98.38 341 VAL A CA 1
ATOM 2619 C C . VAL A 1 341 ? 11.901 19.563 -19.812 1.00 98.38 341 VAL A C 1
ATOM 2621 O O . VAL A 1 341 ? 12.585 20.588 -19.798 1.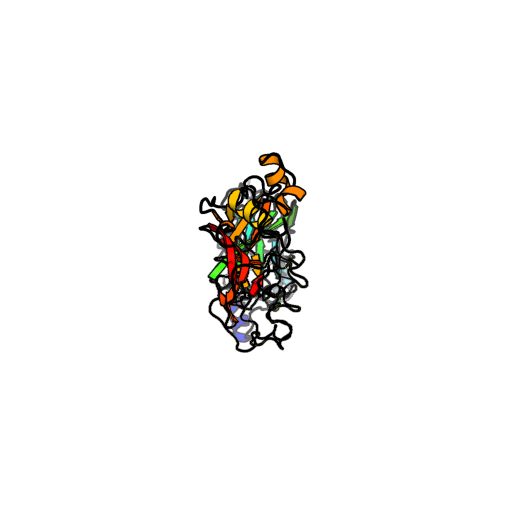00 98.38 341 VAL A O 1
ATOM 2624 N N . ILE A 1 342 ? 12.393 18.386 -20.212 1.00 98.62 342 ILE A N 1
ATOM 2625 C CA . ILE A 1 342 ? 13.765 18.214 -20.707 1.00 98.62 342 ILE A CA 1
ATOM 2626 C C . ILE A 1 342 ? 14.003 19.085 -21.948 1.00 98.62 342 ILE A C 1
ATOM 2628 O O . ILE A 1 342 ? 15.035 19.751 -22.034 1.00 98.62 342 ILE A O 1
ATOM 2632 N N . ALA A 1 343 ? 13.054 19.107 -22.885 1.00 98.44 343 ALA A N 1
ATOM 2633 C CA . ALA A 1 343 ? 13.154 19.845 -24.137 1.00 98.44 343 ALA A CA 1
ATOM 2634 C C . ALA A 1 343 ? 13.314 21.350 -23.898 1.00 98.44 343 ALA A C 1
ATOM 2636 O O . ALA A 1 343 ? 14.257 21.958 -24.407 1.00 98.44 343 ALA A O 1
ATOM 2637 N N . VAL A 1 344 ? 12.441 21.929 -23.065 1.00 98.25 344 VAL A N 1
ATOM 2638 C CA . VAL A 1 344 ? 12.491 23.351 -22.692 1.00 98.25 344 VAL A CA 1
ATOM 2639 C C . VAL A 1 344 ? 13.819 23.691 -22.017 1.00 98.25 344 VAL A C 1
ATOM 2641 O O . VAL A 1 344 ? 14.463 24.666 -22.396 1.00 98.25 344 VAL A O 1
ATOM 2644 N N . ALA A 1 345 ? 14.272 22.865 -21.069 1.00 97.94 345 ALA A N 1
ATOM 2645 C CA . ALA A 1 345 ? 15.522 23.096 -20.344 1.00 97.94 345 ALA A CA 1
ATOM 2646 C C . ALA A 1 345 ? 16.778 23.031 -21.233 1.00 97.94 345 ALA A C 1
ATOM 2648 O O . ALA A 1 345 ? 17.812 23.585 -20.867 1.00 97.94 345 ALA A O 1
ATOM 2649 N N . ASN A 1 346 ? 16.697 22.362 -22.386 1.00 98.00 346 ASN A N 1
ATOM 2650 C CA . ASN A 1 346 ? 17.812 22.180 -23.317 1.00 98.00 346 ASN A CA 1
ATOM 2651 C C . ASN A 1 346 ? 17.603 22.913 -24.652 1.00 98.00 346 ASN A C 1
ATOM 2653 O O . ASN A 1 346 ? 18.277 22.594 -25.631 1.00 98.00 346 ASN A O 1
ATOM 2657 N N . SER A 1 347 ? 16.681 23.884 -24.709 1.00 97.62 347 SER A N 1
ATOM 2658 C CA . SER A 1 347 ? 16.401 24.690 -25.909 1.00 97.62 347 SER A CA 1
ATOM 2659 C C . SER A 1 347 ? 16.158 23.844 -27.169 1.00 97.62 347 SER A C 1
ATOM 2661 O O . SER A 1 347 ? 16.633 24.169 -28.257 1.00 97.62 347 SER A O 1
ATOM 2663 N N . THR A 1 348 ? 15.433 22.735 -27.017 1.00 97.25 348 THR A N 1
ATOM 2664 C CA . THR A 1 348 ? 15.097 21.788 -28.089 1.00 97.25 348 THR A CA 1
ATOM 2665 C C . THR A 1 348 ? 13.591 21.488 -28.096 1.00 97.25 348 THR A C 1
ATOM 2667 O O . THR A 1 348 ? 12.815 22.128 -27.387 1.00 97.25 348 THR A O 1
ATOM 2670 N N . SER A 1 349 ? 13.147 20.530 -28.908 1.00 98.00 349 SER A N 1
ATOM 2671 C CA . SER A 1 349 ? 11.769 20.026 -28.922 1.00 98.00 349 SER A CA 1
ATOM 2672 C C . SER A 1 349 ? 11.734 18.510 -28.758 1.00 98.00 349 SER A C 1
ATOM 2674 O O . SER A 1 349 ? 12.698 17.814 -29.081 1.00 98.00 349 SER A O 1
ATOM 2676 N N . THR A 1 350 ? 10.601 17.972 -28.309 1.00 97.50 350 THR A N 1
ATOM 2677 C CA . THR A 1 350 ? 10.395 16.519 -28.205 1.00 97.50 350 THR A CA 1
ATOM 2678 C C . THR A 1 350 ? 10.532 15.813 -29.561 1.00 97.50 350 THR A C 1
ATOM 2680 O O . THR A 1 350 ? 11.074 14.711 -29.635 1.00 97.50 350 THR A O 1
ATOM 2683 N N . ASP A 1 351 ? 10.147 16.471 -30.658 1.00 97.56 351 ASP A N 1
ATOM 2684 C CA . ASP A 1 351 ? 10.343 15.958 -32.020 1.00 97.56 351 ASP A CA 1
ATOM 2685 C C . ASP A 1 351 ? 11.822 15.859 -32.416 1.00 97.56 351 ASP A C 1
ATOM 2687 O O . ASP A 1 351 ? 12.213 14.928 -33.123 1.00 97.56 351 ASP A O 1
ATOM 2691 N N . ILE A 1 352 ? 12.657 16.803 -31.968 1.00 97.50 352 ILE A N 1
ATOM 2692 C CA . ILE A 1 352 ? 14.110 16.737 -32.173 1.00 97.50 352 ILE A CA 1
ATOM 2693 C C . ILE A 1 352 ? 14.711 15.647 -31.288 1.00 97.50 352 ILE A C 1
ATOM 2695 O O . ILE A 1 352 ? 15.535 14.877 -31.772 1.00 97.50 352 ILE A O 1
ATOM 2699 N N . MET A 1 353 ? 14.269 15.523 -30.034 1.00 98.06 353 MET A N 1
ATOM 2700 C CA . MET A 1 353 ? 14.761 14.496 -29.106 1.00 98.06 353 MET A CA 1
ATOM 2701 C C . MET A 1 353 ? 14.566 13.068 -29.633 1.00 98.06 353 MET A C 1
ATOM 2703 O O . MET A 1 353 ? 15.398 12.203 -29.372 1.00 98.06 353 MET A O 1
ATOM 2707 N N . LYS A 1 354 ? 13.512 12.826 -30.423 1.00 97.31 354 LYS A N 1
ATOM 2708 C CA . LYS A 1 354 ? 13.291 11.550 -31.126 1.00 97.31 354 LYS A CA 1
ATOM 2709 C C . LYS A 1 354 ? 14.317 11.279 -32.221 1.00 97.31 354 LYS A C 1
ATOM 2711 O O . LYS A 1 354 ? 14.641 10.123 -32.478 1.00 97.31 354 LYS A O 1
ATOM 2716 N N . LYS A 1 355 ? 14.817 12.323 -32.876 1.00 96.50 355 LYS A N 1
ATOM 2717 C CA . LYS A 1 355 ? 15.741 12.215 -34.012 1.00 96.50 355 LYS A CA 1
ATOM 2718 C C . LYS A 1 355 ? 17.198 12.273 -33.583 1.00 96.50 355 LYS A C 1
ATOM 2720 O O . LYS A 1 355 ? 18.046 11.741 -34.274 1.00 96.50 355 LYS A O 1
ATOM 2725 N N . ILE A 1 356 ? 17.516 12.960 -32.491 1.00 96.25 356 ILE A N 1
ATOM 2726 C CA . ILE A 1 356 ? 18.899 13.246 -32.116 1.00 96.25 356 ILE A CA 1
ATOM 2727 C C . ILE A 1 356 ? 19.045 13.149 -30.596 1.00 96.25 356 ILE A C 1
ATOM 2729 O O . ILE A 1 356 ? 18.327 13.806 -29.838 1.00 96.25 356 ILE A O 1
ATOM 2733 N N . ALA A 1 357 ? 19.995 12.331 -30.148 1.00 97.19 357 ALA A N 1
ATOM 2734 C CA . ALA A 1 357 ? 20.403 12.230 -28.752 1.00 97.19 357 ALA A CA 1
ATOM 2735 C C . ALA A 1 357 ? 21.160 13.498 -28.290 1.00 97.19 357 ALA A C 1
ATOM 2737 O O . ALA A 1 357 ? 21.662 14.252 -29.125 1.00 97.19 357 ALA A O 1
ATOM 2738 N N . PRO A 1 358 ? 21.349 13.732 -26.977 1.00 97.00 358 PRO A N 1
ATOM 2739 C CA . PRO A 1 358 ? 21.978 14.956 -26.460 1.00 97.00 358 PRO A CA 1
ATOM 2740 C C . PRO A 1 358 ? 23.383 15.256 -27.004 1.00 97.00 358 PRO A C 1
ATOM 2742 O O . PRO A 1 358 ? 23.824 16.399 -26.993 1.00 97.00 358 PRO A O 1
ATOM 2745 N N . ASN A 1 359 ? 24.108 14.238 -27.476 1.00 94.88 359 ASN A N 1
ATOM 2746 C CA . ASN A 1 359 ? 25.443 14.389 -28.055 1.00 94.88 359 ASN A CA 1
ATOM 2747 C C . ASN A 1 359 ? 25.444 14.661 -29.572 1.00 94.88 359 ASN A C 1
ATOM 2749 O O . ASN A 1 359 ? 26.508 14.614 -30.184 1.00 94.88 359 ASN A O 1
ATOM 2753 N N . GLY A 1 360 ? 24.282 14.900 -30.186 1.00 94.94 360 GLY A N 1
ATOM 2754 C CA . GLY A 1 360 ? 24.166 15.243 -31.605 1.00 94.94 360 GLY A CA 1
ATOM 2755 C C . GLY A 1 360 ? 24.100 14.054 -32.572 1.00 94.94 360 GLY A C 1
ATOM 2756 O O . GLY A 1 360 ? 24.085 14.274 -33.779 1.00 94.94 360 GLY A O 1
ATOM 2757 N N . LEU A 1 361 ? 24.053 12.809 -32.079 1.00 94.44 361 LEU A N 1
ATOM 2758 C CA . LEU A 1 361 ? 23.954 11.603 -32.914 1.00 94.44 361 LEU A CA 1
ATOM 2759 C C . LEU A 1 361 ? 22.520 11.061 -32.983 1.00 94.44 361 LEU A C 1
ATOM 2761 O O . LEU A 1 361 ? 21.796 11.100 -31.992 1.00 94.44 361 LEU A O 1
ATOM 2765 N N . ASP A 1 362 ? 22.144 10.504 -34.138 1.00 94.88 362 ASP A N 1
ATOM 2766 C CA . ASP A 1 362 ? 20.869 9.806 -34.343 1.00 94.88 362 ASP A CA 1
ATOM 2767 C C . ASP A 1 362 ? 21.052 8.283 -34.282 1.00 94.88 362 ASP A C 1
ATOM 2769 O O . ASP A 1 362 ? 21.366 7.630 -35.282 1.00 94.88 362 ASP A O 1
ATOM 2773 N N . TYR A 1 363 ? 20.805 7.689 -33.117 1.00 93.19 363 TYR A N 1
ATOM 2774 C CA . TYR A 1 363 ? 20.901 6.242 -32.908 1.00 93.19 363 TYR A CA 1
ATOM 2775 C C . TYR A 1 363 ? 19.752 5.438 -33.528 1.00 93.19 363 TYR A C 1
ATOM 2777 O O . TYR A 1 363 ? 19.726 4.220 -33.373 1.00 93.19 363 TYR A O 1
ATOM 2785 N N . THR A 1 364 ? 18.824 6.082 -34.239 1.00 92.44 364 THR A N 1
ATOM 2786 C CA . THR A 1 364 ? 17.852 5.407 -35.111 1.00 92.44 364 THR A CA 1
ATOM 2787 C C . THR A 1 364 ? 18.324 5.322 -36.562 1.00 92.44 364 THR A C 1
ATOM 2789 O O . THR A 1 364 ? 17.774 4.537 -37.329 1.00 92.44 364 THR A O 1
ATOM 2792 N N . ALA A 1 365 ? 19.377 6.061 -36.933 1.00 90.31 365 ALA A N 1
ATOM 2793 C CA . ALA A 1 365 ? 19.933 6.080 -38.285 1.00 90.31 365 ALA A CA 1
ATOM 2794 C C . ALA A 1 365 ? 21.367 5.530 -38.367 1.00 90.31 365 ALA A C 1
ATOM 2796 O O . ALA A 1 365 ? 21.749 4.966 -39.394 1.00 90.31 365 ALA A O 1
ATOM 2797 N N . VAL A 1 366 ? 22.173 5.675 -37.308 1.00 85.19 366 VAL A N 1
ATOM 2798 C CA . VAL A 1 366 ? 23.595 5.293 -37.326 1.00 85.19 366 VAL A CA 1
ATOM 2799 C C . VAL A 1 366 ? 23.871 3.932 -36.692 1.00 85.19 366 VAL A C 1
ATOM 2801 O O . VAL A 1 366 ? 23.216 3.510 -35.740 1.00 85.19 366 VAL A O 1
ATOM 2804 N N . ASN A 1 367 ? 24.929 3.270 -37.164 1.00 77.00 367 ASN A N 1
ATOM 2805 C CA . ASN A 1 367 ? 25.411 2.015 -36.595 1.00 77.00 367 ASN A CA 1
ATOM 2806 C C . ASN A 1 367 ? 26.443 2.231 -35.470 1.00 77.00 367 ASN A C 1
ATOM 2808 O O . ASN A 1 367 ? 27.621 1.907 -35.615 1.00 77.00 367 ASN A O 1
ATOM 2812 N N . ASN A 1 368 ? 26.031 2.837 -34.351 1.00 79.12 368 ASN A N 1
ATOM 2813 C CA . ASN A 1 368 ? 26.951 3.141 -33.246 1.00 79.12 368 ASN A CA 1
ATOM 2814 C C . ASN A 1 368 ? 26.370 2.822 -31.860 1.00 79.12 368 ASN A C 1
ATOM 2816 O O . ASN A 1 368 ? 26.260 3.680 -30.984 1.00 79.12 368 ASN A O 1
ATOM 2820 N N . GLY A 1 369 ? 26.012 1.553 -31.646 1.00 74.88 369 GLY A N 1
ATOM 2821 C CA . GLY A 1 369 ? 25.447 1.097 -30.372 1.00 74.88 369 GLY A CA 1
ATOM 2822 C C . GLY A 1 369 ? 26.376 1.216 -29.157 1.00 74.88 369 GLY A C 1
ATOM 2823 O O . GLY A 1 369 ? 25.889 1.266 -28.031 1.00 74.88 369 GLY A O 1
ATOM 2824 N N . ALA A 1 370 ? 27.697 1.306 -29.350 1.00 81.50 370 ALA A N 1
ATOM 2825 C CA . ALA A 1 370 ? 28.632 1.547 -28.250 1.00 81.50 370 ALA A CA 1
ATOM 2826 C C . ALA A 1 370 ? 28.546 2.996 -27.746 1.00 81.50 370 ALA A C 1
ATOM 2828 O O . ALA A 1 370 ? 28.407 3.209 -26.543 1.00 81.50 370 ALA A O 1
ATOM 2829 N N . ALA A 1 371 ? 28.552 3.982 -28.653 1.00 86.06 371 ALA A N 1
ATOM 2830 C CA . ALA A 1 371 ? 28.414 5.394 -28.287 1.00 86.06 371 ALA A CA 1
ATOM 2831 C C . ALA A 1 371 ? 27.011 5.744 -27.764 1.00 86.06 371 ALA A C 1
ATOM 2833 O O . ALA A 1 371 ? 26.867 6.705 -27.006 1.00 86.06 371 ALA A O 1
ATOM 2834 N N . ALA A 1 372 ? 25.997 4.949 -28.132 1.00 88.25 372 ALA A N 1
ATOM 2835 C CA . ALA A 1 372 ? 24.629 5.090 -27.644 1.00 88.25 372 ALA A CA 1
ATOM 2836 C C . ALA A 1 372 ? 24.531 4.947 -26.122 1.00 88.25 372 ALA A C 1
ATOM 2838 O O . ALA A 1 372 ? 23.725 5.637 -25.502 1.00 88.25 372 ALA A O 1
ATOM 2839 N N . LYS A 1 373 ? 25.381 4.125 -25.498 1.00 93.62 373 LYS A N 1
ATOM 2840 C CA . LYS A 1 373 ? 25.316 3.860 -24.058 1.00 93.62 373 LYS A CA 1
ATOM 2841 C C . LYS A 1 373 ? 25.545 5.112 -23.223 1.00 93.62 373 LYS A C 1
ATOM 2843 O O . LYS A 1 373 ? 26.447 5.899 -23.506 1.00 93.62 373 LYS A O 1
ATOM 2848 N N . TYR A 1 374 ? 24.756 5.273 -22.172 1.00 97.44 374 TYR A N 1
ATOM 2849 C CA . TYR A 1 374 ? 24.965 6.308 -21.169 1.00 97.44 374 TYR A CA 1
ATOM 2850 C C . TYR A 1 374 ? 24.440 5.852 -19.818 1.00 97.44 374 TYR A C 1
ATOM 2852 O O . TYR A 1 374 ? 23.322 5.347 -19.729 1.00 97.44 374 TYR A O 1
ATOM 2860 N N . THR A 1 375 ? 25.226 6.104 -18.777 1.00 98.38 375 THR A N 1
ATOM 2861 C CA . THR A 1 375 ? 24.856 5.805 -17.398 1.00 98.38 375 THR A CA 1
ATOM 2862 C C . THR A 1 375 ? 24.968 7.070 -16.574 1.00 98.38 375 THR A C 1
ATOM 2864 O O . THR A 1 375 ? 26.041 7.665 -16.475 1.00 98.38 375 THR A O 1
ATOM 2867 N N . ASN A 1 376 ? 23.858 7.455 -15.962 1.00 98.50 376 ASN A N 1
ATOM 2868 C CA . ASN A 1 376 ? 23.823 8.469 -14.928 1.00 98.50 376 ASN A CA 1
ATOM 2869 C C . ASN A 1 376 ? 23.859 7.785 -13.565 1.00 98.50 376 ASN A C 1
ATOM 2871 O O . ASN A 1 376 ? 22.969 6.991 -13.276 1.00 98.50 376 ASN A O 1
ATOM 2875 N N . ASN A 1 377 ? 24.863 8.098 -12.746 1.00 98.31 377 ASN A N 1
ATOM 2876 C CA . ASN A 1 377 ? 24.987 7.583 -11.377 1.00 98.31 377 ASN A CA 1
ATOM 2877 C C . ASN A 1 377 ? 24.615 8.638 -10.315 1.00 98.31 377 ASN A C 1
ATOM 2879 O O . ASN A 1 377 ? 24.725 8.388 -9.118 1.00 98.31 377 ASN A O 1
ATOM 2883 N N . SER A 1 378 ? 24.213 9.840 -10.736 1.00 98.06 378 SER A N 1
ATOM 2884 C CA . SER A 1 378 ? 23.785 10.921 -9.850 1.00 98.06 378 SER A CA 1
ATOM 2885 C C . SER A 1 378 ? 22.282 10.819 -9.624 1.00 98.06 378 SER A C 1
ATOM 2887 O O . SER A 1 378 ? 21.501 11.416 -10.361 1.00 98.06 378 SER A O 1
ATOM 2889 N N . ILE A 1 379 ? 21.897 10.020 -8.627 1.00 98.38 379 ILE A N 1
ATOM 2890 C CA . ILE A 1 379 ? 20.502 9.748 -8.272 1.00 98.38 379 ILE A CA 1
ATOM 2891 C C . ILE A 1 379 ? 20.155 10.473 -6.973 1.00 98.38 379 ILE A C 1
ATOM 2893 O O . ILE A 1 379 ? 20.784 10.242 -5.939 1.00 98.38 379 ILE A O 1
ATOM 2897 N N . GLU A 1 380 ? 19.149 11.342 -7.012 1.00 98.00 380 GLU A N 1
ATOM 2898 C CA . GLU A 1 380 ? 18.625 11.975 -5.804 1.00 98.00 380 GLU A CA 1
ATOM 2899 C C . GLU A 1 380 ? 17.730 11.004 -5.019 1.00 98.00 380 GLU A C 1
ATOM 2901 O O . GLU A 1 380 ? 17.089 10.116 -5.578 1.00 98.00 380 GLU A O 1
ATOM 2906 N N . SER A 1 381 ? 17.685 11.155 -3.695 1.00 97.25 381 SER A N 1
ATOM 2907 C CA . SER A 1 381 ? 16.877 10.292 -2.827 1.00 97.25 381 SER A CA 1
ATOM 2908 C C . SER A 1 381 ? 15.481 10.870 -2.608 1.00 97.25 381 SER A C 1
ATOM 2910 O O . SER A 1 381 ? 15.333 12.054 -2.308 1.00 97.25 381 SER A O 1
ATOM 2912 N N . GLY A 1 382 ? 14.460 10.016 -2.673 1.00 96.31 382 GLY A N 1
ATOM 2913 C CA . GLY A 1 382 ? 13.074 10.360 -2.374 1.00 96.31 382 GLY A CA 1
ATOM 2914 C C . GLY A 1 382 ? 12.267 10.775 -3.600 1.00 96.31 382 GLY A C 1
ATOM 2915 O O . GLY A 1 382 ? 12.625 10.491 -4.736 1.00 96.31 382 GLY A O 1
ATOM 2916 N N . LYS A 1 383 ? 11.121 11.413 -3.357 1.00 95.31 383 LYS A N 1
ATOM 2917 C CA . LYS A 1 383 ? 10.295 12.003 -4.417 1.00 95.31 383 LYS A CA 1
ATOM 2918 C C . LYS A 1 383 ? 10.832 13.387 -4.783 1.00 95.31 383 LYS A C 1
ATOM 2920 O O . LYS A 1 383 ? 11.267 14.095 -3.871 1.00 95.31 383 LYS A O 1
ATOM 2925 N N . PRO A 1 384 ? 10.737 13.812 -6.054 1.00 95.62 384 PRO A N 1
ATOM 2926 C CA . PRO A 1 384 ? 10.963 15.208 -6.395 1.00 95.62 384 PRO A CA 1
ATOM 2927 C C . PRO A 1 384 ? 9.942 16.092 -5.664 1.00 95.62 384 PRO A C 1
ATOM 2929 O O . PRO A 1 384 ? 8.809 15.676 -5.408 1.00 95.62 384 PRO A O 1
ATOM 2932 N N . SER A 1 385 ? 10.352 17.312 -5.316 1.00 92.00 385 SER A N 1
ATOM 2933 C CA . SER A 1 385 ? 9.498 18.280 -4.614 1.00 92.00 385 SER A CA 1
ATOM 2934 C C . SER A 1 385 ? 8.295 18.715 -5.453 1.00 92.00 385 SER A C 1
ATOM 2936 O O . SER A 1 385 ? 7.206 18.892 -4.912 1.00 92.00 385 SER A O 1
ATOM 2938 N N . ASP A 1 386 ? 8.483 18.836 -6.769 1.00 92.00 386 ASP A N 1
ATOM 2939 C CA . ASP A 1 386 ? 7.420 19.044 -7.746 1.00 92.00 386 ASP A CA 1
ATOM 2940 C C . ASP A 1 386 ? 7.290 17.806 -8.636 1.00 92.00 386 ASP A C 1
ATOM 2942 O O . ASP A 1 386 ? 8.093 17.579 -9.538 1.00 92.00 386 ASP A O 1
ATOM 2946 N N . ILE A 1 387 ? 6.275 16.984 -8.373 1.00 94.56 387 ILE A N 1
ATOM 2947 C CA . ILE A 1 387 ? 6.013 15.768 -9.152 1.00 94.56 387 ILE A CA 1
ATOM 2948 C C . ILE A 1 387 ? 5.342 16.057 -10.504 1.00 94.56 387 ILE A C 1
ATOM 2950 O O . ILE A 1 387 ? 5.232 15.148 -11.324 1.00 94.56 387 ILE A O 1
ATOM 2954 N N . SER A 1 388 ? 4.867 17.282 -10.762 1.00 96.19 388 SER A N 1
ATOM 2955 C CA . SER A 1 388 ? 4.113 17.603 -11.984 1.00 96.19 388 SER A CA 1
ATOM 2956 C C . SER A 1 388 ? 4.986 17.570 -13.244 1.00 96.19 388 SER A C 1
ATOM 2958 O O . SER A 1 388 ? 4.520 17.145 -14.309 1.00 96.19 388 SER A O 1
ATOM 2960 N N . ASP A 1 389 ? 6.272 17.885 -13.091 1.00 97.56 389 ASP A N 1
ATOM 2961 C CA . ASP A 1 389 ? 7.302 17.821 -14.132 1.00 97.56 389 ASP A CA 1
ATOM 2962 C C . ASP A 1 389 ? 7.832 16.403 -14.391 1.00 97.56 389 ASP A C 1
ATOM 2964 O O . ASP A 1 389 ? 8.550 16.171 -15.369 1.00 97.56 389 ASP A O 1
ATOM 2968 N N . TYR A 1 390 ? 7.476 15.442 -13.537 1.00 98.00 390 TYR A N 1
ATOM 2969 C CA . TYR A 1 390 ? 8.035 14.095 -13.534 1.00 98.00 390 TYR A CA 1
ATOM 2970 C C . TYR A 1 390 ? 6.977 13.034 -13.839 1.00 98.00 390 TYR A C 1
ATOM 2972 O O . TYR A 1 390 ? 5.770 13.235 -13.689 1.00 98.00 390 TYR A O 1
ATOM 2980 N N . PHE A 1 391 ? 7.441 11.870 -14.271 1.00 97.31 391 PHE A N 1
ATOM 2981 C CA . PHE A 1 391 ? 6.667 10.634 -14.311 1.00 97.31 391 PHE A CA 1
ATOM 2982 C C . PHE A 1 391 ? 7.421 9.543 -13.549 1.00 97.31 391 PHE A C 1
ATOM 2984 O O . PHE A 1 391 ? 8.637 9.632 -13.367 1.00 97.31 391 PHE A O 1
ATOM 2991 N N . TYR A 1 392 ? 6.690 8.536 -13.078 1.00 96.62 392 TYR A N 1
ATOM 2992 C CA . TYR A 1 392 ? 7.237 7.468 -12.250 1.00 96.62 392 TYR A CA 1
ATOM 2993 C C . TYR A 1 392 ? 7.372 6.166 -13.034 1.00 96.62 392 TYR A C 1
ATOM 2995 O O . TYR A 1 392 ? 6.437 5.743 -13.715 1.00 96.62 392 TYR A O 1
ATOM 3003 N N . LEU A 1 393 ? 8.520 5.515 -12.887 1.00 96.88 393 LEU A N 1
ATOM 3004 C CA . LEU A 1 393 ? 8.790 4.168 -13.366 1.00 96.88 393 LEU A CA 1
ATOM 3005 C C . LEU A 1 393 ? 9.014 3.242 -12.159 1.00 96.88 393 LEU A C 1
ATOM 3007 O O . LEU A 1 393 ? 10.030 3.384 -11.474 1.00 96.88 393 LEU A O 1
ATOM 3011 N N . PRO A 1 394 ? 8.105 2.297 -11.867 1.00 96.56 394 PRO A N 1
ATOM 3012 C CA . PRO A 1 394 ? 8.289 1.341 -10.774 1.00 96.56 394 PRO A CA 1
ATOM 3013 C C . PRO A 1 394 ? 9.497 0.419 -11.001 1.00 96.56 394 PRO A C 1
ATOM 3015 O O . PRO A 1 394 ? 9.884 0.115 -12.127 1.00 96.56 394 PRO A O 1
ATOM 3018 N N . ALA A 1 395 ? 10.112 -0.078 -9.935 1.00 97.19 395 ALA A N 1
ATOM 3019 C CA . ALA A 1 395 ? 11.150 -1.101 -10.045 1.00 97.19 395 ALA A CA 1
ATOM 3020 C C . ALA A 1 395 ? 10.517 -2.484 -10.279 1.00 97.19 395 ALA A C 1
ATOM 3022 O O . ALA A 1 395 ? 10.488 -3.320 -9.384 1.00 97.19 395 ALA A O 1
ATOM 3023 N N . LEU A 1 396 ? 9.950 -2.712 -11.464 1.00 96.06 396 LEU A N 1
ATOM 3024 C CA . LEU A 1 396 ? 9.231 -3.948 -11.799 1.00 96.06 396 LEU A CA 1
ATOM 3025 C C . LEU A 1 396 ? 10.147 -5.162 -12.023 1.00 96.06 396 LEU A C 1
ATOM 3027 O O . LEU A 1 396 ? 9.660 -6.269 -12.190 1.00 96.06 396 LEU A O 1
ATOM 3031 N N . GLY A 1 397 ? 11.466 -4.995 -11.982 1.00 96.12 397 GLY A N 1
ATOM 3032 C CA . GLY A 1 397 ? 12.400 -6.079 -12.247 1.00 96.12 397 GLY A CA 1
ATOM 3033 C C . GLY A 1 397 ? 12.419 -6.496 -13.715 1.00 96.12 397 GLY A C 1
ATOM 3034 O O . GLY A 1 397 ? 12.140 -5.699 -14.620 1.00 96.12 397 GLY A O 1
ATOM 3035 N N . ASP A 1 398 ? 12.793 -7.748 -13.939 1.00 96.81 398 ASP A N 1
ATOM 3036 C CA . ASP A 1 398 ? 12.880 -8.370 -15.253 1.00 96.81 398 ASP A CA 1
ATOM 3037 C C . ASP A 1 398 ? 12.793 -9.895 -15.170 1.00 96.81 398 ASP A C 1
ATOM 3039 O O . ASP A 1 398 ? 13.092 -10.494 -14.137 1.00 96.81 398 ASP A O 1
ATOM 3043 N N . TYR A 1 399 ? 12.426 -10.526 -16.285 1.00 97.62 399 TYR A N 1
ATOM 3044 C CA . TYR A 1 399 ? 12.667 -11.950 -16.480 1.00 97.62 399 TYR A CA 1
ATOM 3045 C C . TYR A 1 399 ? 13.994 -12.165 -17.193 1.00 97.62 399 TYR A C 1
ATOM 3047 O O . TYR A 1 399 ? 14.226 -11.675 -18.308 1.00 97.62 399 TYR A O 1
ATOM 3055 N N . TYR A 1 400 ? 14.852 -12.974 -16.587 1.00 95.31 400 TYR A N 1
ATOM 3056 C CA . TYR A 1 400 ? 16.070 -13.419 -17.229 1.00 95.31 400 TYR A CA 1
ATOM 3057 C C . TYR A 1 400 ? 15.761 -14.408 -18.365 1.00 95.31 400 TYR A C 1
ATOM 3059 O O . TYR A 1 400 ? 14.632 -14.842 -18.587 1.00 95.31 400 TYR A O 1
ATOM 3067 N N . ASN A 1 401 ? 16.777 -14.759 -19.145 1.00 87.75 401 ASN A N 1
ATOM 3068 C CA . ASN A 1 401 ? 16.606 -15.534 -20.378 1.00 87.75 401 ASN A CA 1
ATOM 3069 C C . ASN A 1 401 ? 16.165 -17.003 -20.187 1.00 87.75 401 ASN A C 1
ATOM 3071 O O . ASN A 1 401 ? 15.932 -17.702 -21.170 1.00 87.75 401 ASN A O 1
ATOM 3075 N N . ASN A 1 402 ? 16.081 -17.449 -18.938 1.00 93.06 402 ASN A N 1
ATOM 3076 C CA . ASN A 1 402 ? 15.637 -18.759 -18.473 1.00 93.06 402 ASN A CA 1
ATOM 3077 C C . ASN A 1 402 ? 14.268 -18.681 -17.761 1.00 93.06 402 ASN A C 1
ATOM 3079 O O . ASN A 1 402 ? 13.916 -19.603 -17.027 1.00 93.06 402 ASN A O 1
ATOM 3083 N N . GLY A 1 403 ? 13.539 -17.566 -17.897 1.00 95.56 403 GLY A N 1
ATOM 3084 C CA . GLY A 1 403 ? 12.250 -17.351 -17.240 1.00 95.56 403 GLY A CA 1
ATOM 3085 C C . GLY A 1 403 ? 12.327 -17.048 -15.742 1.00 95.56 403 GLY A C 1
ATOM 3086 O O . GLY A 1 403 ? 11.293 -17.046 -15.083 1.00 95.56 403 GLY A O 1
ATOM 3087 N N . GLU A 1 404 ? 13.511 -16.807 -15.179 1.00 97.75 404 GLU A N 1
ATOM 3088 C CA . GLU A 1 404 ? 13.657 -16.433 -13.770 1.00 97.75 404 GLU A CA 1
ATOM 3089 C C . GLU A 1 404 ? 13.282 -14.965 -13.540 1.00 97.75 404 GLU A C 1
ATOM 3091 O O . GLU A 1 404 ? 13.826 -14.087 -14.208 1.00 97.75 404 GLU A O 1
ATOM 3096 N N . LEU A 1 405 ? 12.375 -14.691 -12.598 1.00 98.00 405 LEU A N 1
ATOM 3097 C CA . LEU A 1 405 ? 12.032 -13.326 -12.192 1.00 98.00 405 LEU A CA 1
ATOM 3098 C C . LEU A 1 405 ? 13.097 -12.771 -11.247 1.00 98.00 405 LEU A C 1
ATOM 3100 O O . LEU A 1 405 ? 13.403 -13.384 -10.223 1.00 98.00 405 LEU A O 1
ATOM 3104 N N . LEU A 1 406 ? 13.613 -11.583 -11.546 1.00 97.25 406 LEU A N 1
ATOM 3105 C CA . LEU A 1 406 ? 14.654 -10.925 -10.768 1.00 97.25 406 LEU A CA 1
ATOM 3106 C C . LEU A 1 406 ? 14.308 -9.462 -10.484 1.00 97.25 406 LEU A C 1
ATOM 3108 O O . LEU A 1 406 ? 13.611 -8.797 -11.244 1.00 97.25 406 LEU A O 1
ATOM 3112 N N . ASN A 1 407 ? 14.901 -8.946 -9.408 1.00 97.00 407 ASN A N 1
ATOM 3113 C CA . ASN A 1 407 ? 15.029 -7.519 -9.113 1.00 97.00 407 ASN A CA 1
ATOM 3114 C C . ASN A 1 407 ? 13.733 -6.709 -8.928 1.00 97.00 407 ASN A C 1
ATOM 3116 O O . ASN A 1 407 ? 13.804 -5.477 -8.926 1.00 97.00 407 ASN A O 1
ATOM 3120 N N . VAL A 1 408 ? 12.575 -7.336 -8.706 1.00 97.38 408 VAL A N 1
ATOM 3121 C CA . VAL A 1 408 ? 11.354 -6.595 -8.350 1.00 97.38 408 VAL A CA 1
ATOM 3122 C C . VAL A 1 408 ? 11.590 -5.833 -7.043 1.00 97.38 408 VAL A C 1
ATOM 3124 O O . VAL A 1 408 ? 12.044 -6.408 -6.051 1.00 97.38 408 VAL A O 1
ATOM 3127 N N . GLY A 1 409 ? 11.322 -4.530 -7.057 1.00 96.62 409 GLY A N 1
ATOM 3128 C CA . GLY A 1 409 ? 11.606 -3.569 -5.988 1.00 96.62 409 GLY A CA 1
ATOM 3129 C C . GLY A 1 409 ? 13.052 -3.049 -5.939 1.00 96.62 409 GLY A C 1
ATOM 3130 O O . GLY A 1 409 ? 13.363 -2.171 -5.136 1.00 96.62 409 GLY A O 1
ATOM 3131 N N . ILE A 1 410 ? 13.948 -3.559 -6.791 1.00 97.31 410 ILE A N 1
ATOM 3132 C CA . ILE A 1 410 ? 15.391 -3.253 -6.772 1.00 97.31 410 ILE A CA 1
ATOM 3133 C C . ILE A 1 410 ? 15.811 -2.484 -8.028 1.00 97.31 410 ILE A C 1
ATOM 3135 O O . ILE A 1 410 ? 16.499 -1.464 -7.934 1.00 97.31 410 ILE A O 1
ATOM 3139 N N . SER A 1 411 ? 15.386 -2.952 -9.201 1.00 97.44 411 SER A N 1
ATOM 3140 C CA . SER A 1 411 ? 15.603 -2.286 -10.486 1.00 97.44 411 SER A CA 1
ATOM 3141 C C . SER A 1 411 ? 14.387 -2.431 -11.393 1.00 97.44 411 SER A C 1
ATOM 3143 O O . SER A 1 411 ? 13.508 -3.246 -11.142 1.00 97.44 411 SER A O 1
ATOM 3145 N N . GLY A 1 412 ? 14.313 -1.632 -12.451 1.00 96.25 412 GLY A N 1
ATOM 3146 C CA . GLY A 1 412 ? 13.310 -1.774 -13.504 1.00 96.25 412 GLY A CA 1
ATOM 3147 C C . GLY A 1 412 ? 13.979 -1.786 -14.868 1.00 96.25 412 GLY A C 1
ATOM 3148 O O . GLY A 1 412 ? 14.896 -0.994 -15.098 1.00 96.25 412 GLY A O 1
ATOM 3149 N N . SER A 1 413 ? 13.516 -2.669 -15.747 1.00 97.12 413 SER A N 1
ATOM 3150 C CA . SER A 1 413 ? 14.066 -2.854 -17.089 1.00 97.12 413 SER A CA 1
ATOM 3151 C C . SER A 1 413 ? 12.988 -2.581 -18.131 1.00 97.12 413 SER A C 1
ATOM 3153 O O . SER A 1 413 ? 11.921 -3.193 -18.093 1.00 97.12 413 SER A O 1
ATOM 3155 N N . TYR A 1 414 ? 13.261 -1.660 -19.056 1.00 97.50 414 TYR A N 1
ATOM 3156 C CA . TYR A 1 414 ? 12.246 -1.046 -19.914 1.00 97.50 414 TYR A CA 1
ATOM 3157 C C . TYR A 1 414 ? 12.677 -1.002 -21.379 1.00 97.50 414 TYR A C 1
ATOM 3159 O O . TYR A 1 414 ? 13.631 -0.303 -21.726 1.00 97.50 414 TYR A O 1
ATOM 3167 N N . TRP A 1 415 ? 11.984 -1.725 -22.262 1.00 97.38 415 TRP A N 1
ATOM 3168 C CA . TRP A 1 415 ? 12.386 -1.826 -23.670 1.00 97.38 415 TRP A CA 1
ATOM 3169 C C . TRP A 1 415 ? 12.269 -0.507 -24.436 1.00 97.38 415 TRP A C 1
ATOM 3171 O O . TRP A 1 415 ? 11.349 0.270 -24.218 1.00 97.38 415 TRP A O 1
ATOM 3181 N N . SER A 1 416 ? 13.165 -0.281 -25.395 1.00 96.94 416 SER A N 1
ATOM 3182 C CA . SER A 1 416 ? 12.977 0.730 -26.442 1.00 96.94 416 SER A CA 1
ATOM 3183 C C . SER A 1 416 ? 12.337 0.132 -27.697 1.00 96.94 416 SER A C 1
ATOM 3185 O O . SER A 1 416 ? 12.366 -1.083 -27.908 1.00 96.94 416 SER A O 1
ATOM 3187 N N . CYS A 1 417 ? 11.879 0.989 -28.607 1.00 96.38 417 CYS A N 1
ATOM 3188 C CA . CYS A 1 417 ? 11.494 0.578 -29.960 1.00 96.38 417 CYS A CA 1
ATOM 3189 C C . CYS A 1 417 ? 12.690 0.414 -30.927 1.00 96.38 417 CYS A C 1
ATOM 3191 O O . CYS A 1 417 ? 12.487 0.251 -32.129 1.00 96.38 417 CYS A O 1
ATOM 3193 N N . THR A 1 418 ? 13.944 0.481 -30.453 1.00 94.50 418 THR A N 1
ATOM 3194 C CA . THR A 1 418 ? 15.157 0.476 -31.295 1.00 94.50 418 THR A CA 1
ATOM 3195 C C . THR A 1 418 ? 16.008 -0.775 -31.064 1.00 94.50 418 THR A C 1
ATOM 3197 O O . THR A 1 418 ? 16.464 -1.052 -29.952 1.00 94.50 418 THR A O 1
ATOM 3200 N N . SER A 1 419 ? 16.275 -1.527 -32.133 1.00 91.69 419 SER A N 1
ATOM 3201 C CA . SER A 1 419 ? 17.212 -2.658 -32.096 1.00 91.69 419 SER A CA 1
ATOM 3202 C C . SER A 1 419 ? 18.669 -2.201 -31.921 1.00 91.69 419 SER A C 1
ATOM 3204 O O . SER A 1 419 ? 19.009 -1.080 -32.296 1.00 91.69 419 SER A O 1
ATOM 3206 N N . ASN A 1 420 ? 19.560 -3.071 -31.433 1.00 87.25 420 ASN A N 1
ATOM 3207 C CA . ASN A 1 420 ? 20.999 -2.810 -31.497 1.00 87.25 420 ASN A CA 1
ATOM 3208 C C . ASN A 1 420 ? 21.546 -3.253 -32.871 1.00 87.25 420 ASN A C 1
ATOM 3210 O O . ASN A 1 420 ? 21.518 -4.452 -33.161 1.00 87.25 420 ASN A O 1
ATOM 3214 N N . PRO A 1 421 ? 22.079 -2.336 -33.698 1.00 76.06 421 PRO A N 1
ATOM 3215 C CA . PRO A 1 421 ? 22.599 -2.667 -35.028 1.00 76.06 421 PRO A CA 1
ATOM 3216 C C . PRO A 1 421 ? 23.955 -3.403 -35.005 1.00 76.06 421 PRO A C 1
ATOM 3218 O O . PRO A 1 421 ? 24.358 -3.962 -36.020 1.00 76.06 421 PRO A O 1
ATOM 3221 N N . ASN A 1 422 ? 24.651 -3.425 -33.859 1.00 73.19 422 ASN A N 1
ATOM 3222 C CA . ASN A 1 422 ? 26.007 -3.972 -33.710 1.00 73.19 422 ASN A CA 1
ATOM 3223 C C . ASN A 1 422 ? 26.068 -5.372 -33.079 1.00 73.19 422 ASN A C 1
ATOM 3225 O O . ASN A 1 422 ? 27.163 -5.881 -32.848 1.00 73.19 422 ASN A O 1
ATOM 3229 N N . ASP A 1 423 ? 24.930 -5.986 -32.751 1.00 68.81 423 ASP A N 1
ATOM 3230 C CA . ASP A 1 423 ? 24.904 -7.270 -32.045 1.00 68.81 423 ASP A CA 1
ATOM 3231 C C . ASP A 1 423 ? 24.322 -8.384 -32.918 1.00 68.81 423 ASP A C 1
ATOM 3233 O O . ASP A 1 423 ? 23.104 -8.517 -33.066 1.00 68.81 423 ASP A O 1
ATOM 3237 N N . SER A 1 424 ? 25.215 -9.213 -33.466 1.00 63.81 424 SER A N 1
ATOM 3238 C CA . SER A 1 424 ? 24.866 -10.415 -34.228 1.00 63.81 424 SER A CA 1
ATOM 3239 C C . SER A 1 424 ? 24.164 -11.487 -33.384 1.00 63.81 424 SER A C 1
ATOM 3241 O O . SER A 1 424 ? 23.551 -12.385 -33.957 1.00 63.81 424 SER A O 1
ATOM 3243 N N . ASN A 1 425 ? 24.199 -11.385 -32.049 1.00 65.62 425 ASN A N 1
ATOM 3244 C CA . ASN A 1 425 ? 23.528 -12.303 -31.124 1.00 65.62 425 ASN A CA 1
ATOM 3245 C C . ASN A 1 425 ? 22.125 -11.823 -30.698 1.00 65.62 425 ASN A C 1
ATOM 3247 O O . ASN A 1 425 ? 21.492 -12.464 -29.857 1.00 65.62 425 ASN A O 1
ATOM 3251 N N . GLY A 1 426 ? 21.619 -10.727 -31.282 1.00 72.38 426 GLY A N 1
ATOM 3252 C CA . GLY A 1 426 ? 20.239 -10.271 -31.102 1.00 72.38 426 GLY A CA 1
ATOM 3253 C C . GLY A 1 426 ? 20.029 -9.398 -29.864 1.00 72.38 426 GLY A C 1
ATOM 3254 O O . GLY A 1 426 ? 19.339 -9.798 -28.923 1.00 72.38 426 GLY A O 1
ATOM 3255 N N . GLY A 1 427 ? 20.578 -8.180 -29.888 1.00 89.00 427 GLY A N 1
ATOM 3256 C CA . GLY A 1 427 ? 20.389 -7.157 -28.854 1.00 89.00 427 GLY A CA 1
ATOM 3257 C C . GLY A 1 427 ? 19.374 -6.072 -29.234 1.00 89.00 427 GLY A C 1
ATOM 3258 O O . GLY A 1 427 ? 19.119 -5.811 -30.417 1.00 89.00 427 GLY A O 1
ATOM 3259 N N . ALA A 1 428 ? 18.793 -5.419 -28.234 1.00 93.75 428 ALA A N 1
ATOM 3260 C CA . ALA A 1 428 ? 17.967 -4.223 -28.382 1.00 93.75 428 ALA A CA 1
ATOM 3261 C C . ALA A 1 428 ? 18.222 -3.241 -27.241 1.00 93.75 428 ALA A C 1
ATOM 3263 O O . ALA A 1 428 ? 18.712 -3.631 -26.179 1.00 93.75 428 ALA A O 1
ATOM 3264 N N . PHE A 1 429 ? 17.934 -1.961 -27.470 1.00 95.50 429 PHE A N 1
ATOM 3265 C CA . PHE A 1 429 ? 18.155 -0.950 -26.447 1.00 95.50 429 PHE A CA 1
ATOM 3266 C C . PHE A 1 429 ? 17.045 -0.954 -25.395 1.00 95.50 429 PHE A C 1
ATOM 3268 O O . PHE A 1 429 ? 15.880 -1.218 -25.707 1.00 95.50 429 PHE A O 1
ATOM 3275 N N . ALA A 1 430 ? 17.407 -0.634 -24.158 1.00 97.19 430 ALA A N 1
ATOM 3276 C CA . ALA A 1 430 ? 16.505 -0.526 -23.021 1.00 97.19 430 ALA A CA 1
ATOM 3277 C C . ALA A 1 430 ? 16.998 0.539 -22.033 1.00 97.19 430 ALA A C 1
ATOM 3279 O O . ALA A 1 430 ? 18.179 0.910 -22.028 1.00 97.19 430 ALA A O 1
ATOM 3280 N N . LEU A 1 431 ? 16.083 1.001 -21.186 1.00 98.50 431 LEU A N 1
ATOM 3281 C CA . LEU A 1 431 ? 16.371 1.824 -20.022 1.00 98.50 431 LEU A CA 1
ATOM 3282 C C . LEU A 1 431 ? 16.356 0.935 -18.778 1.00 98.50 431 LEU A C 1
ATOM 3284 O O . LEU A 1 431 ? 15.365 0.255 -18.515 1.00 98.50 431 LEU A O 1
ATOM 3288 N N . ILE A 1 432 ? 17.437 0.959 -18.009 1.00 98.31 432 ILE A N 1
ATOM 3289 C CA . ILE A 1 432 ? 17.509 0.336 -16.690 1.00 98.31 432 ILE A CA 1
ATOM 3290 C C . ILE A 1 432 ? 17.495 1.432 -15.638 1.00 98.31 432 ILE A C 1
ATOM 3292 O O . ILE A 1 432 ? 18.263 2.391 -15.726 1.00 98.31 432 ILE A O 1
ATOM 3296 N N . ILE A 1 433 ? 16.656 1.272 -14.623 1.00 98.38 433 ILE A N 1
ATOM 3297 C CA . ILE A 1 433 ? 16.623 2.143 -13.448 1.00 98.38 433 ILE A CA 1
ATOM 3298 C C . ILE A 1 433 ? 16.961 1.344 -12.194 1.00 98.38 433 ILE A C 1
ATOM 3300 O O . ILE A 1 433 ? 16.539 0.200 -12.046 1.00 98.38 433 ILE A O 1
ATOM 3304 N N . SER A 1 434 ? 17.690 1.946 -11.267 1.00 98.31 434 SER A N 1
ATOM 3305 C CA . SER A 1 434 ? 17.870 1.458 -9.900 1.00 98.31 434 SER A CA 1
ATOM 3306 C C . SER A 1 434 ? 18.203 2.633 -8.982 1.00 98.31 434 SER A C 1
ATOM 3308 O O . SER A 1 434 ? 18.444 3.746 -9.449 1.00 98.31 434 SER A O 1
ATOM 3310 N N . LYS A 1 435 ? 18.298 2.385 -7.673 1.00 98.00 435 LYS A N 1
ATOM 3311 C CA . LYS A 1 435 ? 18.778 3.389 -6.706 1.00 98.00 435 LYS A CA 1
ATOM 3312 C C . LYS A 1 435 ? 20.166 3.970 -7.028 1.00 98.00 435 LYS A C 1
ATOM 3314 O O . LYS A 1 435 ? 20.514 5.020 -6.507 1.00 98.00 435 LYS A O 1
ATOM 3319 N N . GLU A 1 436 ? 20.970 3.264 -7.822 1.00 98.00 436 GLU A N 1
ATOM 3320 C CA . GLU A 1 436 ? 22.361 3.619 -8.123 1.00 98.00 436 GLU A CA 1
ATOM 3321 C C . GLU A 1 436 ? 22.523 4.250 -9.502 1.00 98.00 436 GLU A C 1
ATOM 3323 O O . GLU A 1 436 ? 23.505 4.956 -9.726 1.00 98.00 436 GLU A O 1
ATOM 3328 N N . LYS A 1 437 ? 21.596 3.996 -10.436 1.00 98.19 437 LYS A N 1
ATOM 3329 C CA . LYS A 1 437 ? 21.755 4.467 -11.810 1.00 98.19 437 LYS A CA 1
ATOM 3330 C C . LYS A 1 437 ? 20.465 4.594 -12.611 1.00 98.19 437 LYS A C 1
ATOM 3332 O O . LYS A 1 437 ? 19.480 3.896 -12.378 1.00 98.19 437 LYS A O 1
ATOM 3337 N N . VAL A 1 438 ? 20.555 5.414 -13.653 1.00 98.62 438 VAL A N 1
ATOM 3338 C CA . VAL A 1 438 ? 19.725 5.331 -14.858 1.00 98.62 438 VAL A CA 1
ATOM 3339 C C . VAL A 1 438 ? 20.643 5.046 -16.035 1.00 98.62 438 VAL A C 1
ATOM 3341 O O . VAL A 1 438 ? 21.545 5.830 -16.331 1.00 98.62 438 VAL A O 1
ATOM 3344 N N . GLU A 1 439 ? 20.434 3.920 -16.702 1.00 98.44 439 GLU A N 1
ATOM 3345 C CA . GLU A 1 439 ? 21.276 3.452 -17.797 1.00 98.44 439 GLU A CA 1
ATOM 3346 C C . GLU A 1 439 ? 20.450 3.277 -19.068 1.00 98.44 439 GLU A C 1
ATOM 3348 O O . GLU A 1 439 ? 19.534 2.463 -19.118 1.00 98.44 439 GLU A O 1
ATOM 3353 N N . ALA A 1 440 ? 20.816 4.007 -20.118 1.00 97.81 440 ALA A N 1
ATOM 3354 C CA . ALA A 1 440 ? 20.385 3.723 -21.477 1.00 97.81 440 ALA A CA 1
ATOM 3355 C C . ALA A 1 440 ? 21.465 2.857 -22.137 1.00 97.81 440 ALA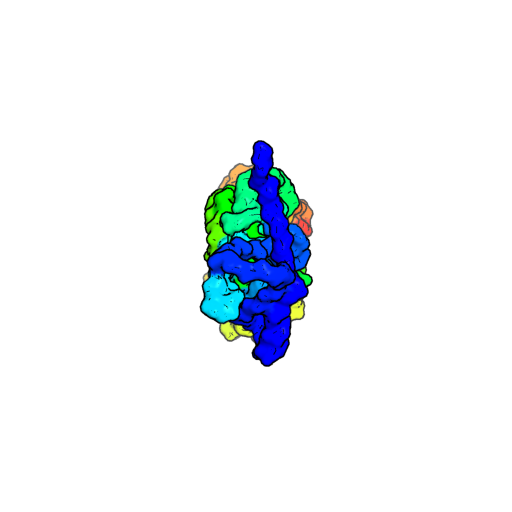 A C 1
ATOM 3357 O O . ALA A 1 440 ? 22.591 3.317 -22.340 1.00 97.81 440 ALA A O 1
ATOM 3358 N N . SER A 1 441 ? 21.159 1.596 -22.434 1.00 94.88 441 SER A N 1
ATOM 3359 C CA . SER A 1 441 ? 22.132 0.617 -22.941 1.00 94.88 441 SER A CA 1
ATOM 3360 C C . SER A 1 441 ? 21.427 -0.460 -23.765 1.00 94.88 441 SER A C 1
ATOM 3362 O O . SER A 1 441 ? 20.247 -0.321 -24.079 1.00 94.88 441 SER A O 1
ATOM 3364 N N . PHE A 1 442 ? 22.139 -1.512 -24.165 1.00 92.06 442 PHE A N 1
ATOM 3365 C CA . PHE A 1 442 ? 21.558 -2.633 -24.905 1.00 92.06 442 PHE A CA 1
ATOM 3366 C C . PHE A 1 442 ? 21.642 -3.940 -24.128 1.00 92.06 442 PHE A C 1
ATOM 3368 O O . PHE A 1 442 ? 22.605 -4.187 -23.402 1.00 92.06 442 PHE A O 1
ATOM 3375 N N . PHE A 1 443 ? 20.643 -4.789 -24.346 1.00 93.56 443 PHE A N 1
ATOM 3376 C CA . PHE A 1 443 ? 20.468 -6.072 -23.675 1.00 93.56 443 PHE A CA 1
ATOM 3377 C C . PHE A 1 443 ? 19.982 -7.122 -24.673 1.00 93.56 443 PHE A C 1
ATOM 3379 O O . PHE A 1 443 ? 19.449 -6.785 -25.734 1.00 93.56 443 PHE A O 1
ATOM 3386 N N . PHE A 1 444 ? 20.172 -8.402 -24.350 1.00 93.25 444 PHE A N 1
ATOM 3387 C CA . PHE A 1 444 ? 19.708 -9.485 -25.214 1.00 93.25 444 PHE A CA 1
ATOM 3388 C C . PHE A 1 444 ? 18.182 -9.484 -25.321 1.00 93.25 444 PHE A C 1
ATOM 3390 O O . PHE A 1 444 ? 17.475 -9.443 -24.318 1.00 93.25 444 PHE A O 1
ATOM 3397 N N . ARG A 1 445 ? 17.655 -9.620 -26.537 1.00 93.75 445 ARG A N 1
ATOM 3398 C CA . ARG A 1 445 ? 16.207 -9.558 -26.806 1.00 93.75 445 ARG A CA 1
ATOM 3399 C C . ARG A 1 445 ? 15.389 -10.654 -26.114 1.00 93.75 445 ARG A C 1
ATOM 3401 O O . ARG A 1 445 ? 14.186 -10.505 -25.962 1.00 93.75 445 ARG A O 1
ATOM 3408 N N . LYS A 1 446 ? 16.043 -11.735 -25.679 1.00 94.00 446 LYS A N 1
ATOM 3409 C CA . LYS A 1 446 ? 15.449 -12.861 -24.936 1.00 94.00 446 LYS A CA 1
ATOM 3410 C C . LYS A 1 446 ? 15.088 -12.550 -23.475 1.00 94.00 446 LYS A C 1
ATOM 3412 O O . LYS A 1 446 ? 14.483 -13.391 -22.818 1.00 94.00 446 LYS A O 1
ATOM 3417 N N . HIS A 1 447 ? 15.495 -11.403 -22.935 1.00 95.31 447 HIS A N 1
ATOM 3418 C CA . HIS A 1 447 ? 15.036 -10.981 -21.610 1.00 95.31 447 HIS A CA 1
ATOM 3419 C C . HIS A 1 447 ? 13.572 -10.540 -21.660 1.00 95.31 447 HIS A C 1
ATOM 3421 O O . HIS A 1 447 ? 13.140 -9.964 -22.653 1.00 95.31 447 HIS A O 1
ATOM 3427 N N . GLY A 1 448 ? 12.814 -10.794 -20.598 1.00 96.44 448 GLY A N 1
ATOM 3428 C CA . GLY A 1 448 ? 11.465 -10.261 -20.436 1.00 96.44 448 GLY A CA 1
ATOM 3429 C C . GLY A 1 448 ? 11.514 -8.920 -19.720 1.00 96.44 448 GLY A C 1
ATOM 3430 O O . GLY A 1 448 ? 11.546 -8.896 -18.493 1.00 96.44 448 GLY A O 1
ATOM 3431 N N . PHE A 1 449 ? 11.537 -7.813 -20.462 1.00 96.81 449 PHE A N 1
ATOM 3432 C CA . PHE A 1 449 ? 11.506 -6.459 -19.890 1.00 96.81 449 PHE A CA 1
ATOM 3433 C C . PHE A 1 449 ? 10.128 -5.824 -20.055 1.00 96.81 449 PHE A C 1
ATOM 3435 O O . PHE A 1 449 ? 9.323 -6.257 -20.881 1.00 96.81 449 PHE A O 1
ATOM 3442 N N . CYS A 1 450 ? 9.865 -4.790 -19.262 1.00 95.75 450 CYS A N 1
ATOM 3443 C CA . CYS A 1 450 ? 8.592 -4.090 -19.266 1.00 95.75 450 CYS A CA 1
ATOM 3444 C C . CYS A 1 450 ? 8.389 -3.292 -20.560 1.00 95.75 450 CYS A C 1
ATOM 3446 O O . CYS A 1 450 ? 9.294 -2.592 -21.035 1.00 95.75 450 CYS A O 1
ATOM 3448 N N . ILE A 1 451 ? 7.166 -3.347 -21.085 1.00 94.38 451 ILE A N 1
ATOM 3449 C CA . ILE A 1 451 ? 6.685 -2.441 -22.131 1.00 94.38 451 ILE A CA 1
ATOM 3450 C C . ILE A 1 451 ? 6.172 -1.155 -21.479 1.00 94.38 451 ILE A C 1
ATOM 3452 O O . ILE A 1 451 ? 5.536 -1.181 -20.425 1.00 94.38 451 ILE A O 1
ATOM 3456 N N . TRP A 1 452 ? 6.465 -0.011 -22.091 1.00 95.00 452 TRP A N 1
ATOM 3457 C CA . TRP A 1 452 ? 6.147 1.301 -21.532 1.00 95.00 452 TRP A CA 1
ATOM 3458 C C . TRP A 1 452 ? 6.042 2.358 -22.631 1.00 95.00 452 TRP A C 1
ATOM 3460 O O . TRP A 1 452 ? 6.331 2.102 -23.798 1.00 95.00 452 TRP A O 1
ATOM 3470 N N . LYS A 1 453 ? 5.608 3.562 -22.259 1.00 94.75 453 LYS A N 1
ATOM 3471 C CA . LYS A 1 453 ? 5.486 4.711 -23.162 1.00 94.75 453 LYS A CA 1
ATOM 3472 C C . LYS A 1 453 ? 6.167 5.918 -22.535 1.00 94.75 453 LYS A C 1
ATOM 3474 O O . LYS A 1 453 ? 6.181 6.048 -21.313 1.00 94.75 453 LYS A O 1
ATOM 3479 N N . ALA A 1 454 ? 6.687 6.807 -23.378 1.00 95.50 454 ALA A N 1
ATOM 3480 C CA . ALA A 1 454 ? 7.285 8.061 -22.930 1.00 95.50 454 ALA A CA 1
ATOM 3481 C C . ALA A 1 454 ? 6.344 8.808 -21.971 1.00 95.50 454 ALA A C 1
ATOM 3483 O O . ALA A 1 454 ? 5.142 8.915 -22.228 1.00 95.50 454 ALA A O 1
ATOM 3484 N N . ASP A 1 455 ? 6.913 9.327 -20.883 1.00 95.56 455 ASP A N 1
ATOM 3485 C CA . ASP A 1 455 ? 6.250 10.172 -19.883 1.00 95.56 455 ASP A CA 1
ATOM 3486 C C . ASP A 1 455 ? 5.065 9.513 -19.153 1.00 95.56 455 ASP A C 1
ATOM 3488 O O . ASP A 1 455 ? 4.245 10.199 -18.533 1.00 95.56 455 ASP A O 1
ATOM 3492 N N . LYS A 1 456 ? 4.965 8.180 -19.210 1.00 89.75 456 LYS A N 1
ATOM 3493 C CA . LYS A 1 456 ? 3.901 7.401 -18.573 1.00 89.75 456 LYS A CA 1
ATOM 3494 C C . LYS A 1 456 ? 4.487 6.278 -17.733 1.00 89.75 456 LYS A C 1
ATOM 3496 O O . LYS A 1 456 ? 5.451 5.628 -18.130 1.00 89.75 456 LYS A O 1
ATOM 3501 N N . ALA A 1 457 ? 3.852 6.022 -16.594 1.00 80.38 457 ALA A N 1
ATOM 3502 C CA . ALA A 1 457 ? 4.061 4.765 -15.898 1.00 80.38 457 ALA A CA 1
ATOM 3503 C C . ALA A 1 457 ? 3.566 3.597 -16.786 1.00 80.38 457 ALA A C 1
ATOM 3505 O O . ALA A 1 457 ? 2.658 3.804 -17.604 1.00 80.38 457 ALA A O 1
ATOM 3506 N N . PRO A 1 458 ? 4.138 2.388 -16.651 1.00 78.19 458 PRO A N 1
ATOM 3507 C CA . PRO A 1 458 ? 3.586 1.171 -17.252 1.00 78.19 458 PRO A CA 1
ATOM 3508 C C . PRO A 1 458 ? 2.117 1.003 -16.853 1.00 78.19 458 PRO A C 1
ATOM 3510 O O . PRO A 1 458 ? 1.737 1.479 -15.784 1.00 78.19 458 PRO A O 1
ATOM 3513 N N . GLU A 1 459 ? 1.306 0.361 -17.704 1.00 64.50 459 GLU A N 1
ATOM 3514 C CA . GLU A 1 459 ? -0.152 0.275 -17.526 1.00 64.50 459 GLU A CA 1
ATOM 3515 C C . GLU A 1 459 ? -0.532 -0.095 -16.081 1.00 64.50 459 GLU A C 1
ATOM 3517 O O . GLU A 1 459 ? -0.284 -1.207 -15.605 1.00 64.50 459 GLU A O 1
ATOM 3522 N N . SER A 1 460 ? -1.094 0.894 -15.383 1.00 57.88 460 SER A N 1
ATOM 3523 C CA . SER A 1 460 ? -1.746 0.744 -14.092 1.00 57.88 460 SER A CA 1
ATOM 3524 C C . SER A 1 460 ? -3.244 0.640 -14.349 1.00 57.88 460 SER A C 1
ATOM 3526 O O . SER A 1 460 ? -3.819 1.580 -14.906 1.00 57.88 460 SER A O 1
ATOM 3528 N N . GLU A 1 461 ? -3.844 -0.497 -14.001 1.00 47.16 461 GLU A N 1
ATOM 3529 C CA . GLU A 1 461 ? -5.301 -0.696 -14.054 1.00 47.16 461 GLU A CA 1
ATOM 3530 C C . GLU A 1 461 ? -6.008 -0.076 -12.849 1.00 47.16 461 GLU A C 1
ATOM 3532 O O . GLU A 1 461 ? -5.430 -0.129 -11.736 1.00 47.16 461 GLU A O 1
#

Secondary structure (DSSP, 8-state):
------PPP---SEESHHHHHHHHT-S--S---EE-SS---SSEEEEEE--TT---SSEEEE-SEEEESSTT--TTHHHHT--EEEEEEE-TTS-EE---EE-SEEEEEEEE-TT---TTEEEEEEEEE-SS--SEEEEEETTEE-GGGPPPP-TTTSEEEEEEGGGT-EE--SS--HHHH-EEEEE--EEEEEEEEEEEEEETTT--EEEEEEEEEEEEE-TT-EEEEEEE---EE--TT-EESTT-SS-TTTT-GGG---STTB--TTS--STTSTTSPP-----SSPPBP-SGGGGSPPHHHHHHHHHHS--EE-SS--EEETTEEE--EEEEE-HHHHHHHTT--HHHHHH--TTS--TTTSS-HHHH-EEE---EES--S--TTEEEEE--BEE-TTS-EE-TTTEEEEEEEEE-TT-TTTEEEEEEEESS-EEEEEEETTSBEE---TTS-S---

Mean predicted aligned error: 5.76 Å

pLDDT: mean 93.97, std 9.22, range [30.0, 98.88]

Nearest PDB structures (foldseek):
  3t2l-assembly1_A-2  TM=4.767E-01  e=1.217E-05  Bacteroides fragilis NCTC 9343
  4gpv-assembly1_A  TM=4.216E-01  e=7.078E-03  Bacteroides eggerthii DSM 20697
  5yxg-assembly2_B  TM=3.662E-01  e=7.870E-02  Lacticaseibacillus rhamnosus GG
  5yu5-assembly1_A  TM=3.846E-01  e=9.814E-01  Lacticaseibacillus rhamnosus GG
  5yu5-assembly2_B  TM=3.601E-01  e=7.802E-01  Lacticaseibacillus rhamnosus GG

Solvent-accessible surface area (backbone atoms only — not comparable to full-atom values): 23772 Å² total; per-residue (Å²): 133,84,82,85,68,76,76,78,84,80,69,63,80,46,70,46,55,67,63,49,26,63,75,66,77,40,97,71,72,98,74,74,55,73,41,63,86,80,87,84,81,65,67,62,45,81,41,76,43,39,27,53,94,53,88,48,84,49,34,33,48,22,39,32,70,39,63,39,72,51,48,66,51,68,82,46,39,37,66,25,30,33,28,25,21,31,60,30,38,53,45,96,88,68,49,70,52,65,66,78,42,50,35,26,12,35,40,36,34,18,55,15,29,75,87,43,52,41,84,53,35,19,43,21,32,41,35,39,36,35,67,48,44,42,24,44,58,28,45,30,54,84,92,24,67,38,71,91,47,55,51,82,60,43,85,71,22,17,26,36,37,37,35,20,36,92,57,69,26,30,50,44,42,49,50,73,42,50,81,54,32,18,44,78,45,56,34,57,44,46,80,38,38,63,28,31,42,35,38,33,37,37,16,70,82,70,70,31,67,48,75,40,72,49,80,35,73,62,46,79,40,48,63,50,35,75,44,82,41,74,38,74,55,79,54,53,41,39,57,69,62,50,27,22,11,42,33,10,81,36,37,39,46,68,98,40,67,93,62,50,48,66,49,70,82,28,59,35,90,81,40,63,83,48,88,88,38,60,28,26,41,56,81,73,65,60,35,79,45,24,43,68,38,84,46,68,20,45,67,17,41,38,57,14,39,36,36,40,44,32,74,59,10,74,40,17,30,25,70,73,62,58,33,30,41,59,41,39,48,38,34,26,26,37,33,30,42,21,57,68,57,43,17,61,78,64,80,54,44,58,75,49,32,65,57,31,20,89,87,73,47,34,60,64,59,44,80,48,59,75,76,60,44,44,74,31,64,79,52,44,81,35,73,63,95,66,57,86,55,36,29,50,41,62,12,70,11,34,26,43,74,73,33,30,22,36,46,60,37,54,22,19,34,33,47,26,15,28,38,30,35,76,33,93,88,46,31,24,26,29,39,37,40,39,73,60,34,29,32,17,40,74,44,58,23,64,31,23,25,28,54,44,40,75,70,43,49,50,66,58,115